Protein AF-A0A2T2RBV3-F1 (afdb_monomer_lite)

Secondary structure (DSSP, 8-state):
--------------------------PPPP-----------------------------------------------------------PPPP-------PPP-GGG-PPP-PPP-------PPPPGGGSTT-SSS-------S----HHHHHHHHHHHS-EEEEEEPTT-SS--EEEEESSGGG-EEEEEEEGGGPPPBTTB-TT-HHHHHHHHHHHHHHTT---S--EEEESSSTTSSEEEEE-----TTSSHHHHHHH-S-HHHHHHHHHHHHHHT-S-B-GGGEEE-TTS-EEE---TT---SS----BSGGGGTT-B--HHHHHHHHHHHHHHHSS-HHHHHHHTTS-HHHHHHHHHHHHHHHT-SBPPPPPTT-----SS--

Radius of gyration: 35.22 Å; chains: 1; bounding box: 94×79×124 Å

pLDDT: mean 70.78, std 29.72, range [26.44, 98.88]

Structure (mmCIF, N/CA/C/O backbone):
data_AF-A0A2T2RBV3-F1
#
_entry.id   AF-A0A2T2RBV3-F1
#
loop_
_atom_site.group_PDB
_atom_site.id
_atom_site.type_symbol
_atom_site.label_atom_id
_atom_site.label_alt_id
_atom_site.label_comp_id
_atom_site.label_asym_id
_atom_site.label_entity_id
_atom_site.label_seq_id
_atom_site.pdbx_PDB_ins_code
_atom_site.Cartn_x
_atom_site.Cartn_y
_atom_site.Cartn_z
_atom_site.occupancy
_atom_site.B_iso_or_equiv
_atom_site.auth_seq_id
_atom_site.auth_comp_id
_atom_site.auth_asym_id
_atom_site.auth_atom_id
_atom_site.pdbx_PDB_model_num
ATOM 1 N N . MET A 1 1 ? 34.199 6.448 74.489 1.00 39.50 1 MET A N 1
ATOM 2 C CA . MET A 1 1 ? 33.015 7.261 74.867 1.00 39.50 1 MET A CA 1
ATOM 3 C C . MET A 1 1 ? 31.835 6.691 74.082 1.00 39.50 1 MET A C 1
ATOM 5 O O . MET A 1 1 ? 31.971 6.600 72.875 1.00 39.50 1 MET A O 1
ATOM 9 N N . ARG A 1 2 ? 30.953 5.895 74.722 1.00 35.69 2 ARG A N 1
ATOM 10 C CA . ARG A 1 2 ? 29.554 6.231 75.134 1.00 35.69 2 ARG A CA 1
ATOM 11 C C . ARG A 1 2 ? 28.727 6.779 73.948 1.00 35.69 2 ARG A C 1
ATOM 13 O O . ARG A 1 2 ? 29.207 7.692 73.305 1.00 35.69 2 ARG A O 1
ATOM 20 N N . SER A 1 3 ? 27.508 6.354 73.601 1.00 34.59 3 SER A N 1
ATOM 21 C CA . SER A 1 3 ? 26.413 5.662 74.310 1.00 34.59 3 SER A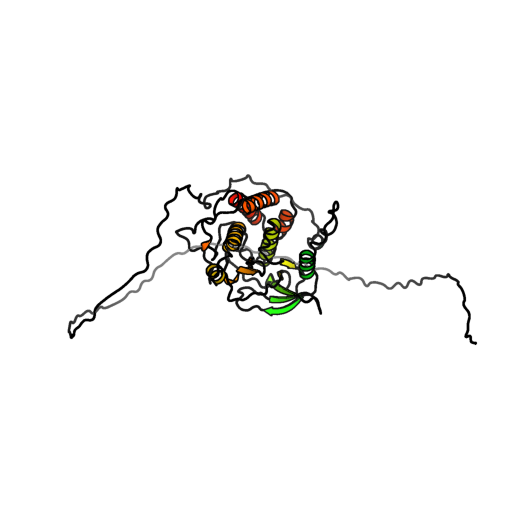 CA 1
ATOM 22 C C . SER A 1 3 ? 25.338 5.295 73.249 1.00 34.59 3 SER A C 1
ATOM 24 O O . SER A 1 3 ? 25.070 6.123 72.392 1.00 34.59 3 SER A O 1
ATOM 26 N N . THR A 1 4 ? 24.890 4.043 73.088 1.00 48.09 4 THR A N 1
ATOM 27 C CA . THR A 1 4 ? 23.652 3.397 73.616 1.00 48.09 4 THR A CA 1
ATOM 28 C C . THR A 1 4 ? 22.276 3.957 73.203 1.00 48.09 4 THR A C 1
ATOM 30 O O . THR A 1 4 ? 21.943 5.086 73.546 1.00 48.09 4 THR A O 1
ATOM 33 N N . GLY A 1 5 ? 21.414 3.062 72.693 1.00 36.00 5 GLY A N 1
ATOM 34 C CA . GLY A 1 5 ? 19.940 3.100 72.788 1.00 36.00 5 GLY A CA 1
ATOM 35 C C . GLY A 1 5 ? 19.299 2.025 71.885 1.00 36.00 5 GLY A C 1
ATOM 36 O O . GLY A 1 5 ? 19.301 2.200 70.680 1.00 36.00 5 GLY A O 1
ATOM 37 N N . SER A 1 6 ? 18.988 0.807 72.374 1.00 37.91 6 SER A N 1
ATOM 38 C CA . SER A 1 6 ? 17.687 0.376 72.964 1.00 37.91 6 SER A CA 1
ATOM 39 C C . SER A 1 6 ? 16.586 0.192 71.890 1.00 37.91 6 SER A C 1
ATOM 41 O O . SER A 1 6 ? 16.332 1.142 71.173 1.00 37.91 6 SER A O 1
ATOM 43 N N . ARG A 1 7 ? 15.831 -0.911 71.707 1.00 38.12 7 ARG A N 1
ATOM 44 C CA . ARG A 1 7 ? 15.501 -2.127 72.488 1.00 38.12 7 ARG A CA 1
ATOM 45 C C . ARG A 1 7 ? 14.712 -3.124 71.587 1.00 38.12 7 ARG A C 1
ATOM 47 O O . ARG A 1 7 ? 13.859 -2.688 70.830 1.00 38.12 7 ARG A O 1
ATOM 54 N N . ARG A 1 8 ? 14.963 -4.432 71.773 1.00 36.97 8 ARG A N 1
ATOM 55 C CA . ARG A 1 8 ? 14.037 -5.601 71.905 1.00 36.97 8 ARG A CA 1
ATOM 56 C C . ARG A 1 8 ? 12.756 -5.741 71.031 1.00 36.97 8 ARG A C 1
ATOM 58 O O . ARG A 1 8 ? 11.722 -5.178 71.359 1.00 36.97 8 ARG A O 1
ATOM 65 N N . GLU A 1 9 ? 12.855 -6.562 69.979 1.00 37.97 9 GLU A N 1
ATOM 66 C CA . GLU A 1 9 ? 12.231 -7.891 69.673 1.00 37.97 9 GLU A CA 1
ATOM 67 C C . GLU A 1 9 ? 11.141 -8.547 70.608 1.00 37.97 9 GLU A C 1
ATOM 69 O O . GLU A 1 9 ? 11.029 -8.133 71.761 1.00 37.97 9 GLU A O 1
ATOM 74 N N . PRO A 1 10 ? 10.457 -9.679 70.243 1.00 55.50 10 PRO A N 1
ATOM 75 C CA . PRO A 1 10 ? 9.308 -9.870 69.321 1.00 55.50 10 PRO A CA 1
ATOM 76 C C . PRO A 1 10 ? 8.147 -10.744 69.923 1.00 55.50 10 PRO A C 1
ATOM 78 O O . PRO A 1 10 ? 8.235 -11.245 71.041 1.00 55.50 10 PRO A O 1
ATOM 81 N N . GLY A 1 11 ? 7.068 -11.026 69.170 1.00 32.75 11 GLY A N 1
ATOM 82 C CA . GLY A 1 11 ? 6.073 -12.078 69.507 1.00 32.75 11 GLY A CA 1
ATOM 83 C C . GLY A 1 11 ? 5.165 -12.421 68.313 1.00 32.75 11 GLY A C 1
ATOM 84 O O . GLY A 1 11 ? 4.467 -11.546 67.821 1.00 32.75 11 GLY A O 1
ATOM 85 N N . ARG A 1 12 ? 5.349 -13.574 67.639 1.00 37.09 12 ARG A N 1
ATOM 86 C CA . ARG A 1 12 ? 4.646 -14.882 67.801 1.00 37.09 12 ARG A CA 1
ATOM 87 C C . ARG A 1 12 ? 3.108 -14.766 67.711 1.00 37.09 12 ARG A C 1
ATOM 89 O O . ARG A 1 12 ? 2.516 -14.116 68.553 1.00 37.09 12 ARG A O 1
ATOM 96 N N . SER A 1 13 ? 2.429 -15.266 66.668 1.00 31.55 13 SER A N 1
ATOM 97 C CA . SER A 1 13 ? 2.203 -16.664 66.207 1.00 31.55 13 SER A CA 1
ATOM 98 C C . SER A 1 13 ? 0.830 -17.207 66.647 1.00 31.55 13 SER A C 1
ATOM 100 O O . SER A 1 13 ? 0.518 -17.164 67.830 1.00 31.55 13 SER A O 1
ATOM 102 N N . GLY A 1 14 ? 0.086 -17.815 65.706 1.00 31.03 14 GLY A N 1
ATOM 103 C CA . GLY A 1 14 ? -1.112 -18.652 65.933 1.00 31.03 14 GLY A CA 1
ATOM 104 C C . GLY A 1 14 ? -2.394 -18.026 65.356 1.00 31.03 14 GLY A C 1
ATOM 105 O O . GLY A 1 14 ? -2.896 -17.075 65.931 1.00 31.03 14 GLY A O 1
ATOM 106 N N . ALA A 1 15 ? -2.888 -18.328 64.150 1.00 33.16 15 ALA A N 1
ATOM 107 C CA . ALA A 1 15 ? -3.338 -19.586 63.536 1.00 33.16 15 ALA A CA 1
ATOM 108 C C . ALA A 1 15 ? -4.797 -19.993 63.872 1.00 33.16 15 ALA A C 1
ATOM 110 O O . ALA A 1 15 ? -5.165 -20.144 65.029 1.00 33.16 15 ALA A O 1
ATOM 111 N N . VAL A 1 16 ? -5.531 -20.298 62.787 1.00 33.56 16 VAL A N 1
ATOM 112 C CA . VAL A 1 16 ? -6.713 -21.180 62.650 1.00 33.56 16 VAL A CA 1
ATOM 113 C C . VAL A 1 16 ? -8.097 -20.636 63.042 1.00 33.56 16 VAL A C 1
ATOM 115 O O . VAL A 1 16 ? -8.339 -20.252 64.177 1.00 33.56 16 VAL A O 1
ATOM 118 N N . GLY A 1 17 ? -9.066 -20.782 62.122 1.00 30.59 17 GLY A N 1
ATOM 119 C CA . GLY A 1 17 ? -10.460 -21.032 62.516 1.00 30.59 17 GLY A CA 1
ATOM 120 C C . GLY A 1 17 ? -11.543 -20.500 61.584 1.00 30.59 17 GLY A C 1
ATOM 121 O O . GLY A 1 17 ? -12.007 -19.383 61.737 1.00 30.59 17 GLY A O 1
ATOM 122 N N . ALA A 1 18 ? -11.989 -21.339 60.653 1.00 33.53 18 ALA A N 1
ATOM 123 C CA . ALA A 1 18 ? -13.093 -21.116 59.724 1.00 33.53 18 ALA A CA 1
ATOM 124 C C . ALA A 1 18 ? -14.440 -20.738 60.381 1.00 33.53 18 ALA A C 1
ATOM 126 O O . ALA A 1 18 ? -14.758 -21.237 61.458 1.00 33.53 18 ALA A O 1
ATOM 127 N N . ARG A 1 19 ? -15.316 -20.045 59.632 1.00 35.38 19 ARG A N 1
ATOM 128 C CA . ARG A 1 19 ? -16.618 -20.595 59.189 1.00 35.38 19 ARG A CA 1
ATOM 129 C C . ARG A 1 19 ? -17.362 -19.656 58.235 1.00 35.38 19 ARG A C 1
ATOM 131 O O . ARG A 1 19 ? -17.436 -18.448 58.409 1.00 35.38 19 ARG A O 1
ATOM 138 N N . ARG A 1 20 ? -17.904 -20.300 57.203 1.00 34.72 20 ARG A N 1
ATOM 139 C CA . ARG A 1 20 ? -18.746 -19.779 56.128 1.00 34.72 20 ARG A CA 1
ATOM 140 C C . ARG A 1 20 ? -20.146 -19.457 56.655 1.00 34.72 20 ARG A C 1
ATOM 142 O O . ARG A 1 20 ? -20.724 -20.288 57.347 1.00 34.72 20 ARG A O 1
ATOM 149 N N . HIS A 1 21 ? -20.738 -18.362 56.186 1.00 37.16 21 HIS A N 1
ATOM 150 C CA . HIS A 1 21 ? -22.192 -18.222 56.116 1.00 37.16 21 HIS A CA 1
ATOM 151 C C . HIS A 1 21 ? -22.616 -17.924 54.677 1.00 37.16 21 HIS A C 1
ATOM 153 O O . HIS A 1 21 ? -22.409 -16.837 54.146 1.00 37.16 21 HIS A O 1
ATOM 159 N N . HIS A 1 22 ? -23.212 -18.940 54.051 1.00 33.59 22 HIS A N 1
ATOM 160 C CA . HIS A 1 22 ? -24.017 -18.819 52.845 1.00 33.59 22 HIS A CA 1
ATOM 161 C C . HIS A 1 22 ? -25.277 -17.998 53.147 1.00 33.59 22 HIS A C 1
ATOM 163 O O . HIS A 1 22 ? -26.031 -18.338 54.058 1.00 33.59 22 HIS A O 1
ATOM 169 N N . ARG A 1 23 ? -25.561 -16.982 52.327 1.00 38.22 23 ARG A N 1
ATOM 170 C CA . ARG A 1 23 ? -26.918 -16.453 52.154 1.00 38.22 23 ARG A CA 1
ATOM 171 C C . ARG A 1 23 ? -27.359 -16.644 50.706 1.00 38.22 23 ARG A C 1
ATOM 173 O O . ARG A 1 23 ? -26.802 -16.063 49.783 1.00 38.22 23 ARG A O 1
ATOM 180 N N . HIS A 1 24 ? -28.369 -17.494 50.552 1.00 34.59 24 HIS A N 1
ATOM 181 C CA . HIS A 1 24 ? -29.204 -17.647 49.369 1.00 34.59 24 HIS A CA 1
ATOM 182 C C . HIS A 1 24 ? -30.200 -16.482 49.257 1.00 34.59 24 HIS A C 1
ATOM 184 O O . HIS A 1 24 ? -30.903 -16.198 50.222 1.00 34.59 24 HIS A O 1
ATOM 190 N N . ALA A 1 25 ? -30.346 -15.904 48.063 1.00 37.97 25 ALA A N 1
ATOM 191 C CA . ALA A 1 25 ? -31.575 -15.253 47.584 1.00 37.97 25 ALA A CA 1
ATOM 192 C C . ALA A 1 25 ? -31.500 -15.175 46.044 1.00 37.97 25 ALA A C 1
ATOM 194 O O . ALA A 1 25 ? -30.670 -14.466 45.493 1.00 37.97 25 ALA A O 1
ATOM 195 N N . ARG A 1 26 ? -32.066 -16.160 45.335 1.00 36.00 26 ARG A N 1
ATOM 196 C CA . ARG A 1 26 ? -33.393 -16.147 44.679 1.00 36.00 26 ARG A CA 1
ATOM 197 C C . ARG A 1 26 ? -33.491 -15.209 43.458 1.00 36.00 26 ARG A C 1
ATOM 199 O O . ARG A 1 26 ? -33.726 -14.017 43.583 1.00 36.00 26 ARG A O 1
ATOM 206 N N . ARG A 1 27 ? -33.388 -15.831 42.273 1.00 39.78 27 ARG A N 1
ATOM 207 C CA . ARG A 1 27 ? -33.849 -15.335 40.961 1.00 39.78 27 ARG A CA 1
ATOM 208 C C . ARG A 1 27 ? -35.380 -15.172 40.938 1.00 39.78 27 ARG A C 1
ATOM 210 O O . ARG A 1 27 ? -36.051 -16.055 41.479 1.00 39.78 27 ARG A O 1
ATOM 217 N N . PRO A 1 28 ? -35.945 -14.197 40.206 1.00 46.88 28 PRO A N 1
ATOM 218 C CA . PRO A 1 28 ? -37.315 -14.275 39.717 1.00 46.88 28 PRO A CA 1
ATOM 219 C C . PRO A 1 28 ? -37.374 -14.871 38.302 1.00 46.88 28 PRO A C 1
ATOM 221 O O . PRO A 1 28 ? -36.483 -14.685 37.475 1.00 46.88 28 PRO A O 1
ATOM 224 N N . ARG A 1 29 ? -38.443 -15.634 38.070 1.00 37.22 29 ARG A N 1
ATOM 225 C CA . ARG A 1 29 ? -38.805 -16.335 36.835 1.00 37.22 29 ARG A CA 1
ATOM 226 C C . ARG A 1 29 ? -39.631 -15.428 35.912 1.00 37.22 29 ARG A C 1
ATOM 228 O O . ARG A 1 29 ? -40.382 -14.585 36.392 1.00 37.22 29 ARG A O 1
ATOM 235 N N . HIS A 1 30 ? -39.532 -15.689 34.610 1.00 38.50 30 HIS A N 1
ATOM 236 C CA . HIS A 1 30 ? -40.480 -15.272 33.572 1.00 38.50 30 HIS A CA 1
ATOM 237 C C . HIS A 1 30 ? -41.922 -15.721 33.866 1.00 38.50 30 HIS A C 1
ATOM 239 O O . HIS A 1 30 ? -42.110 -16.790 34.454 1.00 38.50 30 HIS A O 1
ATOM 245 N N . PRO A 1 31 ? -42.919 -15.023 33.299 1.00 51.09 31 PRO A N 1
ATOM 246 C CA . PRO A 1 31 ? -44.167 -15.642 32.884 1.00 51.09 31 PRO A CA 1
ATOM 247 C C . PRO A 1 31 ? -44.296 -15.725 31.350 1.00 51.09 31 PRO A C 1
ATOM 249 O O . PRO A 1 31 ? -43.957 -14.800 30.616 1.00 51.09 31 PRO A O 1
ATOM 252 N N . HIS A 1 32 ? -44.814 -16.868 30.898 1.00 35.16 32 HIS A N 1
ATOM 253 C CA . HIS A 1 32 ? -45.385 -17.116 29.574 1.00 35.16 32 HIS A CA 1
ATOM 254 C C . HIS A 1 32 ? -46.888 -16.781 29.570 1.00 35.16 32 HIS A C 1
ATOM 256 O O . HIS A 1 32 ? -47.578 -17.113 30.529 1.00 35.16 32 HIS A O 1
ATOM 262 N N . SER A 1 33 ? -47.399 -16.291 28.437 1.00 32.66 33 SER A N 1
ATOM 263 C CA . SER A 1 33 ? -48.719 -16.626 27.858 1.00 32.66 33 SER A CA 1
ATOM 264 C C . SER A 1 33 ? -48.695 -16.171 26.386 1.00 32.66 33 SER A C 1
ATOM 266 O O . SER A 1 33 ? -48.307 -15.038 26.124 1.00 32.66 33 SER A O 1
ATOM 268 N N . ALA A 1 34 ? -48.807 -17.066 25.392 1.00 31.56 34 ALA A N 1
ATOM 269 C CA . ALA A 1 34 ? -50.057 -17.482 24.719 1.00 31.56 34 ALA A CA 1
ATOM 270 C C . ALA A 1 34 ? -50.859 -16.283 24.163 1.00 31.56 34 ALA A C 1
ATOM 272 O O . ALA A 1 34 ? -51.026 -15.303 24.866 1.00 31.56 34 ALA A O 1
ATOM 273 N N . ALA A 1 35 ? -51.478 -16.246 22.987 1.00 31.36 35 ALA A N 1
ATOM 274 C CA . ALA A 1 35 ? -51.678 -17.102 21.819 1.00 31.36 35 ALA A CA 1
ATOM 275 C C . ALA A 1 35 ? -52.730 -16.325 20.993 1.00 31.36 35 ALA A C 1
ATOM 277 O O . ALA A 1 35 ? -53.699 -15.864 21.587 1.00 31.36 35 ALA A O 1
ATOM 278 N N . ALA A 1 36 ? -52.598 -16.191 19.670 1.00 32.19 36 ALA A N 1
ATOM 279 C CA . ALA A 1 36 ? -53.752 -15.933 18.795 1.00 32.19 36 ALA A CA 1
ATOM 280 C C . ALA A 1 36 ? -53.423 -16.262 17.331 1.00 32.19 36 ALA A C 1
ATOM 282 O O . ALA A 1 36 ? -52.653 -15.571 16.668 1.00 32.19 36 ALA A O 1
ATOM 283 N N . ARG A 1 37 ? -54.032 -17.349 16.850 1.00 32.44 37 ARG A N 1
ATOM 284 C CA . ARG A 1 37 ? -54.318 -17.636 15.441 1.00 32.44 37 ARG A CA 1
ATOM 285 C C . ARG A 1 37 ? -55.757 -17.191 15.151 1.00 32.44 37 ARG A C 1
ATOM 287 O O . ARG A 1 37 ? -56.625 -17.482 15.965 1.00 32.44 37 ARG A O 1
ATOM 294 N N . ALA A 1 38 ? -55.991 -16.608 13.979 1.00 34.22 38 ALA A N 1
ATOM 295 C CA . ALA A 1 38 ? -57.219 -16.676 13.166 1.00 34.22 38 ALA A CA 1
ATOM 296 C C . ALA A 1 38 ? -56.830 -16.071 11.793 1.00 34.22 38 ALA A C 1
ATOM 298 O O . ALA A 1 38 ? -56.313 -14.962 11.777 1.00 34.22 38 ALA A O 1
ATOM 299 N N . ASP A 1 39 ? -56.739 -16.755 10.649 1.00 30.94 39 ASP A N 1
ATOM 300 C CA . ASP A 1 39 ? -57.623 -17.672 9.904 1.00 30.94 39 ASP A CA 1
ATOM 301 C C . ASP A 1 39 ? -58.560 -16.933 8.913 1.00 30.94 39 ASP A C 1
ATOM 303 O O . ASP A 1 39 ? -59.429 -16.180 9.337 1.00 30.94 39 ASP A O 1
ATOM 307 N N . ARG A 1 40 ? -58.362 -17.239 7.608 1.00 31.86 40 ARG A N 1
ATOM 308 C CA . ARG A 1 40 ? -59.253 -17.107 6.413 1.00 31.86 40 ARG A CA 1
ATOM 309 C C . ARG A 1 40 ? -59.665 -15.686 5.971 1.00 31.86 40 ARG A C 1
ATOM 311 O O . ARG A 1 40 ? -59.799 -14.797 6.786 1.00 31.86 40 ARG A O 1
ATOM 318 N N . ALA A 1 41 ? -59.883 -15.343 4.696 1.00 32.72 41 ALA A N 1
ATOM 319 C CA . ALA A 1 41 ? -60.212 -16.032 3.436 1.00 32.72 41 ALA A CA 1
ATOM 320 C C . ALA A 1 41 ? -59.568 -15.225 2.264 1.00 32.72 41 ALA A C 1
ATOM 322 O O . ALA A 1 41 ? -59.220 -14.069 2.464 1.00 32.72 41 ALA A O 1
ATOM 323 N N . GLY A 1 42 ? -59.268 -15.721 1.058 1.00 27.52 42 GLY A N 1
ATOM 324 C CA . GLY A 1 42 ? -60.089 -16.501 0.128 1.00 27.52 42 GLY A CA 1
ATOM 325 C C . GLY A 1 42 ? -60.673 -15.578 -0.965 1.00 27.52 42 GLY A C 1
ATOM 326 O O . GLY A 1 42 ? -61.159 -14.508 -0.628 1.00 27.52 42 GLY A O 1
ATOM 327 N N . VAL A 1 43 ? -60.676 -16.049 -2.227 1.00 34.03 43 VAL A N 1
ATOM 328 C CA . VAL A 1 43 ? -61.209 -15.445 -3.487 1.00 34.03 43 VAL A CA 1
ATOM 329 C C . VAL A 1 43 ? -60.139 -14.681 -4.301 1.00 34.03 43 VAL A C 1
ATOM 331 O O . VAL A 1 43 ? -59.685 -13.627 -3.889 1.00 34.03 43 VAL A O 1
ATOM 334 N N . ALA A 1 44 ? -59.519 -15.204 -5.371 1.00 29.78 44 ALA A N 1
ATOM 335 C CA . ALA A 1 44 ? -59.973 -15.864 -6.613 1.00 29.78 44 ALA A CA 1
ATOM 336 C C . ALA A 1 44 ? -60.613 -14.921 -7.655 1.00 29.78 44 ALA A C 1
ATOM 338 O O . ALA A 1 44 ? -61.603 -14.260 -7.379 1.00 29.78 44 ALA A O 1
ATOM 339 N N . GLY A 1 45 ? -60.098 -14.972 -8.891 1.00 28.70 45 GLY A N 1
ATOM 340 C CA . GLY A 1 45 ? -60.741 -14.426 -10.098 1.00 28.70 45 GLY A CA 1
ATOM 341 C C . GLY A 1 45 ? -59.857 -13.411 -10.826 1.00 28.70 45 GLY A C 1
ATOM 342 O O . GLY A 1 45 ? -59.639 -12.336 -10.299 1.00 28.70 45 GLY A O 1
ATOM 343 N N . ARG A 1 46 ? -59.192 -13.780 -11.937 1.00 33.62 46 ARG A N 1
ATOM 344 C CA . ARG A 1 46 ? -59.702 -13.669 -13.333 1.00 33.62 46 ARG A CA 1
ATOM 345 C C . ARG A 1 46 ? -59.782 -12.188 -13.764 1.00 33.62 46 ARG A C 1
ATOM 347 O O . ARG A 1 46 ? -60.313 -11.385 -13.025 1.00 33.62 46 ARG A O 1
ATOM 354 N N . THR A 1 47 ? -59.317 -11.708 -14.914 1.00 31.70 47 THR A N 1
ATOM 355 C CA . THR A 1 47 ? -58.992 -12.270 -16.238 1.00 31.70 47 THR A CA 1
ATOM 356 C C . THR A 1 47 ? -58.460 -11.112 -17.107 1.00 31.70 47 THR A C 1
ATOM 358 O O . THR A 1 47 ? -58.697 -9.964 -16.756 1.00 31.70 47 THR A O 1
ATOM 361 N N . ALA A 1 48 ? -57.776 -11.450 -18.213 1.00 30.84 48 ALA A N 1
ATOM 362 C CA . ALA A 1 48 ? -57.718 -10.798 -19.544 1.00 30.84 48 ALA A CA 1
ATOM 363 C C . ALA A 1 48 ? -58.138 -9.312 -19.678 1.00 30.84 48 ALA A C 1
ATOM 365 O O . ALA A 1 48 ? -59.185 -8.907 -19.201 1.00 30.84 48 ALA A O 1
ATOM 366 N N . GLY A 1 49 ? -57.441 -8.447 -20.411 1.00 28.53 49 GLY A N 1
ATOM 367 C CA . GLY A 1 49 ? -56.949 -8.580 -21.787 1.00 28.53 49 GLY A CA 1
ATOM 368 C C . GLY A 1 49 ? -56.756 -7.152 -22.340 1.00 28.53 49 GLY A C 1
ATOM 369 O O . GLY A 1 49 ? -57.419 -6.231 -21.883 1.00 28.53 49 GLY A O 1
ATOM 370 N N . LEU A 1 50 ? -55.692 -6.909 -23.108 1.00 33.66 50 LEU A N 1
ATOM 371 C CA . LEU A 1 50 ? -55.712 -6.588 -24.550 1.00 33.66 50 LEU A CA 1
ATOM 372 C C . LEU A 1 50 ? -56.362 -5.248 -24.972 1.00 33.66 50 LEU A C 1
ATOM 374 O O . LEU A 1 50 ? -57.513 -4.972 -24.665 1.00 33.66 50 LEU A O 1
ATOM 378 N N . GLY A 1 51 ? -55.626 -4.498 -25.809 1.00 30.25 51 GLY A N 1
ATOM 379 C CA . GLY A 1 51 ? -56.073 -3.320 -26.580 1.00 30.25 51 GLY A CA 1
ATOM 380 C C . GLY A 1 51 ? -55.059 -2.171 -26.465 1.00 30.25 51 GLY A C 1
ATOM 381 O O . GLY A 1 51 ? -55.036 -1.505 -25.444 1.00 30.25 51 GLY A O 1
ATOM 382 N N . HIS A 1 52 ? -54.033 -1.982 -27.305 1.00 33.25 52 HIS A N 1
ATOM 383 C CA . HIS A 1 52 ? -53.948 -1.752 -28.760 1.00 33.25 52 HIS A CA 1
ATOM 384 C C . HIS A 1 52 ? -54.553 -0.422 -29.264 1.00 33.25 52 HIS A C 1
ATOM 386 O O . HIS A 1 52 ? -55.760 -0.233 -29.218 1.00 33.25 52 HIS A O 1
ATOM 392 N N . GLY A 1 53 ? -53.681 0.413 -29.859 1.00 28.84 53 GLY A N 1
ATOM 393 C CA . GLY A 1 53 ? -53.998 1.528 -30.771 1.00 28.84 53 GLY A CA 1
ATOM 394 C C . GLY A 1 53 ? -54.333 2.866 -30.092 1.00 28.84 53 GLY A C 1
ATOM 395 O O . GLY A 1 53 ? -54.907 2.887 -29.021 1.00 28.84 53 GLY A O 1
ATOM 396 N N . ALA A 1 54 ? -54.041 4.047 -30.634 1.00 33.34 54 ALA A N 1
ATOM 397 C CA . ALA A 1 54 ? -53.386 4.430 -31.873 1.00 33.34 54 ALA A CA 1
ATOM 398 C C . ALA A 1 54 ? -53.024 5.934 -31.826 1.00 33.34 54 ALA A C 1
ATOM 400 O O . ALA A 1 54 ? -53.504 6.703 -31.001 1.00 33.34 54 ALA A O 1
ATOM 401 N N . ARG A 1 55 ? -52.157 6.289 -32.772 1.00 37.97 55 ARG A N 1
ATOM 402 C CA . ARG A 1 55 ? -51.671 7.589 -33.264 1.00 37.97 55 ARG A CA 1
ATOM 403 C C . ARG A 1 55 ? -52.606 8.809 -33.136 1.00 37.97 55 ARG A C 1
ATOM 405 O O . ARG A 1 55 ? -53.784 8.728 -33.454 1.00 37.97 55 ARG A O 1
ATOM 412 N N . GLY A 1 56 ? -51.987 9.978 -32.945 1.00 30.72 56 GLY A N 1
ATOM 413 C CA . GLY A 1 56 ? -52.523 11.292 -33.322 1.00 30.72 56 GLY A CA 1
ATOM 414 C C . GLY A 1 56 ? -51.392 12.285 -33.620 1.00 30.72 56 GLY A C 1
ATOM 415 O O . GLY A 1 56 ? -50.563 12.556 -32.760 1.00 30.72 56 GLY A O 1
ATOM 416 N N . ARG A 1 57 ? -51.326 12.767 -34.867 1.00 36.88 57 ARG A N 1
ATOM 417 C CA . ARG A 1 57 ? -50.417 13.804 -35.395 1.00 36.88 57 ARG A CA 1
ATOM 418 C C . ARG A 1 57 ? -51.086 15.186 -35.334 1.00 36.88 57 ARG A C 1
ATOM 420 O O . ARG A 1 57 ? -52.270 15.276 -35.625 1.00 36.88 57 ARG A O 1
ATOM 427 N N . SER A 1 58 ? -50.276 16.236 -35.197 1.00 33.38 58 SER A N 1
ATOM 428 C CA . SER A 1 58 ? -50.454 17.596 -35.764 1.00 33.38 58 SER A CA 1
ATOM 429 C C . SER A 1 58 ? -49.064 18.271 -35.688 1.00 33.38 58 SER A C 1
ATOM 431 O O . SER A 1 58 ? -48.528 18.360 -34.591 1.00 33.38 58 SER A O 1
ATOM 433 N N . VAL A 1 59 ? -48.267 18.516 -36.747 1.00 33.56 59 VAL A N 1
ATOM 434 C CA . VAL A 1 59 ? -48.386 19.470 -37.888 1.00 33.56 59 VAL A CA 1
ATOM 435 C C . VAL A 1 59 ? -48.885 20.844 -37.392 1.00 33.56 59 VAL A C 1
ATOM 437 O O . VAL A 1 59 ? -49.937 20.889 -36.779 1.00 33.56 59 VAL A O 1
ATOM 440 N N . SER A 1 60 ? -48.200 21.987 -37.538 1.00 34.38 60 SER A N 1
ATOM 441 C CA . SER A 1 60 ? -47.602 22.600 -38.738 1.00 34.38 60 SER A CA 1
ATOM 442 C C . SER A 1 60 ? -46.723 23.822 -38.354 1.00 34.38 60 SER A C 1
ATOM 444 O O . SER A 1 60 ? -46.951 24.415 -37.307 1.00 34.38 60 SER A O 1
ATOM 446 N N . ALA A 1 61 ? -45.625 24.072 -39.089 1.00 35.06 61 ALA A N 1
ATOM 447 C CA . ALA A 1 61 ? -45.371 25.251 -39.960 1.00 35.06 61 ALA A CA 1
ATOM 448 C C . ALA A 1 61 ? -44.793 26.495 -39.233 1.00 35.06 61 ALA A C 1
ATOM 450 O O . ALA A 1 61 ? -45.207 26.812 -38.135 1.00 35.06 61 ALA A O 1
ATOM 451 N N . GLY A 1 62 ? -43.836 27.267 -39.761 1.00 29.45 62 GLY A N 1
ATOM 452 C CA . GLY A 1 62 ? -43.149 27.278 -41.055 1.00 29.45 62 GLY A CA 1
ATOM 453 C C . GLY A 1 62 ? -42.417 28.624 -41.270 1.00 29.45 62 GLY A C 1
ATOM 454 O O . GLY A 1 62 ? -42.749 29.607 -40.622 1.00 29.45 62 GLY A O 1
ATOM 455 N N . GLY A 1 63 ? -41.460 28.649 -42.214 1.00 30.00 63 GLY A N 1
ATOM 456 C CA . GLY A 1 63 ? -40.920 29.856 -42.890 1.00 30.00 63 GLY A CA 1
ATOM 457 C C . GLY A 1 63 ? -39.655 30.460 -42.258 1.00 30.00 63 GLY A C 1
ATOM 458 O O . GLY A 1 63 ? -39.736 31.074 -41.209 1.00 30.00 63 GLY A O 1
ATOM 459 N N . ARG A 1 64 ? -38.421 30.212 -42.732 1.00 36.03 64 ARG A N 1
ATOM 460 C CA . ARG A 1 64 ? -37.733 30.615 -43.992 1.00 36.03 64 ARG A CA 1
ATOM 461 C C . ARG A 1 64 ? -37.665 32.129 -44.250 1.00 36.03 64 ARG A C 1
ATOM 463 O O . ARG A 1 64 ? -38.685 32.761 -44.475 1.00 36.03 64 ARG A O 1
ATOM 470 N N . GLY A 1 65 ? -36.439 32.635 -44.407 1.00 29.59 65 GLY A N 1
ATOM 471 C CA . GLY A 1 65 ? -36.126 33.902 -45.075 1.00 29.59 65 GLY A CA 1
ATOM 472 C C . GLY A 1 65 ? -34.613 34.138 -45.144 1.00 29.59 65 GLY A C 1
ATOM 473 O O . GLY A 1 65 ? -33.943 34.111 -44.122 1.00 29.59 65 GLY A O 1
ATOM 474 N N . ALA A 1 66 ? -34.076 34.301 -46.354 1.00 35.44 66 ALA A N 1
ATOM 475 C CA . ALA A 1 66 ? -32.654 34.410 -46.689 1.00 35.44 66 ALA A CA 1
ATOM 476 C C . ALA A 1 66 ? -32.281 35.829 -47.175 1.00 35.44 66 ALA A C 1
ATOM 478 O O . ALA A 1 66 ? -33.148 36.545 -47.663 1.00 35.44 66 ALA A O 1
ATOM 479 N N . GLY A 1 67 ? -30.986 36.183 -47.156 1.00 30.56 67 GLY A N 1
ATOM 480 C CA . GLY A 1 67 ? -30.398 37.335 -47.880 1.00 30.56 67 GLY A CA 1
ATOM 481 C C . GLY A 1 67 ? -29.194 37.937 -47.134 1.00 30.56 67 GLY A C 1
ATOM 482 O O . GLY A 1 67 ? -29.353 38.383 -46.011 1.00 30.56 67 GLY A O 1
ATOM 483 N N . ARG A 1 68 ? -27.937 37.729 -47.566 1.00 33.56 68 ARG A N 1
ATOM 484 C CA . ARG A 1 68 ? -27.116 38.466 -48.570 1.00 33.56 68 ARG A CA 1
ATOM 485 C C . ARG A 1 68 ? -26.664 39.889 -48.161 1.00 33.56 68 ARG A C 1
ATOM 487 O O . ARG A 1 68 ? -27.496 40.759 -47.976 1.00 33.56 68 ARG A O 1
ATOM 494 N N . GLY A 1 69 ? -25.341 40.129 -48.230 1.00 30.38 69 GLY A N 1
ATOM 495 C CA . GLY A 1 69 ? -24.679 41.453 -48.352 1.00 30.38 69 GLY A CA 1
ATOM 496 C C . GLY A 1 69 ? -23.364 41.544 -47.547 1.00 30.38 69 GLY A C 1
ATOM 497 O O . GLY A 1 69 ? -23.420 41.583 -46.332 1.00 30.38 69 GLY A O 1
ATOM 498 N N . ARG A 1 70 ? -22.170 41.260 -48.102 1.00 33.56 70 ARG A N 1
ATOM 499 C CA . ARG A 1 70 ? -21.195 42.111 -48.848 1.00 33.56 70 ARG A CA 1
ATOM 500 C C . ARG A 1 70 ? -20.497 43.252 -48.058 1.00 33.56 70 ARG A C 1
ATOM 502 O O . ARG A 1 70 ? -21.155 44.238 -47.782 1.00 33.56 70 ARG A O 1
ATOM 509 N N . ARG A 1 71 ? -19.145 43.140 -48.003 1.00 34.47 71 ARG A N 1
ATOM 510 C CA . ARG A 1 71 ? -18.053 44.166 -48.130 1.00 34.47 71 ARG A CA 1
ATOM 511 C C . ARG A 1 71 ? -18.000 45.265 -47.043 1.00 34.47 71 ARG A C 1
ATOM 513 O O . ARG A 1 71 ? -19.020 45.578 -46.471 1.00 34.47 71 ARG A O 1
ATOM 520 N N . ASP A 1 72 ? -16.883 45.888 -46.658 1.00 31.97 72 ASP A N 1
ATOM 521 C CA . ASP A 1 72 ? -15.566 46.188 -47.259 1.00 31.97 72 ASP A CA 1
ATOM 522 C C . ASP A 1 72 ? -14.593 46.557 -46.088 1.00 31.97 72 ASP A C 1
ATOM 524 O O . ASP A 1 72 ? -15.049 47.054 -45.066 1.00 31.97 72 ASP A O 1
ATOM 528 N N . ARG A 1 73 ? -13.318 46.128 -46.096 1.00 33.88 73 ARG A N 1
ATOM 529 C CA . ARG A 1 73 ? -12.063 46.897 -46.354 1.00 33.88 73 ARG A CA 1
ATOM 530 C C . ARG A 1 73 ? -11.496 47.833 -45.267 1.00 33.88 73 ARG A C 1
ATOM 532 O O . ARG A 1 73 ? -12.140 48.777 -44.838 1.00 33.88 73 ARG A O 1
ATOM 539 N N . GLY A 1 74 ? -10.175 47.680 -45.084 1.00 28.44 74 GLY A N 1
ATOM 540 C CA . GLY A 1 74 ? -9.192 48.718 -44.714 1.00 28.44 74 GLY A CA 1
ATOM 541 C C . GLY A 1 74 ? -8.360 48.326 -43.484 1.00 28.44 74 GLY A C 1
ATOM 542 O O . GLY A 1 74 ? -8.930 48.180 -42.420 1.00 28.44 74 GLY A O 1
ATOM 543 N N . GLY A 1 75 ? -7.042 48.094 -43.494 1.00 29.09 75 GLY A N 1
ATOM 544 C CA . GLY A 1 75 ? -5.989 48.308 -44.488 1.00 29.09 75 GLY A CA 1
ATOM 545 C C . GLY A 1 75 ? -4.925 49.295 -43.973 1.00 29.09 75 GLY A C 1
ATOM 546 O O . GLY A 1 75 ? -5.287 50.417 -43.640 1.00 29.09 75 GLY A O 1
ATOM 547 N N . LYS A 1 76 ? -3.640 48.891 -44.076 1.00 32.00 76 LYS A N 1
ATOM 548 C CA . LYS A 1 76 ? -2.358 49.634 -43.884 1.00 32.00 76 LYS A CA 1
ATOM 549 C C . LYS A 1 76 ? -1.798 49.620 -42.453 1.00 32.00 76 LYS A C 1
ATOM 551 O O . LYS A 1 76 ? -2.549 49.822 -41.517 1.00 32.00 76 LYS A O 1
ATOM 556 N N . GLY A 1 77 ? -0.506 49.421 -42.187 1.00 27.86 77 GLY A N 1
ATOM 557 C CA . GLY A 1 77 ? 0.741 49.240 -42.960 1.00 27.86 77 GLY A CA 1
ATOM 558 C C . GLY A 1 77 ? 1.878 49.199 -41.904 1.00 27.86 77 GLY A C 1
ATOM 559 O O . GLY A 1 77 ? 1.739 49.856 -40.883 1.00 27.86 77 GLY A O 1
ATOM 560 N N . ALA A 1 78 ? 2.872 48.306 -41.947 1.00 31.69 78 ALA A N 1
ATOM 561 C CA . ALA A 1 78 ? 4.058 48.294 -42.817 1.00 31.69 78 ALA A CA 1
ATOM 562 C C . ALA A 1 78 ? 5.353 48.666 -42.039 1.00 31.69 78 ALA A C 1
ATOM 564 O O . ALA A 1 78 ? 5.448 49.785 -41.554 1.00 31.69 78 ALA A O 1
ATOM 565 N N . LEU A 1 79 ? 6.338 47.739 -42.078 1.00 29.53 79 LEU A N 1
ATOM 566 C CA . LEU A 1 79 ? 7.812 47.943 -42.134 1.00 29.53 79 LEU A CA 1
ATOM 567 C C . LEU A 1 79 ? 8.533 48.402 -40.825 1.00 29.53 79 LEU A C 1
ATOM 569 O O . LEU A 1 79 ? 7.975 49.190 -40.082 1.00 29.53 79 LEU A O 1
ATOM 573 N N . VAL A 1 80 ? 9.767 48.005 -40.444 1.00 31.73 80 VAL A N 1
ATOM 574 C CA . VAL A 1 80 ? 10.874 47.248 -41.079 1.00 31.73 80 VAL A CA 1
ATOM 575 C C . VAL A 1 80 ? 11.986 46.905 -40.048 1.00 31.73 80 VAL A C 1
ATOM 577 O O . VAL A 1 80 ? 12.159 47.637 -39.081 1.00 31.73 80 VAL A O 1
ATOM 580 N N . ASP A 1 81 ? 12.712 45.812 -40.338 1.00 28.62 81 ASP A N 1
ATOM 581 C CA . ASP A 1 81 ? 14.091 45.361 -40.003 1.00 28.62 81 ASP A CA 1
ATOM 582 C C . ASP A 1 81 ? 14.706 45.333 -38.591 1.00 28.62 81 ASP A C 1
ATOM 584 O O . ASP A 1 81 ? 14.650 46.280 -37.816 1.00 28.62 81 ASP A O 1
ATOM 588 N N . GLY A 1 82 ? 15.485 44.257 -38.351 1.00 28.09 82 GLY A N 1
ATOM 589 C CA . GLY A 1 82 ? 16.521 44.240 -37.307 1.00 28.09 82 GLY A CA 1
ATOM 590 C C . GLY A 1 82 ? 17.129 42.889 -36.882 1.00 28.09 82 GLY A C 1
ATOM 591 O O . GLY A 1 82 ? 17.061 42.550 -35.716 1.00 28.09 82 GLY A O 1
ATOM 592 N N . GLN A 1 83 ? 17.708 42.127 -37.817 1.00 30.62 83 GLN A N 1
ATOM 593 C CA . GLN A 1 83 ? 18.879 41.220 -37.691 1.00 30.62 83 GLN A CA 1
ATOM 594 C C . GLN A 1 83 ? 19.253 40.440 -36.384 1.00 30.62 83 GLN A C 1
ATOM 596 O O . GLN A 1 83 ? 19.616 41.013 -35.368 1.00 30.62 83 GLN A O 1
ATOM 601 N N . ARG A 1 84 ? 19.485 39.126 -36.617 1.00 29.53 84 ARG A N 1
ATOM 602 C CA . ARG A 1 84 ? 20.606 38.229 -36.189 1.00 29.53 84 ARG A CA 1
ATOM 603 C C . ARG A 1 84 ? 20.605 37.478 -34.832 1.00 29.53 84 ARG A C 1
ATOM 605 O O . ARG A 1 84 ? 20.765 38.078 -33.785 1.00 29.53 84 ARG A O 1
ATOM 612 N N . ALA A 1 85 ? 20.709 36.140 -34.995 1.00 28.80 85 ALA A N 1
ATOM 613 C CA . ALA A 1 85 ? 21.512 35.128 -34.261 1.00 28.80 85 ALA A CA 1
ATOM 614 C C . ALA A 1 85 ? 21.148 34.860 -32.774 1.00 28.80 85 ALA A C 1
ATOM 616 O O . ALA A 1 85 ? 20.808 35.775 -32.053 1.00 28.80 85 ALA A O 1
ATOM 617 N N . ALA A 1 86 ? 21.187 33.656 -32.191 1.00 29.70 86 ALA A N 1
ATOM 618 C CA . ALA A 1 86 ? 21.809 32.375 -32.514 1.00 29.70 86 ALA A CA 1
ATOM 619 C C . ALA A 1 86 ? 21.142 31.238 -31.686 1.00 29.70 86 ALA A C 1
ATOM 621 O O . ALA A 1 86 ? 20.446 31.508 -30.713 1.00 29.70 86 ALA A O 1
ATOM 622 N N . SER A 1 87 ? 21.470 29.986 -32.034 1.00 31.94 87 SER A N 1
ATOM 623 C CA . SER A 1 87 ? 21.571 28.820 -31.124 1.00 31.94 87 SER A CA 1
ATOM 624 C C . SER A 1 87 ? 20.282 28.180 -30.578 1.00 31.94 87 SER A C 1
ATOM 626 O O . SER A 1 87 ? 19.676 28.652 -29.624 1.00 31.94 87 SER A O 1
ATOM 628 N N . GLY A 1 88 ? 19.909 27.023 -31.141 1.00 33.75 88 GLY A N 1
ATOM 629 C CA . GLY A 1 88 ? 18.875 26.136 -30.588 1.00 33.75 88 GLY A CA 1
ATOM 630 C C . GLY A 1 88 ? 19.417 25.108 -29.581 1.00 33.75 88 GLY A C 1
ATOM 631 O O . GLY A 1 88 ? 20.634 24.952 -29.475 1.00 33.75 88 GLY A O 1
ATOM 632 N N . PRO A 1 89 ? 18.546 24.334 -28.907 1.00 36.16 89 PRO A N 1
ATOM 633 C CA . PRO A 1 89 ? 18.940 23.111 -28.223 1.00 36.16 89 PRO A CA 1
ATOM 634 C C . PRO A 1 89 ? 18.500 21.857 -28.993 1.00 36.16 89 PRO A C 1
ATOM 636 O O . PRO A 1 89 ? 17.415 21.773 -29.573 1.00 36.16 89 PRO A O 1
ATOM 639 N N . GLY A 1 90 ? 19.410 20.884 -29.020 1.00 29.47 90 GLY A N 1
ATOM 640 C CA . GLY A 1 90 ? 19.308 19.631 -29.751 1.00 29.47 90 GLY A CA 1
ATOM 641 C C . GLY A 1 90 ? 18.284 18.647 -29.186 1.00 29.47 90 GLY A C 1
ATOM 642 O O . GLY A 1 90 ? 18.001 18.593 -27.993 1.00 29.47 90 GLY A O 1
ATOM 643 N N . ARG A 1 91 ? 17.762 17.820 -30.092 1.00 35.38 91 ARG A N 1
ATOM 644 C CA . ARG A 1 91 ? 16.958 16.630 -29.797 1.00 35.38 91 ARG A CA 1
ATOM 645 C C . ARG A 1 91 ? 17.849 15.516 -29.231 1.00 35.38 91 ARG A C 1
ATOM 647 O O . ARG A 1 91 ? 18.893 15.252 -29.837 1.00 35.38 91 ARG A O 1
ATOM 654 N N . PRO A 1 92 ? 17.444 14.786 -28.180 1.00 36.72 92 PRO A N 1
ATOM 655 C CA . PRO A 1 92 ? 18.165 13.588 -27.784 1.00 36.72 92 PRO A CA 1
ATOM 656 C C . PRO A 1 92 ? 17.916 12.440 -28.773 1.00 36.72 92 PRO A C 1
ATOM 658 O O . PRO A 1 92 ? 16.830 12.256 -29.330 1.00 36.72 92 PRO A O 1
ATOM 661 N N . ARG A 1 93 ? 19.000 11.704 -29.027 1.00 32.38 93 ARG A N 1
ATOM 662 C CA . ARG A 1 93 ? 19.127 10.616 -29.996 1.00 32.38 93 ARG A CA 1
ATOM 663 C C . ARG A 1 93 ? 18.350 9.374 -29.560 1.00 32.38 93 ARG A C 1
ATOM 665 O O . ARG A 1 93 ? 18.417 8.938 -28.419 1.00 32.38 93 ARG A O 1
ATOM 672 N N . ARG A 1 94 ? 17.686 8.766 -30.541 1.00 31.69 94 ARG A N 1
ATOM 673 C CA . ARG A 1 94 ? 17.009 7.471 -30.472 1.00 31.69 94 ARG A CA 1
ATOM 674 C C . ARG A 1 94 ? 18.061 6.357 -30.422 1.00 31.69 94 ARG A C 1
ATOM 676 O O . ARG A 1 94 ? 18.759 6.144 -31.412 1.00 31.69 94 ARG A O 1
ATOM 683 N N . VAL A 1 95 ? 18.174 5.655 -29.297 1.00 33.31 95 VAL A N 1
ATOM 684 C CA . VAL A 1 95 ? 18.945 4.407 -29.214 1.00 33.31 95 VAL A CA 1
ATOM 685 C C . VAL A 1 95 ? 18.051 3.276 -29.715 1.00 33.31 95 VAL A C 1
ATOM 687 O O . VAL A 1 95 ? 16.994 3.000 -29.156 1.00 33.31 95 VAL A O 1
ATOM 690 N N . VAL A 1 96 ? 18.452 2.667 -30.828 1.00 31.84 96 VAL A N 1
ATOM 691 C CA . VAL A 1 96 ? 17.838 1.460 -31.384 1.00 31.84 96 VAL A CA 1
ATOM 692 C C . VAL A 1 96 ? 18.594 0.268 -30.806 1.00 31.84 96 VAL A C 1
ATOM 694 O O . VAL A 1 96 ? 19.777 0.104 -31.086 1.00 31.84 96 VAL A O 1
ATOM 697 N N . GLY A 1 97 ? 17.914 -0.557 -30.009 1.00 28.67 97 GLY A N 1
ATOM 698 C CA . GLY A 1 97 ? 18.457 -1.793 -29.449 1.00 28.67 97 GLY A CA 1
ATOM 699 C C . GLY A 1 97 ? 17.407 -2.903 -29.417 1.00 28.67 97 GLY A C 1
ATOM 700 O O . GLY A 1 97 ? 16.480 -2.851 -28.623 1.00 28.67 97 GLY A O 1
ATOM 701 N N . GLY A 1 98 ? 17.565 -3.864 -30.334 1.00 27.64 98 GLY A N 1
ATOM 702 C CA . GLY A 1 98 ? 17.088 -5.257 -30.332 1.00 27.64 98 GLY A CA 1
ATOM 703 C C . GLY A 1 98 ? 15.831 -5.635 -29.543 1.00 27.64 98 GLY A C 1
ATOM 704 O O . GLY A 1 98 ? 15.878 -5.858 -28.339 1.00 27.64 98 GLY A O 1
ATOM 705 N N . GLY A 1 99 ? 14.730 -5.856 -30.264 1.00 30.44 99 GLY A N 1
ATOM 706 C CA . GLY A 1 99 ? 13.479 -6.351 -29.704 1.00 30.44 99 GLY A CA 1
ATOM 707 C C . GLY A 1 99 ? 13.530 -7.794 -29.187 1.00 30.44 99 GLY A C 1
ATOM 708 O O . GLY A 1 99 ? 13.981 -8.715 -29.869 1.00 30.44 99 GLY A O 1
ATOM 709 N N . ARG A 1 100 ? 12.910 -8.000 -28.024 1.00 36.53 100 ARG A N 1
ATOM 710 C CA . ARG A 1 100 ? 12.138 -9.206 -27.704 1.00 36.53 100 ARG A CA 1
ATOM 711 C C . ARG A 1 100 ? 10.756 -8.737 -27.254 1.00 36.53 100 ARG A C 1
ATOM 713 O O . ARG A 1 100 ? 10.642 -7.837 -26.434 1.00 36.53 100 ARG A O 1
ATOM 720 N N . ARG A 1 101 ? 9.714 -9.274 -27.891 1.00 34.53 101 ARG A N 1
ATOM 721 C CA . ARG A 1 101 ? 8.320 -8.832 -27.741 1.00 34.53 101 ARG A CA 1
ATOM 722 C C . ARG A 1 101 ? 7.875 -8.948 -26.279 1.00 34.53 101 ARG A C 1
ATOM 724 O O . ARG A 1 101 ? 7.878 -10.053 -25.739 1.00 34.53 101 ARG A O 1
ATOM 731 N N . ALA A 1 102 ? 7.451 -7.831 -25.686 1.00 35.91 102 ALA A N 1
ATOM 732 C CA . ALA A 1 102 ? 6.672 -7.822 -24.456 1.00 35.91 102 ALA A CA 1
ATOM 733 C C . ALA A 1 102 ? 5.404 -8.663 -24.674 1.00 35.91 102 ALA A C 1
ATOM 735 O O . ALA A 1 102 ? 4.686 -8.475 -25.661 1.00 35.91 102 ALA A O 1
ATOM 736 N N . ARG A 1 103 ? 5.170 -9.647 -23.803 1.00 37.41 103 ARG A N 1
ATOM 737 C CA . ARG A 1 103 ? 3.931 -10.424 -23.816 1.00 37.41 103 ARG A CA 1
ATOM 738 C C . ARG A 1 103 ? 2.826 -9.550 -23.238 1.00 37.41 103 ARG A C 1
ATOM 740 O O . ARG A 1 103 ? 2.941 -9.049 -22.126 1.00 37.41 103 ARG A O 1
ATOM 747 N N . ASP A 1 104 ? 1.779 -9.372 -24.026 1.00 36.91 104 ASP A N 1
ATOM 748 C CA . ASP A 1 104 ? 0.538 -8.725 -23.626 1.00 36.91 104 ASP A CA 1
ATOM 749 C C . ASP A 1 104 ? -0.123 -9.542 -22.500 1.00 36.91 104 ASP A C 1
ATOM 751 O O . ASP A 1 104 ? -0.534 -10.685 -22.708 1.00 36.91 104 ASP A O 1
ATOM 755 N N . LEU A 1 105 ? -0.189 -8.977 -21.291 1.00 42.62 105 LEU A N 1
ATOM 756 C CA . LEU A 1 105 ? -0.815 -9.615 -20.127 1.00 42.62 105 LEU A CA 1
ATOM 757 C C . LEU A 1 105 ? -2.354 -9.599 -20.193 1.00 42.62 105 LEU A C 1
ATOM 759 O O . LEU A 1 105 ? -3.005 -10.137 -19.301 1.00 42.62 105 LEU A O 1
ATOM 763 N N . SER A 1 106 ? -2.962 -9.036 -21.244 1.00 38.34 106 SER A N 1
ATOM 764 C CA . SER A 1 106 ? -4.423 -9.025 -21.402 1.00 38.34 106 SER A CA 1
ATOM 765 C C . SER A 1 106 ? -5.033 -10.365 -21.857 1.00 38.34 106 SER A C 1
ATOM 767 O O . SER A 1 106 ? -6.256 -10.475 -21.926 1.00 38.34 106 SER A O 1
ATOM 769 N N . ALA A 1 107 ? -4.223 -11.401 -22.127 1.00 34.53 107 ALA A N 1
ATOM 770 C CA . ALA A 1 107 ? -4.674 -12.631 -22.794 1.00 34.53 107 ALA A CA 1
ATOM 771 C C . ALA A 1 107 ? -4.568 -13.942 -21.980 1.00 34.53 107 ALA A C 1
ATOM 773 O O . ALA A 1 107 ? -4.595 -15.024 -22.568 1.00 34.53 107 ALA A O 1
ATOM 774 N N . VAL A 1 108 ? -4.488 -13.903 -20.646 1.00 37.09 108 VAL A N 1
ATOM 775 C CA . VAL A 1 108 ? -4.597 -15.133 -19.835 1.00 37.09 108 VAL A CA 1
ATOM 776 C C . VAL A 1 108 ? -6.075 -15.426 -19.555 1.00 37.09 108 VAL A C 1
ATOM 778 O O . VAL A 1 108 ? -6.663 -14.903 -18.612 1.00 37.09 108 VAL A O 1
ATOM 781 N N . GLN A 1 109 ? -6.702 -16.250 -20.400 1.00 31.22 109 GLN A N 1
ATOM 782 C CA . GLN A 1 109 ? -8.021 -16.826 -20.106 1.00 31.22 109 GLN A CA 1
ATOM 783 C C . GLN A 1 109 ? -7.878 -18.044 -19.177 1.00 31.22 109 GLN A C 1
ATOM 785 O O . GLN A 1 109 ? -7.043 -18.910 -19.446 1.00 31.22 109 GLN A O 1
ATOM 790 N N . PRO A 1 110 ? -8.698 -18.168 -18.118 1.00 36.06 110 PRO A N 1
ATOM 791 C CA . PRO A 1 110 ? -8.671 -19.340 -17.250 1.00 36.06 110 PRO A CA 1
ATOM 792 C C . PRO A 1 110 ? -9.353 -20.554 -17.914 1.00 36.06 110 PRO A C 1
ATOM 794 O O . PRO A 1 110 ? -10.369 -20.389 -18.601 1.00 36.06 110 PRO A O 1
ATOM 797 N N . PRO A 1 111 ? -8.869 -21.790 -17.687 1.00 32.19 111 PRO A N 1
ATOM 798 C CA . PRO A 1 111 ? -9.607 -22.990 -18.061 1.00 32.19 111 PRO A CA 1
ATOM 799 C C . PRO A 1 111 ? -10.856 -23.156 -17.181 1.00 32.19 111 PRO A C 1
ATOM 801 O O . PRO A 1 111 ? -10.842 -22.902 -15.976 1.00 32.19 111 PRO A O 1
ATOM 804 N N . ARG A 1 112 ? -11.957 -23.610 -17.790 1.00 31.27 112 ARG A N 1
ATOM 805 C CA . ARG A 1 112 ? -13.215 -23.919 -17.094 1.00 31.27 112 ARG A CA 1
ATOM 806 C C . ARG A 1 112 ? -13.061 -25.219 -16.296 1.00 31.27 112 ARG A C 1
ATOM 808 O O . ARG A 1 112 ? -12.965 -26.289 -16.889 1.00 31.27 112 ARG A O 1
ATOM 815 N N . GLY A 1 113 ? -13.041 -25.120 -14.967 1.00 32.53 113 GLY A N 1
ATOM 816 C CA . GLY A 1 113 ? -13.085 -26.268 -14.054 1.00 32.53 113 GLY A CA 1
ATOM 817 C C . GLY A 1 113 ? -14.517 -26.778 -13.810 1.00 32.53 113 GLY A C 1
ATOM 818 O O . GLY A 1 113 ? -15.467 -26.003 -13.946 1.00 32.53 113 GLY A O 1
ATOM 819 N N . PRO A 1 114 ? -14.700 -28.070 -13.469 1.00 31.47 114 PRO A N 1
ATOM 820 C CA . PRO A 1 114 ? -16.016 -28.686 -13.353 1.00 31.47 114 PRO A CA 1
ATOM 821 C C . PRO A 1 114 ? -16.696 -28.323 -12.027 1.00 31.47 114 PRO A C 1
ATOM 823 O O . PRO A 1 114 ? -16.051 -28.183 -10.988 1.00 31.47 114 PRO A O 1
ATOM 826 N N . GLY A 1 115 ? -18.022 -28.189 -12.079 1.00 35.69 115 GLY A N 1
ATOM 827 C CA . GLY A 1 115 ? -18.856 -27.812 -10.943 1.00 35.69 115 GLY A CA 1
ATOM 828 C C . GLY A 1 115 ? -18.820 -28.818 -9.792 1.00 35.69 115 GLY A C 1
ATOM 829 O O . GLY A 1 115 ? -18.710 -30.028 -9.999 1.00 35.69 115 GLY A O 1
ATOM 830 N N . ARG A 1 116 ? -18.967 -28.306 -8.566 1.00 32.31 116 ARG A N 1
ATOM 831 C CA . ARG A 1 116 ? -19.267 -29.111 -7.379 1.00 32.31 116 ARG A CA 1
ATOM 832 C C . ARG A 1 116 ? -20.353 -28.457 -6.529 1.00 32.31 116 ARG A C 1
ATOM 834 O O . ARG A 1 116 ? -20.345 -27.253 -6.292 1.00 32.31 116 ARG A O 1
ATOM 841 N N . SER A 1 117 ? -21.291 -29.307 -6.127 1.00 29.27 117 SER A N 1
ATOM 842 C CA . SER A 1 117 ? -22.461 -29.067 -5.278 1.00 29.27 117 SER A CA 1
ATOM 843 C C . SER A 1 117 ? -22.081 -28.892 -3.791 1.00 29.27 117 SER A C 1
ATOM 845 O O . SER A 1 117 ? -20.938 -29.169 -3.422 1.00 29.27 117 SER A O 1
ATOM 847 N N . PRO A 1 118 ? -23.006 -28.422 -2.926 1.00 29.78 118 PRO A N 1
ATOM 848 C CA . PRO A 1 118 ? -22.663 -27.811 -1.646 1.00 29.78 118 PRO A CA 1
ATOM 849 C C . PRO A 1 118 ? -22.513 -28.840 -0.520 1.00 29.78 118 PRO A C 1
ATOM 851 O O . PRO A 1 118 ? -23.252 -29.822 -0.459 1.00 29.78 118 PRO A O 1
ATOM 854 N N . VAL A 1 119 ? -21.605 -28.565 0.419 1.00 31.39 119 VAL A N 1
ATOM 855 C CA . VAL A 1 119 ? -21.529 -29.260 1.711 1.00 31.39 119 VAL A CA 1
ATOM 856 C C . VAL A 1 119 ? -21.910 -28.280 2.817 1.00 31.39 119 VAL A C 1
ATOM 858 O O . VAL A 1 119 ? -21.412 -27.158 2.883 1.00 31.39 119 VAL A O 1
ATOM 861 N N . SER A 1 120 ? -22.845 -28.723 3.653 1.00 29.05 120 SER A N 1
ATOM 862 C CA . SER A 1 120 ? -23.440 -27.998 4.770 1.00 29.05 120 SER A CA 1
ATOM 863 C C . SER A 1 120 ? -22.624 -28.159 6.058 1.00 29.05 120 SER A C 1
ATOM 865 O O . SER A 1 120 ? -22.179 -29.258 6.372 1.00 29.05 120 SER A O 1
ATOM 867 N N . GLY A 1 121 ? -22.522 -27.063 6.816 1.00 32.06 121 GLY A N 1
ATOM 868 C CA . GLY A 1 121 ? -22.649 -27.036 8.276 1.00 32.06 121 GLY A CA 1
ATOM 869 C C . GLY A 1 121 ? -21.551 -27.666 9.138 1.00 32.06 121 GLY A C 1
ATOM 870 O O . GLY A 1 121 ? -21.661 -28.819 9.538 1.00 32.06 121 GLY A O 1
ATOM 871 N N . SER A 1 122 ? -20.617 -26.843 9.623 1.00 30.98 122 SER A N 1
ATOM 872 C CA . SER A 1 122 ? -20.122 -26.958 11.002 1.00 30.98 122 SER A CA 1
ATOM 873 C C . SER A 1 122 ? -19.625 -25.600 11.513 1.00 30.98 122 SER A C 1
ATOM 875 O O . SER A 1 122 ? -19.000 -24.821 10.795 1.00 30.98 122 SER A O 1
ATOM 877 N N . GLN A 1 123 ? -20.007 -25.271 12.747 1.00 35.94 123 GLN A N 1
ATOM 878 C CA . GLN A 1 123 ? -19.736 -23.990 13.399 1.00 35.94 123 GLN A CA 1
ATOM 879 C C . GLN A 1 123 ? -18.228 -23.823 13.637 1.00 35.94 123 GLN A C 1
ATOM 881 O O . GLN A 1 123 ? -17.615 -24.633 14.329 1.00 35.94 123 GLN A O 1
ATOM 886 N N . ARG A 1 124 ? -17.636 -22.766 13.066 1.00 32.53 124 ARG A N 1
ATOM 887 C CA . ARG A 1 124 ? -16.243 -22.357 13.306 1.00 32.53 124 ARG A CA 1
ATOM 888 C C . ARG A 1 124 ? -16.174 -21.323 14.444 1.00 32.53 124 ARG A C 1
ATOM 890 O O . ARG A 1 124 ? -17.056 -20.466 14.521 1.00 32.53 124 ARG A O 1
ATOM 897 N N . PRO A 1 125 ? -15.149 -21.368 15.313 1.00 27.53 125 PRO A N 1
ATOM 898 C CA . PRO A 1 125 ? -14.945 -20.362 16.356 1.00 27.53 125 PRO A CA 1
ATOM 899 C C . PRO A 1 125 ? -14.511 -19.003 15.767 1.00 27.53 125 PRO A C 1
ATOM 901 O O . PRO A 1 125 ? -14.051 -18.928 14.628 1.00 27.53 125 PRO A O 1
ATOM 904 N N . ARG A 1 126 ? -14.716 -17.923 16.537 1.00 29.64 126 ARG A N 1
ATOM 905 C CA . ARG A 1 126 ? -14.598 -16.515 16.109 1.00 29.64 126 ARG A CA 1
ATOM 906 C C . ARG A 1 126 ? -13.140 -16.078 15.879 1.00 29.64 126 ARG A C 1
ATOM 908 O O . ARG A 1 126 ? -12.245 -16.483 16.607 1.00 29.64 126 ARG A O 1
ATOM 915 N N . ALA A 1 127 ? -12.938 -15.207 14.887 1.00 32.16 127 ALA A N 1
ATOM 916 C CA . ALA A 1 127 ? -11.635 -14.725 14.408 1.00 32.16 127 ALA A CA 1
ATOM 917 C C . ALA A 1 127 ? -10.855 -13.821 15.392 1.00 32.16 127 ALA A C 1
ATOM 919 O O . ALA A 1 127 ? -9.645 -13.677 15.250 1.00 32.16 127 ALA A O 1
ATOM 920 N N . ALA A 1 128 ? -11.519 -13.253 16.403 1.00 32.31 128 ALA A N 1
ATOM 921 C CA . ALA A 1 128 ? -10.918 -12.301 17.342 1.00 32.31 128 ALA A CA 1
ATOM 922 C C . ALA A 1 128 ? -9.876 -12.917 18.301 1.00 32.31 128 ALA A C 1
ATOM 924 O O . ALA A 1 128 ? -9.043 -12.195 18.835 1.00 32.31 128 ALA A O 1
ATOM 925 N N . ASP A 1 129 ? -9.869 -14.242 18.477 1.00 31.11 129 ASP A N 1
ATOM 926 C CA . ASP A 1 129 ? -9.005 -14.909 19.464 1.00 31.11 129 ASP A CA 1
ATOM 927 C C . ASP A 1 129 ? -7.680 -15.448 18.879 1.00 31.11 129 ASP A C 1
ATOM 929 O O . ASP A 1 129 ? -6.922 -16.108 19.586 1.00 31.11 129 ASP A O 1
ATOM 933 N N . ARG A 1 130 ? -7.379 -15.218 17.587 1.00 40.06 130 ARG A N 1
ATOM 934 C CA . ARG A 1 130 ? -6.243 -15.879 16.898 1.00 40.06 130 ARG A CA 1
ATOM 935 C C . ARG A 1 130 ? -5.060 -14.986 16.530 1.00 40.06 130 ARG A C 1
ATOM 937 O O . ARG A 1 130 ? -3.976 -15.506 16.303 1.00 40.06 130 ARG A O 1
ATOM 944 N N . VAL A 1 131 ? -5.217 -13.665 16.549 1.00 34.66 131 VAL A N 1
ATOM 945 C CA . VAL A 1 131 ? -4.146 -12.734 16.132 1.00 34.66 131 VAL A CA 1
ATOM 946 C C . VAL A 1 131 ? -3.138 -12.445 17.265 1.00 34.66 131 VAL A C 1
ATOM 948 O O . VAL A 1 131 ? -2.099 -11.844 17.035 1.00 34.66 131 VAL A O 1
ATOM 951 N N . ALA A 1 132 ? -3.384 -12.939 18.485 1.00 33.59 132 ALA A N 1
ATOM 952 C CA . ALA A 1 132 ? -2.483 -12.795 19.637 1.00 33.59 132 ALA A CA 1
ATOM 953 C C . ALA A 1 132 ? -1.567 -14.016 19.896 1.00 33.59 132 ALA A C 1
ATOM 955 O O . ALA A 1 132 ? -0.777 -13.997 20.834 1.00 33.59 132 ALA A O 1
ATOM 956 N N . ALA A 1 133 ? -1.657 -15.088 19.097 1.00 30.81 133 ALA A N 1
ATOM 957 C CA . ALA A 1 133 ? -0.957 -16.355 19.362 1.00 30.81 133 ALA A CA 1
ATOM 958 C C . ALA A 1 133 ? 0.385 -16.533 18.615 1.00 30.81 133 ALA A C 1
ATOM 960 O O . ALA A 1 133 ? 0.987 -17.600 18.694 1.00 30.81 133 ALA A O 1
ATOM 961 N N . VAL A 1 134 ? 0.874 -15.505 17.916 1.00 34.16 134 VAL A N 1
ATOM 962 C CA . VAL A 1 134 ? 2.134 -15.566 17.143 1.00 34.16 134 VAL A CA 1
ATOM 963 C C . VAL A 1 134 ? 3.379 -15.256 18.001 1.00 34.16 134 VAL A C 1
ATOM 965 O O . VAL A 1 134 ? 4.500 -15.517 17.578 1.00 34.16 134 VAL A O 1
ATOM 968 N N . SER A 1 135 ? 3.226 -14.781 19.242 1.00 37.81 135 SER A N 1
ATOM 969 C CA . SER A 1 135 ? 4.368 -14.330 20.061 1.00 37.81 135 SER A CA 1
ATOM 970 C C . SER A 1 135 ? 5.159 -15.415 20.803 1.00 37.81 135 SER A C 1
ATOM 972 O O . SER A 1 135 ? 6.187 -15.096 21.389 1.00 37.81 135 SER A O 1
ATOM 974 N N . GLU A 1 136 ? 4.770 -16.692 20.783 1.00 38.66 136 GLU A N 1
ATOM 975 C CA . GLU A 1 136 ? 5.535 -17.735 21.483 1.00 38.66 136 GLU A CA 1
ATOM 976 C C . GLU A 1 136 ? 5.567 -19.048 20.699 1.00 38.66 136 GLU A C 1
ATOM 978 O O . GLU A 1 136 ? 4.696 -19.900 20.879 1.00 38.66 136 GLU A O 1
ATOM 983 N N . ARG A 1 137 ? 6.594 -19.216 19.8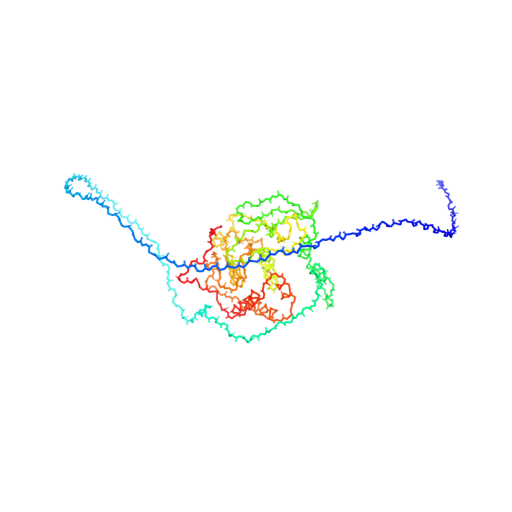48 1.00 38.91 137 ARG A N 1
ATOM 984 C CA . ARG A 1 137 ? 7.377 -20.459 19.630 1.00 38.91 137 ARG A CA 1
ATOM 985 C C . ARG A 1 137 ? 8.151 -20.411 18.310 1.00 38.91 137 ARG A C 1
ATOM 987 O O . ARG A 1 137 ? 7.822 -21.102 17.355 1.00 38.91 137 ARG A O 1
ATOM 994 N N . VAL A 1 138 ? 9.266 -19.688 18.315 1.00 31.16 138 VAL A N 1
ATOM 995 C CA . VAL A 1 138 ? 10.446 -20.067 17.528 1.00 31.16 138 VAL A CA 1
ATOM 996 C C . VAL A 1 138 ? 11.656 -19.856 18.428 1.00 31.16 138 VAL A C 1
ATOM 998 O O . VAL A 1 138 ? 12.095 -18.737 18.664 1.00 31.16 138 VAL A O 1
ATOM 1001 N N . GLY A 1 139 ? 12.160 -20.949 18.986 1.00 27.06 139 GLY A N 1
ATOM 1002 C CA . GLY A 1 139 ? 13.456 -20.995 19.642 1.00 27.06 139 GLY A CA 1
ATOM 1003 C C . GLY A 1 139 ? 14.251 -22.128 19.018 1.00 27.06 139 GLY A C 1
ATOM 1004 O O . GLY A 1 139 ? 13.798 -23.264 19.085 1.00 27.06 139 GLY A O 1
ATOM 1005 N N . THR A 1 140 ? 15.367 -21.794 18.367 1.00 29.53 140 THR A N 1
ATOM 1006 C CA . THR A 1 140 ? 16.736 -22.095 18.832 1.00 29.53 140 THR A CA 1
ATOM 1007 C C . THR A 1 140 ? 17.743 -21.610 17.782 1.00 29.53 140 THR A C 1
ATOM 1009 O O . THR A 1 140 ? 17.893 -22.245 16.746 1.00 29.53 140 THR A O 1
ATOM 1012 N N . GLU A 1 141 ? 18.378 -20.459 18.036 1.00 28.62 141 GLU A N 1
ATOM 1013 C CA . GLU A 1 141 ? 19.836 -20.256 18.216 1.00 28.62 141 GLU A CA 1
ATOM 1014 C C . GLU A 1 141 ? 20.217 -18.761 18.037 1.00 28.62 141 GLU A C 1
ATOM 1016 O O . GLU A 1 141 ? 19.695 -18.054 17.181 1.00 28.62 141 GLU A O 1
ATOM 1021 N N . SER A 1 142 ? 21.080 -18.260 18.928 1.00 26.44 142 SER A N 1
ATOM 1022 C CA . SER A 1 142 ? 21.533 -16.860 19.124 1.00 26.44 142 SER A CA 1
ATOM 1023 C C . SER A 1 142 ? 23.079 -16.855 19.234 1.00 26.44 142 SER A C 1
ATOM 1025 O O . SER A 1 142 ? 23.604 -17.940 19.490 1.00 26.44 142 SER A O 1
ATOM 1027 N N . PRO A 1 143 ? 23.841 -15.728 19.130 1.00 45.22 143 PRO A N 1
ATOM 1028 C CA . PRO A 1 143 ? 23.447 -14.376 19.553 1.00 45.22 143 PRO A CA 1
ATOM 1029 C C . PRO A 1 143 ? 23.882 -13.195 18.647 1.00 45.22 143 PRO A C 1
ATOM 1031 O O . PRO A 1 143 ? 25.052 -13.022 18.313 1.00 45.22 143 PRO A O 1
ATOM 1034 N N . SER A 1 144 ? 22.949 -12.275 18.383 1.00 31.22 144 SER A N 1
ATOM 1035 C CA . SER A 1 144 ? 23.180 -10.812 18.398 1.00 31.22 144 SER A CA 1
ATOM 1036 C C . SER A 1 144 ? 21.819 -10.107 18.537 1.00 31.22 144 SER A C 1
ATOM 1038 O O . SER A 1 144 ? 21.000 -10.145 17.625 1.00 31.22 144 SER A O 1
ATOM 1040 N N . GLN A 1 145 ? 21.532 -9.524 19.702 1.00 35.03 145 GLN A N 1
ATOM 1041 C CA . GLN A 1 145 ? 20.312 -8.739 19.981 1.00 35.03 145 GLN A CA 1
ATOM 1042 C C . GLN A 1 145 ? 20.382 -7.319 19.363 1.00 35.03 145 GLN A C 1
ATOM 1044 O O . GLN A 1 145 ? 21.500 -6.854 19.134 1.00 35.03 145 GLN A O 1
ATOM 1049 N N . PRO A 1 146 ? 19.272 -6.545 19.247 1.00 39.06 146 PRO A N 1
ATOM 1050 C CA . PRO A 1 146 ? 17.854 -6.915 19.113 1.00 39.06 146 PRO A CA 1
ATOM 1051 C C . PRO A 1 146 ? 17.170 -6.252 17.881 1.00 39.06 146 PRO A C 1
ATOM 1053 O O . PRO A 1 146 ? 17.288 -5.049 17.659 1.00 39.06 146 PRO A O 1
ATOM 1056 N N . ARG A 1 147 ? 16.348 -6.993 17.119 1.00 36.62 147 ARG A N 1
ATOM 1057 C CA . ARG A 1 147 ? 15.372 -6.424 16.153 1.00 36.62 147 ARG A CA 1
ATOM 1058 C C . ARG A 1 147 ? 14.054 -6.038 16.856 1.00 36.62 147 ARG A C 1
ATOM 1060 O O . ARG A 1 147 ? 13.006 -6.553 16.504 1.00 36.62 147 ARG A O 1
ATOM 1067 N N . GLN A 1 148 ? 14.095 -5.181 17.878 1.00 42.50 148 GLN A N 1
ATOM 1068 C CA . GLN A 1 148 ? 12.915 -4.864 18.711 1.00 42.50 148 GLN A CA 1
ATOM 1069 C C . GLN A 1 148 ? 12.052 -3.612 18.381 1.00 42.50 148 GLN A C 1
ATOM 1071 O O . GLN A 1 148 ? 11.019 -3.472 19.021 1.00 42.50 148 GLN A O 1
ATOM 1076 N N . PRO A 1 149 ? 12.331 -2.717 17.409 1.00 52.59 149 PRO A N 1
ATOM 1077 C CA . PRO A 1 149 ? 11.492 -1.517 17.243 1.00 52.59 149 PRO A CA 1
ATOM 1078 C C . PRO A 1 149 ? 10.187 -1.721 16.442 1.00 52.59 149 PRO A C 1
ATOM 1080 O O . PRO A 1 149 ? 9.224 -0.993 16.670 1.00 52.59 149 PRO A O 1
ATOM 1083 N N . ALA A 1 150 ? 10.127 -2.685 15.513 1.00 59.22 150 ALA A N 1
ATOM 1084 C CA . ALA A 1 150 ? 8.949 -2.894 14.656 1.00 59.22 150 ALA A CA 1
ATOM 1085 C C . ALA A 1 150 ? 7.803 -3.631 15.380 1.00 59.22 150 ALA A C 1
ATOM 1087 O O . ALA A 1 150 ? 6.636 -3.255 15.248 1.00 59.22 150 ALA A O 1
ATOM 1088 N N . ASP A 1 151 ? 8.141 -4.623 16.209 1.00 65.50 151 ASP A N 1
ATOM 1089 C CA . ASP A 1 151 ? 7.164 -5.401 16.983 1.00 65.50 151 ASP A CA 1
ATOM 1090 C C . ASP A 1 151 ? 6.472 -4.536 18.051 1.00 65.50 151 ASP A C 1
ATOM 1092 O O . ASP A 1 151 ? 5.254 -4.617 18.237 1.00 65.50 151 ASP A O 1
ATOM 1096 N N . ASP A 1 152 ? 7.221 -3.631 18.689 1.00 85.06 152 ASP A N 1
ATOM 1097 C CA . ASP A 1 152 ? 6.696 -2.656 19.652 1.00 85.06 152 ASP A CA 1
ATOM 1098 C C . ASP A 1 152 ? 5.757 -1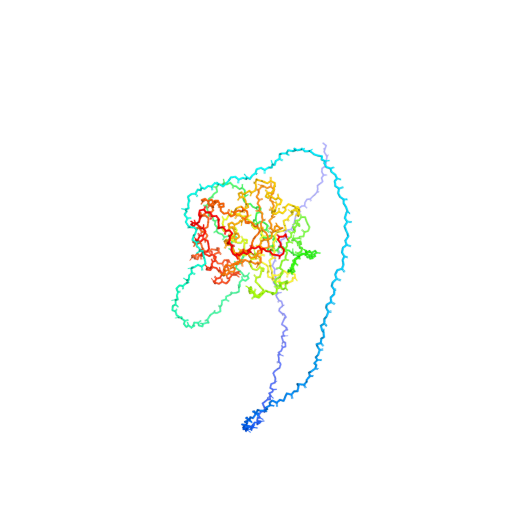.631 18.995 1.00 85.06 152 ASP A C 1
ATOM 1100 O O . ASP A 1 152 ? 4.854 -1.080 19.637 1.00 85.06 152 ASP A O 1
ATOM 1104 N N . GLU A 1 153 ? 5.959 -1.334 17.712 1.00 90.44 153 GLU A N 1
ATOM 1105 C CA . GLU A 1 153 ? 5.109 -0.420 16.959 1.00 90.44 153 GLU A CA 1
ATOM 1106 C C . GLU A 1 153 ? 3.779 -1.059 16.580 1.00 90.44 153 GLU A C 1
ATOM 1108 O O . GLU A 1 153 ? 2.727 -0.514 16.921 1.00 90.44 153 GLU A O 1
ATOM 1113 N N . LEU A 1 154 ? 3.809 -2.229 15.939 1.00 93.56 154 LEU A N 1
ATOM 1114 C CA . LEU A 1 154 ? 2.597 -2.961 15.569 1.00 93.56 154 LEU A CA 1
ATOM 1115 C C . LEU A 1 154 ? 1.744 -3.290 16.792 1.00 93.56 154 LEU A C 1
ATOM 1117 O O . LEU A 1 154 ? 0.528 -3.091 16.766 1.00 93.56 154 LEU A O 1
ATOM 1121 N N . THR A 1 155 ? 2.385 -3.730 17.878 1.00 93.81 155 THR A N 1
ATOM 1122 C CA . THR A 1 155 ? 1.705 -4.020 19.144 1.00 93.81 155 THR A CA 1
ATOM 1123 C C . THR A 1 155 ? 1.020 -2.772 19.690 1.00 93.81 155 THR A C 1
ATOM 1125 O O . THR A 1 155 ? -0.150 -2.830 20.072 1.00 93.81 155 THR A O 1
ATOM 1128 N N . ALA A 1 156 ? 1.694 -1.617 19.664 1.00 93.62 156 ALA A N 1
ATOM 1129 C CA . ALA A 1 156 ? 1.084 -0.367 20.098 1.00 93.62 156 ALA A CA 1
ATOM 1130 C C . ALA A 1 156 ? -0.115 0.026 19.225 1.00 93.62 156 ALA A C 1
ATOM 1132 O O . ALA A 1 156 ? -1.187 0.291 19.767 1.00 93.62 156 ALA A O 1
ATOM 1133 N N . LEU A 1 157 ? 0.031 0.012 17.892 1.00 95.88 157 LEU A N 1
ATOM 1134 C CA . LEU A 1 157 ? -1.064 0.333 16.969 1.00 95.88 157 LEU A CA 1
ATOM 1135 C C . LEU A 1 157 ? -2.281 -0.575 17.204 1.00 95.88 157 LEU A C 1
ATOM 1137 O O . LEU A 1 157 ? -3.420 -0.103 17.171 1.00 95.88 157 LEU A O 1
ATOM 1141 N N . ALA A 1 158 ? -2.043 -1.863 17.461 1.00 95.69 158 ALA A N 1
ATOM 1142 C CA . ALA A 1 158 ? -3.089 -2.860 17.643 1.00 95.69 158 ALA A CA 1
ATOM 1143 C C . ALA A 1 158 ? -3.794 -2.765 19.005 1.00 95.69 158 ALA A C 1
ATOM 1145 O O . ALA A 1 158 ? -5.001 -2.987 19.068 1.00 95.69 158 ALA A O 1
ATOM 1146 N N . GLN A 1 159 ? -3.068 -2.451 20.083 1.00 93.62 159 GLN A N 1
ATOM 1147 C CA . GLN A 1 159 ? -3.560 -2.672 21.450 1.00 93.62 159 GLN A CA 1
ATOM 1148 C C . GLN A 1 159 ? -3.764 -1.397 22.268 1.00 93.62 159 GLN A C 1
ATOM 1150 O O . GLN A 1 159 ? -4.607 -1.379 23.165 1.00 93.62 159 GLN A O 1
ATOM 1155 N N . GLN A 1 160 ? -3.011 -0.329 22.003 1.00 94.50 160 GLN A N 1
ATOM 1156 C CA . GLN A 1 160 ? -3.098 0.872 22.831 1.00 94.50 160 GLN A CA 1
ATOM 1157 C C . GLN A 1 160 ? -4.366 1.689 22.528 1.00 94.50 160 GLN A C 1
ATOM 1159 O O . GLN A 1 160 ? -4.929 1.574 21.437 1.00 94.50 160 GLN A O 1
ATOM 1164 N N . PRO A 1 161 ? -4.845 2.520 23.470 1.00 93.69 161 PRO A N 1
ATOM 1165 C CA . PRO A 1 161 ? -5.996 3.390 23.242 1.00 93.69 161 PRO A CA 1
ATOM 1166 C C . PRO A 1 161 ? -5.811 4.309 22.028 1.00 93.69 161 PRO A C 1
ATOM 1168 O O . PRO A 1 161 ? -4.695 4.747 21.742 1.00 93.69 161 PRO A O 1
ATOM 1171 N N . LEU A 1 162 ? -6.914 4.604 21.331 1.00 95.31 162 LEU A N 1
ATOM 1172 C CA . LEU A 1 162 ? -6.948 5.546 20.211 1.00 95.31 162 LEU A CA 1
ATOM 1173 C C . LEU A 1 162 ? -7.748 6.790 20.578 1.00 95.31 162 LEU A C 1
ATOM 1175 O O . LEU A 1 162 ? -8.948 6.699 20.842 1.00 95.31 162 LEU A O 1
ATOM 1179 N N . THR A 1 163 ? -7.109 7.949 20.474 1.00 95.00 163 THR A N 1
ATOM 1180 C CA . THR A 1 163 ? -7.759 9.252 20.637 1.00 95.00 163 THR A CA 1
ATOM 1181 C C . THR A 1 163 ? -7.823 9.955 19.288 1.00 95.00 163 THR A C 1
ATOM 1183 O O . THR A 1 163 ? -6.803 10.153 18.631 1.00 95.00 163 THR A O 1
ATOM 1186 N N . VAL A 1 164 ? -9.028 10.314 18.843 1.00 96.00 164 VAL A N 1
ATOM 1187 C CA . VAL A 1 164 ? -9.235 10.995 17.556 1.00 96.00 164 VAL A CA 1
ATOM 1188 C C . VAL A 1 164 ? -8.930 12.482 17.705 1.00 96.00 164 VAL A C 1
ATOM 1190 O O . VAL A 1 164 ? -9.590 13.167 18.481 1.00 96.00 164 VAL A O 1
ATOM 1193 N N . HIS A 1 165 ? -7.976 12.984 16.919 1.00 93.44 165 HIS A N 1
ATOM 1194 C CA . HIS A 1 165 ? -7.633 14.411 16.872 1.00 93.44 165 HIS A CA 1
ATOM 1195 C C . HIS A 1 165 ? -8.483 15.173 15.860 1.00 93.44 165 HIS A C 1
ATOM 1197 O O . HIS A 1 165 ? -8.901 16.302 16.102 1.00 93.44 165 HIS A O 1
ATOM 1203 N N . GLY A 1 166 ? -8.768 14.555 14.716 1.00 92.81 166 GLY A N 1
ATOM 1204 C CA . GLY A 1 166 ? -9.578 15.183 13.682 1.00 92.81 166 GLY A CA 1
ATOM 1205 C C . GLY A 1 166 ? -9.522 14.445 12.356 1.00 92.81 166 GLY A C 1
ATOM 1206 O O . GLY A 1 166 ? -8.945 13.364 12.240 1.00 92.81 166 GLY A O 1
ATOM 1207 N N . ARG A 1 167 ? -10.137 15.040 11.335 1.00 92.88 167 ARG A N 1
ATOM 1208 C CA . ARG A 1 167 ? -10.131 14.513 9.969 1.00 92.88 167 ARG A CA 1
ATOM 1209 C C . ARG A 1 167 ? -8.999 15.143 9.163 1.00 92.88 167 ARG A C 1
ATOM 1211 O O . ARG A 1 167 ? -8.865 16.363 9.155 1.00 92.88 167 ARG A O 1
ATOM 1218 N N . LEU A 1 168 ? -8.253 14.323 8.427 1.00 88.12 168 LEU A N 1
ATOM 1219 C CA . LEU A 1 168 ? -7.302 14.811 7.431 1.00 88.12 168 LEU A CA 1
ATOM 1220 C C . LEU A 1 168 ? -8.066 15.371 6.221 1.00 88.12 168 LEU A C 1
ATOM 1222 O O . LEU A 1 168 ? -8.949 14.714 5.657 1.00 88.12 168 LEU A O 1
ATOM 1226 N N . ALA A 1 169 ? -7.755 16.613 5.850 1.00 80.12 169 ALA A N 1
ATOM 1227 C CA . ALA A 1 169 ? -8.358 17.282 4.702 1.00 80.12 169 ALA A CA 1
ATOM 1228 C C . ALA A 1 169 ? -7.947 16.605 3.379 1.00 80.12 169 ALA A C 1
ATOM 1230 O O . ALA A 1 169 ? -6.959 15.882 3.317 1.00 80.12 169 ALA A O 1
ATOM 1231 N N . GLY A 1 170 ? -8.731 16.804 2.315 1.00 72.94 170 GLY A N 1
ATOM 1232 C CA . GLY A 1 170 ? -8.423 16.277 0.974 1.00 72.94 170 GLY A CA 1
ATOM 1233 C C . GLY A 1 170 ? -8.694 14.779 0.767 1.00 72.94 170 GLY A C 1
ATOM 1234 O O . GLY A 1 170 ? -8.829 14.338 -0.373 1.00 72.94 170 GLY A O 1
ATOM 1235 N N . ALA A 1 171 ? -8.876 13.996 1.834 1.00 77.75 171 ALA A N 1
ATOM 1236 C CA . ALA A 1 171 ? -9.226 12.584 1.723 1.00 77.75 171 ALA A CA 1
ATOM 1237 C C . ALA A 1 171 ? -10.676 12.379 1.244 1.00 77.75 171 ALA A C 1
ATOM 1239 O O . ALA A 1 171 ? -11.639 12.875 1.843 1.00 77.75 171 ALA A O 1
ATOM 1240 N N . SER A 1 172 ? -10.841 11.584 0.180 1.00 74.25 172 SER A N 1
ATOM 1241 C CA . SER A 1 172 ? -12.166 11.215 -0.340 1.00 74.25 172 SER A CA 1
ATOM 1242 C C . SER A 1 172 ? -12.951 10.351 0.650 1.00 74.25 172 SER A C 1
ATOM 1244 O O . SER A 1 172 ? -14.156 10.537 0.801 1.00 74.25 172 SER A O 1
ATOM 1246 N N . ASN A 1 173 ? -12.276 9.453 1.364 1.00 82.00 173 ASN A N 1
ATOM 1247 C CA . ASN A 1 173 ? -12.854 8.687 2.468 1.00 82.00 173 ASN A CA 1
ATOM 1248 C C . ASN A 1 173 ? -12.706 9.445 3.797 1.00 82.00 173 ASN A C 1
ATOM 1250 O O . ASN A 1 173 ? -12.007 10.460 3.878 1.00 82.00 173 ASN A O 1
ATOM 1254 N N . HIS A 1 174 ? -13.381 8.983 4.851 1.00 85.12 174 HIS A N 1
ATOM 1255 C CA . HIS A 1 174 ? -13.075 9.485 6.190 1.00 85.12 174 HIS A CA 1
ATOM 1256 C C . HIS A 1 174 ? -11.727 8.927 6.630 1.00 85.12 174 HIS A C 1
ATOM 1258 O O . HIS A 1 174 ? -11.608 7.753 6.966 1.00 85.12 174 HIS A O 1
ATOM 1264 N N . THR A 1 175 ? -10.729 9.799 6.619 1.00 91.50 175 THR A N 1
ATOM 1265 C CA . THR A 1 175 ? -9.381 9.523 7.096 1.00 91.50 175 THR A CA 1
ATOM 1266 C C . THR A 1 175 ? -9.144 10.393 8.320 1.00 91.50 175 THR A C 1
ATOM 1268 O O . THR A 1 175 ? -9.257 11.619 8.243 1.00 91.50 175 THR A O 1
ATOM 1271 N N . LEU A 1 176 ? -8.874 9.765 9.459 1.00 95.75 176 LEU A N 1
ATOM 1272 C CA . LEU A 1 176 ? -8.756 10.427 10.751 1.00 95.75 176 LEU A CA 1
ATOM 1273 C C . LEU A 1 176 ? -7.302 10.417 11.211 1.00 95.75 176 LEU A C 1
ATOM 1275 O O . LEU A 1 176 ? -6.645 9.379 11.151 1.00 95.75 176 LEU A O 1
ATOM 1279 N N . LEU A 1 177 ? -6.818 11.558 11.692 1.00 96.12 177 LEU A N 1
ATOM 12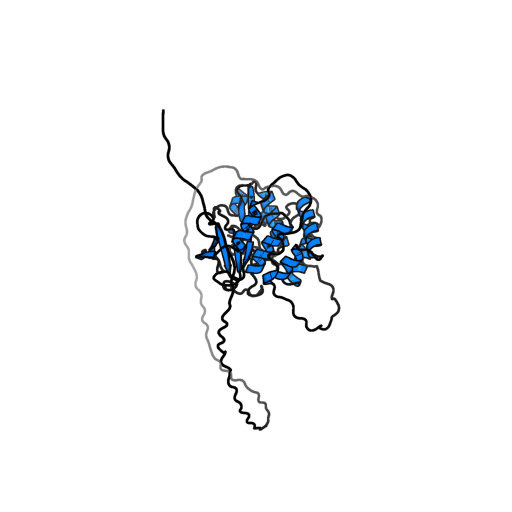80 C CA . LEU A 1 177 ? -5.592 11.610 12.473 1.00 96.12 177 LEU A CA 1
ATOM 1281 C C . LEU A 1 177 ? -5.936 11.178 13.896 1.00 96.12 177 LEU A C 1
ATOM 1283 O O . LEU A 1 177 ? -6.835 11.744 14.528 1.00 96.12 177 LEU A O 1
ATOM 1287 N N . VAL A 1 178 ? -5.230 10.169 14.387 1.00 96.12 178 VAL A N 1
ATOM 1288 C CA . VAL A 1 178 ? -5.402 9.643 15.737 1.00 96.12 178 VAL A CA 1
ATOM 1289 C C . VAL A 1 178 ? -4.067 9.606 16.453 1.00 96.12 178 VAL A C 1
ATOM 1291 O O . VAL A 1 178 ? -3.005 9.504 15.839 1.00 96.12 178 VAL A O 1
ATOM 1294 N N . GLN A 1 179 ? -4.137 9.670 17.768 1.00 95.31 179 GLN A N 1
ATOM 1295 C CA . GLN A 1 179 ? -3.033 9.357 18.649 1.00 95.31 179 GLN A CA 1
ATOM 1296 C C . GLN A 1 179 ? -3.230 7.959 19.214 1.00 95.31 179 GLN A C 1
ATOM 1298 O O . GLN A 1 179 ? -4.332 7.595 19.624 1.00 95.31 179 GLN A O 1
ATOM 1303 N N . VAL A 1 180 ? -2.142 7.203 19.226 1.00 94.75 180 VAL A N 1
ATOM 1304 C CA . VAL A 1 180 ? -2.029 5.875 19.811 1.00 94.75 180 VAL A CA 1
ATOM 1305 C C . VAL A 1 180 ? -1.274 6.006 21.126 1.00 94.75 180 VAL A C 1
ATOM 1307 O O . VAL A 1 180 ? -0.180 6.576 21.150 1.00 94.75 180 VAL A O 1
ATOM 1310 N N . GLY A 1 181 ? -1.865 5.487 22.199 1.00 90.19 181 GLY A N 1
ATOM 1311 C CA . GLY A 1 181 ? -1.275 5.530 23.533 1.00 90.19 181 GLY A CA 1
ATOM 1312 C C . GLY A 1 181 ? -1.538 6.817 24.311 1.00 90.19 181 GLY A C 1
ATOM 1313 O O . GLY A 1 181 ? -2.114 7.793 23.821 1.00 90.19 181 GLY A O 1
ATOM 1314 N N . GLU A 1 182 ? -1.086 6.793 25.562 1.00 79.62 182 GLU A N 1
ATOM 1315 C CA . GLU A 1 182 ? -1.227 7.868 26.543 1.00 79.62 182 GLU A CA 1
ATOM 1316 C C . GLU A 1 182 ? 0.159 8.417 26.937 1.00 79.62 182 GLU A C 1
ATOM 1318 O O . GLU A 1 182 ? 1.160 7.703 26.882 1.00 79.62 182 GLU A O 1
ATOM 1323 N N . ALA A 1 183 ? 0.212 9.677 27.377 1.00 70.94 183 ALA A N 1
ATOM 1324 C CA . ALA A 1 183 ? 1.405 10.325 27.947 1.00 70.94 183 ALA A CA 1
ATOM 1325 C C . ALA A 1 183 ? 2.688 10.279 27.071 1.00 70.94 183 ALA A C 1
ATOM 1327 O O . ALA A 1 183 ? 2.668 10.701 25.922 1.00 70.94 183 ALA A O 1
ATOM 1328 N N . GLU A 1 184 ? 3.837 9.859 27.610 1.00 62.06 184 GLU A N 1
ATOM 1329 C CA . GLU A 1 184 ? 5.162 10.021 26.977 1.00 62.06 184 GLU A CA 1
ATOM 1330 C C . GLU A 1 184 ? 5.439 9.057 25.802 1.00 62.06 184 GLU A C 1
ATOM 1332 O O . GLU A 1 184 ? 6.453 9.200 25.124 1.00 62.06 184 GLU A O 1
ATOM 1337 N N . GLN A 1 185 ? 4.551 8.092 25.521 1.00 66.50 185 GLN A N 1
ATOM 1338 C CA . GLN A 1 185 ? 4.686 7.141 24.398 1.00 66.50 185 GLN A CA 1
ATOM 1339 C C . GLN A 1 185 ? 3.708 7.414 23.244 1.00 66.50 185 GLN A C 1
ATOM 1341 O O . GLN A 1 185 ? 3.386 6.512 22.469 1.00 66.50 185 GLN A O 1
ATOM 1346 N N . GLN A 1 186 ? 3.228 8.653 23.122 1.00 80.56 186 GLN A N 1
ATOM 1347 C CA . GLN A 1 186 ? 2.286 9.051 22.080 1.00 80.56 186 GLN A CA 1
ATOM 1348 C C . GLN A 1 186 ? 2.869 8.879 20.678 1.00 80.56 186 GLN A C 1
ATOM 1350 O O . GLN A 1 186 ? 3.936 9.399 20.350 1.00 80.56 186 GLN A O 1
ATOM 1355 N N . ARG A 1 187 ? 2.119 8.182 19.825 1.00 91.31 187 ARG A N 1
ATOM 1356 C CA . ARG A 1 187 ? 2.431 8.028 18.401 1.00 91.31 187 ARG A CA 1
ATOM 1357 C C . ARG A 1 187 ? 1.255 8.506 17.571 1.00 91.31 187 ARG A C 1
ATOM 1359 O O . ARG A 1 187 ? 0.104 8.240 17.913 1.00 91.31 187 ARG A O 1
ATOM 1366 N N . LEU A 1 188 ? 1.533 9.193 16.470 1.00 95.19 188 LEU A N 1
ATOM 1367 C CA . LEU A 1 188 ? 0.497 9.548 15.508 1.00 95.19 188 LEU A CA 1
ATOM 1368 C C . LEU A 1 188 ? 0.229 8.375 14.564 1.00 95.19 188 LEU A C 1
ATOM 1370 O O . LEU A 1 188 ? 1.142 7.676 14.116 1.00 95.19 188 LEU A O 1
ATOM 1374 N N . ALA A 1 189 ? -1.042 8.185 14.238 1.00 97.06 189 ALA A N 1
ATOM 1375 C CA . ALA A 1 189 ? -1.497 7.218 13.259 1.00 97.06 189 ALA A CA 1
ATOM 1376 C C . ALA A 1 189 ? -2.632 7.793 12.408 1.00 97.06 189 ALA A C 1
ATOM 1378 O O . ALA A 1 189 ? -3.334 8.734 12.783 1.00 97.06 189 ALA A O 1
ATOM 1379 N N . VAL A 1 190 ? -2.813 7.195 11.241 1.00 97.25 190 VAL A N 1
ATOM 1380 C CA . VAL A 1 190 ? -3.934 7.416 10.342 1.00 97.25 190 VAL A CA 1
ATOM 1381 C C . VAL A 1 190 ? -4.923 6.275 10.530 1.00 97.25 190 VAL A C 1
ATOM 1383 O O . VAL A 1 190 ? -4.604 5.115 10.281 1.00 97.25 190 VAL A O 1
ATOM 1386 N N . TYR A 1 191 ? -6.141 6.607 10.941 1.00 97.88 191 TYR A N 1
ATOM 1387 C CA . TYR A 1 191 ? -7.238 5.659 11.082 1.00 97.88 191 TYR A CA 1
ATOM 1388 C C . TYR A 1 191 ? -8.248 5.834 9.944 1.00 97.88 191 TYR A C 1
ATOM 1390 O O . TYR A 1 191 ? -8.809 6.914 9.740 1.00 97.88 191 TYR A O 1
ATOM 1398 N N . LYS A 1 192 ? -8.487 4.750 9.204 1.00 97.12 192 LYS A N 1
ATOM 1399 C CA . LYS A 1 192 ? -9.456 4.661 8.105 1.00 97.12 192 LYS A CA 1
ATOM 1400 C C . LYS A 1 192 ? -10.593 3.711 8.516 1.00 97.12 192 LYS A C 1
ATOM 1402 O O . LYS A 1 192 ? -10.479 2.501 8.293 1.00 97.12 192 LYS A O 1
ATOM 1407 N N . PRO A 1 193 ? -11.665 4.214 9.161 1.00 97.25 193 PRO A N 1
ATOM 1408 C CA . PRO A 1 193 ? -12.822 3.398 9.521 1.00 97.25 193 PRO A CA 1
ATOM 1409 C C . PRO A 1 193 ? -13.525 2.837 8.285 1.00 97.25 193 PRO A C 1
ATOM 1411 O O . PRO A 1 193 ? -13.775 3.563 7.322 1.00 97.25 193 PRO A O 1
ATOM 1414 N N . ARG A 1 194 ? -13.974 1.582 8.367 1.00 96.88 194 ARG A N 1
ATOM 1415 C CA . ARG A 1 194 ? -14.825 0.934 7.357 1.00 96.88 194 ARG A CA 1
ATOM 1416 C C . ARG A 1 194 ? -16.119 1.712 7.112 1.00 96.88 194 ARG A C 1
ATOM 1418 O O . ARG A 1 194 ? -16.565 1.852 5.980 1.00 96.88 194 ARG A O 1
ATOM 1425 N N . SER A 1 195 ? -16.719 2.243 8.178 1.00 94.81 195 SER A N 1
ATOM 1426 C CA . SER A 1 195 ? -17.922 3.091 8.117 1.00 94.81 195 SER A CA 1
ATOM 1427 C C . SER A 1 195 ? -17.684 4.416 7.379 1.00 94.81 195 SER A C 1
ATOM 1429 O O . SER A 1 195 ? -18.629 5.067 6.940 1.00 94.81 195 SER A O 1
ATOM 1431 N N . GLY A 1 196 ? -16.417 4.807 7.236 1.00 92.56 196 GLY A N 1
ATOM 1432 C CA . GLY A 1 196 ? -15.969 6.013 6.567 1.00 92.56 196 GLY A CA 1
ATOM 1433 C C . GLY A 1 196 ? -15.754 5.879 5.063 1.00 92.56 196 GLY A C 1
ATOM 1434 O O . GLY A 1 196 ? -15.492 6.896 4.410 1.00 92.56 196 GLY A O 1
ATOM 1435 N N . GLU A 1 197 ? -15.839 4.660 4.531 1.00 93.44 197 GLU A N 1
ATOM 1436 C CA . GLU A 1 197 ? -15.621 4.359 3.121 1.00 93.44 197 GLU A CA 1
ATOM 1437 C C . GLU A 1 197 ? -16.753 4.910 2.254 1.00 93.44 197 GLU A C 1
ATOM 1439 O O . GLU A 1 197 ? -17.941 4.719 2.525 1.00 93.44 197 GLU A O 1
ATOM 1444 N N . ARG A 1 198 ? -16.381 5.570 1.161 1.00 90.31 198 ARG A N 1
ATOM 1445 C CA . ARG A 1 198 ? -17.296 5.906 0.083 1.00 90.31 198 ARG A CA 1
ATOM 1446 C C . ARG A 1 198 ? -17.445 4.690 -0.832 1.00 90.31 198 ARG A C 1
ATOM 1448 O O . ARG A 1 198 ? -16.443 4.204 -1.355 1.00 90.31 198 ARG A O 1
ATOM 1455 N N . PRO A 1 199 ? -18.680 4.217 -1.060 1.00 89.50 199 PRO A N 1
ATOM 1456 C CA . PRO A 1 199 ? -18.977 3.192 -2.049 1.00 89.50 199 PRO A CA 1
ATOM 1457 C C . PRO A 1 199 ? -18.365 3.495 -3.420 1.00 89.50 199 PRO A C 1
ATOM 1459 O O . PRO A 1 199 ? -18.542 4.590 -3.955 1.00 89.50 199 PRO A O 1
ATOM 1462 N N . LEU A 1 200 ? -17.706 2.502 -4.012 1.00 90.94 200 LEU A N 1
ATOM 1463 C CA . LEU A 1 200 ? -17.270 2.515 -5.405 1.00 90.94 200 LEU A CA 1
ATOM 1464 C C . LEU A 1 200 ? -18.033 1.440 -6.172 1.00 90.94 200 LEU A C 1
ATOM 1466 O O . LEU A 1 200 ? -18.410 0.416 -5.610 1.00 90.94 200 LEU A O 1
ATOM 1470 N N . TRP A 1 201 ? -18.288 1.685 -7.454 1.00 90.69 201 TRP A N 1
ATOM 1471 C CA . TRP A 1 201 ? -19.051 0.756 -8.290 1.00 90.69 201 TRP A CA 1
ATOM 1472 C C . TRP A 1 201 ? -18.252 -0.507 -8.644 1.00 90.69 201 TRP A C 1
ATOM 1474 O O . TRP A 1 201 ? -18.841 -1.543 -8.937 1.00 90.69 201 TRP A O 1
ATOM 1484 N N . ASP A 1 202 ? -16.920 -0.417 -8.630 1.00 92.12 202 ASP A N 1
ATOM 1485 C CA . ASP A 1 202 ? -15.983 -1.454 -9.059 1.00 92.12 202 ASP A CA 1
ATOM 1486 C C . ASP A 1 202 ? -15.145 -2.055 -7.925 1.00 92.12 202 ASP A C 1
ATOM 1488 O O . ASP A 1 202 ? -14.231 -2.833 -8.192 1.00 92.12 202 ASP A O 1
ATOM 1492 N N . PHE A 1 203 ? -15.467 -1.738 -6.669 1.00 94.44 203 PHE A N 1
ATOM 1493 C CA . PHE A 1 203 ? -14.878 -2.374 -5.494 1.00 94.44 203 PHE A CA 1
ATOM 1494 C C . PHE A 1 203 ? -15.975 -2.796 -4.504 1.00 94.44 203 PHE A C 1
ATOM 1496 O O . PHE A 1 203 ? -16.904 -2.024 -4.263 1.00 94.44 203 PHE A O 1
ATOM 1503 N N . PRO A 1 204 ? -15.868 -3.991 -3.890 1.00 93.56 204 PRO A N 1
ATOM 1504 C CA . PRO A 1 204 ? -16.728 -4.395 -2.783 1.00 93.56 204 PRO A CA 1
ATOM 1505 C C . PRO A 1 204 ? -16.810 -3.333 -1.677 1.00 93.56 204 PRO A C 1
ATOM 1507 O O . PRO A 1 204 ? -15.804 -2.729 -1.303 1.00 93.56 204 PRO A O 1
ATOM 1510 N N . HIS A 1 205 ? -18.016 -3.108 -1.155 1.00 93.81 205 HIS A N 1
ATOM 1511 C CA . HIS A 1 205 ? -18.252 -2.148 -0.076 1.00 93.81 205 HIS A CA 1
ATOM 1512 C C . HIS A 1 205 ? -17.657 -2.627 1.250 1.00 93.81 205 HIS A C 1
ATOM 1514 O O . HIS A 1 205 ? -17.831 -3.787 1.622 1.00 93.81 205 HIS A O 1
ATOM 1520 N N . GLY A 1 206 ? -17.046 -1.713 2.008 1.00 94.06 206 GLY A N 1
ATOM 1521 C CA . GLY A 1 206 ? -16.570 -1.994 3.361 1.00 94.06 206 GLY A CA 1
ATOM 1522 C C . GLY A 1 206 ? -15.275 -2.806 3.409 1.00 94.06 206 GLY A C 1
ATOM 1523 O O . GLY A 1 206 ? -15.036 -3.487 4.404 1.00 94.06 206 GLY A O 1
ATOM 1524 N N . THR A 1 207 ? -14.477 -2.802 2.342 1.00 96.38 207 THR A N 1
ATOM 1525 C CA . THR A 1 207 ? -13.241 -3.595 2.250 1.00 96.38 207 THR A CA 1
ATOM 1526 C C . THR A 1 207 ? -12.007 -2.746 1.945 1.00 96.38 207 THR A C 1
ATOM 1528 O O . THR A 1 207 ? -10.925 -3.304 1.786 1.00 96.38 207 THR A O 1
ATOM 1531 N N . LEU A 1 208 ? -12.121 -1.417 1.819 1.00 97.25 208 LEU A N 1
ATOM 1532 C CA . LEU A 1 208 ? -10.954 -0.574 1.519 1.00 97.25 208 LEU A CA 1
ATOM 1533 C C . LEU A 1 208 ? -9.958 -0.597 2.682 1.00 97.25 208 LEU A C 1
ATOM 1535 O O . LEU A 1 208 ? -8.759 -0.706 2.448 1.00 97.25 208 LEU A O 1
ATOM 1539 N N . CYS A 1 209 ? -10.437 -0.577 3.928 1.00 97.00 209 CYS A N 1
ATOM 1540 C CA . CYS A 1 209 ? -9.568 -0.707 5.097 1.00 97.00 209 CYS A CA 1
ATOM 1541 C C . CYS A 1 209 ? -8.822 -2.053 5.139 1.00 97.00 209 CYS A C 1
ATOM 1543 O O . CYS A 1 209 ? -7.667 -2.100 5.544 1.00 97.00 209 CYS A O 1
ATOM 1545 N N . ASP A 1 210 ? -9.443 -3.146 4.687 1.00 98.06 210 ASP A N 1
ATOM 1546 C CA . ASP A 1 210 ? -8.785 -4.459 4.630 1.00 98.06 210 ASP A CA 1
ATOM 1547 C C . ASP A 1 210 ? -7.642 -4.481 3.616 1.00 98.06 210 ASP A C 1
ATOM 1549 O O . ASP A 1 210 ? -6.591 -5.066 3.869 1.00 98.06 210 ASP A O 1
ATOM 1553 N N . ARG A 1 211 ? -7.808 -3.767 2.500 1.00 98.56 211 ARG A N 1
ATOM 1554 C CA . ARG A 1 211 ? -6.781 -3.639 1.460 1.00 98.56 211 ARG A CA 1
ATOM 1555 C C . ARG A 1 211 ? -5.568 -2.830 1.912 1.00 98.56 211 ARG A C 1
ATOM 1557 O O . ARG A 1 211 ? -4.456 -3.153 1.512 1.00 98.56 211 ARG A O 1
ATOM 1564 N N . GLU A 1 212 ? -5.755 -1.838 2.781 1.00 98.50 212 GLU A N 1
ATOM 1565 C CA . GLU A 1 212 ? -4.632 -1.121 3.408 1.00 98.50 212 GLU A CA 1
ATOM 1566 C C . GLU A 1 212 ? -3.749 -2.073 4.222 1.00 98.50 212 GLU A C 1
ATOM 1568 O O . GLU A 1 212 ? -2.527 -2.075 4.081 1.00 98.50 212 GLU A O 1
ATOM 1573 N N . VAL A 1 213 ? -4.378 -2.929 5.031 1.00 98.69 213 VAL A N 1
ATOM 1574 C CA . VAL A 1 213 ? -3.679 -3.926 5.852 1.00 98.69 213 VAL A CA 1
ATOM 1575 C C . VAL A 1 213 ? -3.052 -5.002 4.964 1.00 98.69 213 VAL A C 1
ATOM 1577 O O . VAL A 1 213 ? -1.902 -5.376 5.170 1.00 98.69 213 VAL A O 1
ATOM 1580 N N . ALA A 1 214 ? -3.761 -5.462 3.930 1.00 98.75 214 ALA A N 1
ATOM 1581 C CA . ALA A 1 214 ? -3.240 -6.452 2.992 1.00 98.75 214 ALA A CA 1
ATOM 1582 C C . ALA A 1 214 ? -1.992 -5.946 2.251 1.00 98.75 214 ALA A C 1
ATOM 1584 O O . ALA A 1 214 ? -1.048 -6.708 2.060 1.00 98.75 214 ALA A O 1
ATOM 1585 N N . ALA A 1 215 ? -1.944 -4.664 1.876 1.00 98.88 215 ALA A N 1
ATOM 1586 C CA . ALA A 1 215 ? -0.759 -4.068 1.262 1.00 98.88 215 ALA A CA 1
ATOM 1587 C C . ALA A 1 215 ? 0.446 -4.076 2.211 1.00 98.88 215 ALA A C 1
ATOM 1589 O O . ALA A 1 215 ? 1.546 -4.430 1.788 1.00 98.88 215 ALA A O 1
ATOM 1590 N N . TYR A 1 216 ? 0.236 -3.771 3.495 1.00 98.75 216 TYR A N 1
ATOM 1591 C CA . TYR A 1 216 ? 1.281 -3.907 4.508 1.00 98.75 216 TYR A CA 1
ATOM 1592 C C . TYR A 1 216 ? 1.775 -5.355 4.632 1.00 98.75 216 TYR A C 1
ATOM 1594 O O . TYR A 1 216 ? 2.970 -5.602 4.499 1.00 98.75 216 TYR A O 1
ATOM 1602 N N . VAL A 1 217 ? 0.866 -6.328 4.757 1.00 98.62 217 VAL A N 1
ATOM 1603 C CA . VAL A 1 217 ? 1.228 -7.755 4.850 1.00 98.62 217 VAL A CA 1
ATOM 1604 C C . VAL A 1 217 ? 2.032 -8.223 3.630 1.00 98.62 217 VAL A C 1
ATOM 1606 O O . VAL A 1 217 ? 3.027 -8.924 3.789 1.00 98.62 217 VAL A O 1
ATOM 1609 N N . VAL A 1 218 ? 1.651 -7.819 2.412 1.00 98.81 218 VAL A N 1
ATOM 1610 C CA . VAL A 1 218 ? 2.405 -8.165 1.191 1.00 98.81 218 VAL A CA 1
ATOM 1611 C C . VAL A 1 218 ? 3.791 -7.517 1.185 1.00 98.81 218 VAL A C 1
ATOM 1613 O O . VAL A 1 218 ? 4.762 -8.172 0.814 1.00 98.81 218 VAL A O 1
ATOM 1616 N N . SER A 1 219 ? 3.900 -6.254 1.603 1.00 98.62 219 SER A N 1
ATOM 1617 C CA . SER A 1 219 ? 5.184 -5.552 1.720 1.00 98.62 219 SER A CA 1
ATOM 1618 C C . SER A 1 219 ? 6.140 -6.261 2.685 1.00 98.62 219 SER A C 1
ATOM 1620 O O . SER A 1 219 ? 7.316 -6.436 2.360 1.00 98.62 219 SER A O 1
ATOM 1622 N N . GLU A 1 220 ? 5.638 -6.712 3.835 1.00 97.62 220 GLU A N 1
ATOM 1623 C CA . GLU A 1 220 ? 6.438 -7.428 4.835 1.00 97.62 220 GLU A CA 1
ATOM 1624 C C . GLU A 1 220 ? 6.790 -8.850 4.397 1.00 97.62 220 GLU A C 1
ATOM 1626 O O . GLU A 1 220 ? 7.922 -9.285 4.590 1.00 97.62 220 GLU A O 1
ATOM 1631 N N . ALA A 1 221 ? 5.872 -9.559 3.733 1.00 97.81 221 ALA A N 1
ATOM 1632 C CA . ALA A 1 221 ? 6.143 -10.891 3.186 1.00 97.81 221 ALA A CA 1
ATOM 1633 C C . ALA A 1 221 ? 7.246 -10.877 2.110 1.00 97.81 221 ALA A C 1
ATOM 1635 O O . ALA A 1 221 ? 7.967 -11.861 1.943 1.00 97.81 221 ALA A O 1
ATOM 1636 N N . LEU A 1 222 ? 7.394 -9.757 1.394 1.00 98.31 222 LEU A N 1
ATOM 1637 C CA . LEU A 1 222 ? 8.504 -9.509 0.471 1.00 98.31 222 LEU A CA 1
ATOM 1638 C C . LEU A 1 222 ? 9.780 -9.030 1.183 1.00 98.31 222 LEU A C 1
ATOM 1640 O O . LEU A 1 222 ? 10.853 -9.045 0.586 1.00 98.31 222 LEU A O 1
ATOM 1644 N N . GLY A 1 223 ? 9.675 -8.568 2.432 1.00 97.19 223 GLY A N 1
ATOM 1645 C CA . GLY A 1 223 ? 10.760 -7.917 3.164 1.00 97.19 223 GLY A CA 1
ATOM 1646 C C . GLY A 1 223 ? 11.149 -6.553 2.590 1.00 97.19 223 GLY A C 1
ATOM 1647 O O . GLY A 1 223 ? 12.297 -6.136 2.732 1.00 97.19 223 GLY A O 1
ATOM 1648 N N . TRP A 1 224 ? 10.235 -5.876 1.885 1.00 97.31 224 TRP A N 1
ATOM 1649 C CA . TRP A 1 224 ? 10.546 -4.632 1.171 1.00 97.31 224 TRP A CA 1
ATOM 1650 C C . TRP A 1 224 ? 10.286 -3.368 1.992 1.00 97.31 224 TRP A C 1
ATOM 1652 O O . TRP A 1 224 ? 10.852 -2.330 1.661 1.00 97.31 224 TRP A O 1
ATOM 1662 N N . GLY A 1 225 ? 9.450 -3.433 3.036 1.00 96.19 225 GLY A N 1
ATOM 1663 C CA . GLY A 1 225 ? 9.192 -2.296 3.928 1.00 96.19 225 GLY A CA 1
ATOM 1664 C C . GLY A 1 225 ? 8.657 -1.043 3.219 1.00 96.19 225 GLY A C 1
ATOM 1665 O O . GLY A 1 225 ? 8.971 0.071 3.623 1.00 96.19 225 GLY A O 1
ATOM 1666 N N . LEU A 1 226 ? 7.883 -1.209 2.140 1.00 98.00 226 LEU A N 1
ATOM 1667 C CA . LEU A 1 226 ? 7.355 -0.113 1.316 1.00 98.00 226 LEU A CA 1
ATOM 1668 C C . LEU A 1 226 ? 6.076 0.509 1.870 1.00 98.00 226 LEU A C 1
ATOM 1670 O O . LEU A 1 226 ? 5.692 1.594 1.443 1.00 98.00 226 LEU A O 1
ATOM 1674 N N . VAL A 1 227 ? 5.380 -0.177 2.771 1.00 98.38 227 VAL A N 1
ATOM 1675 C CA . VAL A 1 227 ? 4.115 0.288 3.347 1.00 98.38 227 VAL A CA 1
ATOM 1676 C C . VAL A 1 227 ? 4.330 0.515 4.841 1.00 98.38 227 VAL A C 1
ATOM 1678 O O . VAL A 1 227 ? 4.853 -0.380 5.503 1.00 98.38 227 VAL A O 1
ATOM 1681 N N . PRO A 1 228 ? 3.939 1.673 5.405 1.00 97.44 228 PRO A N 1
ATOM 1682 C CA . PRO A 1 228 ? 4.051 1.899 6.841 1.00 97.44 228 PRO A CA 1
ATOM 1683 C C . PRO A 1 228 ? 3.275 0.844 7.635 1.00 97.44 228 PRO A C 1
ATOM 1685 O O . PRO A 1 228 ? 2.239 0.358 7.174 1.00 97.44 228 PRO A O 1
ATOM 1688 N N . SER A 1 229 ? 3.737 0.546 8.850 1.00 97.75 229 SER A N 1
ATOM 1689 C CA . SER A 1 229 ? 3.091 -0.374 9.789 1.00 97.75 229 SER A CA 1
ATOM 1690 C C . SER A 1 229 ? 1.587 -0.138 9.847 1.00 97.75 229 SER A C 1
ATOM 1692 O O . SER A 1 229 ? 1.140 0.960 10.187 1.00 97.75 229 SER A O 1
ATOM 1694 N N . THR A 1 230 ? 0.806 -1.147 9.459 1.00 98.38 230 THR A N 1
ATOM 1695 C CA . THR A 1 230 ? -0.649 -1.032 9.325 1.00 98.38 230 THR A CA 1
ATOM 1696 C C . THR A 1 230 ? -1.334 -2.245 9.928 1.00 98.38 230 THR A C 1
ATOM 1698 O O . THR A 1 230 ? -1.084 -3.375 9.521 1.00 98.38 230 THR A O 1
ATOM 1701 N N . VAL A 1 231 ? -2.247 -2.009 10.867 1.00 98.00 231 VAL A N 1
ATOM 1702 C CA . VAL A 1 231 ? -3.001 -3.063 11.550 1.00 98.00 231 VAL A CA 1
ATOM 1703 C C . VAL A 1 231 ? -4.496 -2.897 11.332 1.00 98.00 231 VAL A C 1
ATOM 1705 O O . VAL A 1 231 ? -5.014 -1.786 11.184 1.00 98.00 231 VAL A O 1
ATOM 1708 N N . ARG A 1 232 ? -5.212 -4.020 11.342 1.00 97.44 232 ARG A N 1
ATOM 1709 C CA . ARG A 1 232 ? -6.668 -4.024 11.422 1.00 97.44 232 ARG A CA 1
ATOM 1710 C C . ARG A 1 232 ? -7.083 -3.906 12.885 1.00 97.44 232 ARG A C 1
ATOM 1712 O O . ARG A 1 232 ? -6.614 -4.679 13.714 1.00 97.44 232 ARG A O 1
ATOM 1719 N N . ARG A 1 233 ? -8.006 -2.996 13.191 1.00 96.94 233 ARG A N 1
ATOM 1720 C CA . ARG A 1 233 ? -8.683 -2.946 14.491 1.00 96.94 233 ARG A CA 1
ATOM 1721 C C . ARG A 1 233 ? -10.174 -3.090 14.321 1.00 96.94 233 ARG A C 1
ATOM 1723 O O . ARG A 1 233 ? -10.748 -2.446 13.449 1.00 96.94 233 ARG A O 1
ATOM 1730 N N . ASP A 1 234 ? -10.791 -3.891 15.177 1.00 95.81 234 ASP A N 1
ATOM 1731 C CA . ASP A 1 234 ? -12.246 -4.049 15.225 1.00 95.81 234 ASP A CA 1
ATOM 1732 C C . ASP A 1 234 ? -12.895 -3.194 16.330 1.00 95.81 234 ASP A C 1
ATOM 1734 O O . ASP A 1 234 ? -14.096 -2.934 16.282 1.00 95.81 234 ASP A O 1
ATOM 1738 N N . ASP A 1 235 ? -12.096 -2.713 17.285 1.00 94.62 235 ASP A N 1
ATOM 1739 C CA . ASP A 1 235 ? -12.487 -1.997 18.506 1.00 94.62 235 ASP A CA 1
ATOM 1740 C C . ASP A 1 235 ? -12.185 -0.483 18.469 1.00 94.62 235 ASP A C 1
ATOM 1742 O O . ASP A 1 235 ? -12.175 0.181 19.504 1.00 94.62 235 ASP A O 1
ATOM 1746 N N . ALA A 1 236 ? -11.925 0.085 17.288 1.00 94.44 236 ALA A N 1
ATOM 1747 C CA . ALA A 1 236 ? -11.583 1.500 17.147 1.00 94.44 236 ALA A CA 1
ATOM 1748 C C . ALA A 1 236 ? -12.816 2.435 17.291 1.00 94.44 236 ALA A C 1
ATOM 1750 O O . ALA A 1 236 ? -13.949 2.001 17.057 1.00 94.44 236 ALA A O 1
ATOM 1751 N N . PRO A 1 237 ? -12.635 3.736 17.623 1.00 92.06 237 PRO A N 1
ATOM 1752 C CA . PRO A 1 237 ? -13.728 4.651 17.999 1.00 92.06 237 PRO A CA 1
ATOM 1753 C C . PRO A 1 237 ? -14.889 4.803 16.999 1.00 92.06 237 PRO A C 1
ATOM 1755 O O . PRO A 1 237 ? -15.997 5.154 17.398 1.00 92.06 237 PRO A O 1
ATOM 1758 N N . HIS A 1 238 ? -14.667 4.530 15.708 1.00 94.06 238 HIS A N 1
ATOM 1759 C CA . HIS A 1 238 ? -15.697 4.587 14.659 1.00 94.06 238 HIS A CA 1
ATOM 1760 C C . HIS A 1 238 ? -15.978 3.215 14.017 1.00 94.06 238 HIS A C 1
ATOM 1762 O O . HIS A 1 238 ? -16.459 3.127 12.879 1.00 94.06 238 HIS A O 1
ATOM 1768 N N . GLY A 1 239 ? -15.714 2.145 14.771 1.00 95.94 239 GLY A N 1
ATOM 1769 C CA . GLY A 1 239 ? -15.883 0.753 14.370 1.00 95.94 239 GLY A CA 1
ATOM 1770 C C . GLY A 1 239 ? -14.638 0.164 13.703 1.00 95.94 239 GLY A C 1
ATOM 1771 O O . GLY A 1 239 ? -13.552 0.743 13.768 1.00 95.94 239 GLY A O 1
ATOM 1772 N N . PRO A 1 240 ? -14.771 -0.990 13.033 1.00 97.19 240 PRO A N 1
ATOM 1773 C CA . PRO A 1 240 ? -13.626 -1.639 12.424 1.00 97.19 240 PRO A CA 1
ATOM 1774 C C . PRO A 1 240 ? -12.944 -0.779 11.356 1.00 97.19 240 PRO A C 1
ATOM 1776 O O . PRO A 1 240 ? -13.621 -0.072 10.607 1.00 97.19 240 PRO A O 1
ATOM 1779 N N . GLY A 1 241 ? -11.620 -0.844 11.252 1.00 97.75 241 GLY A N 1
ATOM 1780 C CA . GLY A 1 241 ? -10.862 -0.105 10.244 1.00 97.75 241 GLY A CA 1
ATOM 1781 C C . GLY A 1 241 ? -9.356 -0.330 10.318 1.00 97.75 241 GLY A C 1
ATOM 1782 O O . GLY A 1 241 ? -8.857 -1.044 11.187 1.00 97.75 241 GLY A O 1
ATOM 1783 N N . ALA A 1 242 ? -8.637 0.286 9.385 1.00 98.31 242 ALA A N 1
ATOM 1784 C CA . ALA A 1 242 ? -7.181 0.214 9.323 1.00 98.31 242 ALA A CA 1
ATOM 1785 C C . ALA A 1 242 ? -6.563 1.334 10.156 1.00 98.31 242 ALA A C 1
ATOM 1787 O O . ALA A 1 242 ? -6.991 2.484 10.044 1.00 98.31 242 ALA A O 1
ATOM 1788 N N . VAL A 1 243 ? -5.552 1.006 10.954 1.00 98.31 243 VAL A N 1
ATOM 1789 C CA . VAL A 1 243 ? -4.723 1.962 11.691 1.00 98.31 243 VAL A CA 1
ATOM 1790 C C . VAL A 1 243 ? -3.304 1.833 11.168 1.00 98.31 243 VAL A C 1
ATOM 1792 O O . VAL A 1 243 ? -2.661 0.802 11.348 1.00 98.31 243 VAL A O 1
ATOM 1795 N N . GLN A 1 244 ? -2.841 2.869 10.484 1.00 98.31 244 GLN A N 1
ATOM 1796 C CA . GLN A 1 244 ? -1.531 2.938 9.852 1.00 98.31 244 GLN A CA 1
ATOM 1797 C C . GLN A 1 244 ? -0.675 3.961 10.584 1.00 98.31 244 GLN A C 1
ATOM 1799 O O . GLN A 1 244 ? -1.163 5.044 10.899 1.00 98.31 244 GLN A O 1
ATOM 1804 N N . ARG A 1 245 ? 0.599 3.663 10.838 1.00 96.81 245 ARG A N 1
ATOM 1805 C CA . ARG A 1 245 ? 1.540 4.651 11.372 1.00 96.81 245 ARG A CA 1
ATOM 1806 C C . ARG A 1 245 ? 1.508 5.932 10.536 1.00 96.81 245 ARG A C 1
ATOM 1808 O O . ARG A 1 245 ? 1.585 5.879 9.310 1.00 96.81 245 ARG A O 1
ATOM 1815 N N . PHE A 1 246 ? 1.445 7.082 11.203 1.00 95.25 246 PHE A N 1
ATOM 1816 C CA . PHE A 1 246 ? 1.584 8.365 10.528 1.00 95.25 246 PHE A CA 1
ATOM 1817 C C . PHE A 1 246 ? 3.034 8.550 10.072 1.00 95.25 246 PHE A C 1
ATOM 1819 O O . PHE A 1 246 ? 3.973 8.364 10.849 1.00 95.25 246 PHE A O 1
ATOM 1826 N N . VAL A 1 247 ? 3.213 8.902 8.803 1.00 92.00 247 VAL A N 1
ATOM 1827 C CA . VAL A 1 247 ? 4.522 9.221 8.236 1.00 92.00 247 VAL A CA 1
ATOM 1828 C C . VAL A 1 247 ? 4.634 10.734 8.180 1.00 92.00 247 VAL A C 1
ATOM 1830 O O . VAL A 1 247 ? 3.936 11.377 7.393 1.00 92.00 247 VAL A O 1
ATOM 1833 N N . ASP A 1 248 ? 5.493 11.286 9.032 1.00 88.38 248 ASP A N 1
ATOM 1834 C CA . ASP A 1 248 ? 5.869 12.689 8.927 1.00 88.38 248 ASP A CA 1
ATOM 1835 C C . ASP A 1 248 ? 6.665 12.889 7.634 1.00 88.38 248 ASP A C 1
ATOM 1837 O O . ASP A 1 248 ? 7.617 12.152 7.361 1.00 88.38 248 ASP A O 1
ATOM 1841 N N . HIS A 1 249 ? 6.212 13.817 6.801 1.00 87.19 249 HIS A N 1
ATOM 1842 C CA . HIS A 1 249 ? 6.790 14.079 5.492 1.00 87.19 249 HIS A CA 1
ATOM 1843 C C . HIS A 1 249 ? 6.532 15.523 5.080 1.00 87.19 249 HIS A C 1
ATOM 1845 O O . HIS A 1 249 ? 5.538 16.133 5.473 1.00 87.19 249 HIS A O 1
ATOM 1851 N N . ASP A 1 250 ? 7.421 16.036 4.238 1.00 89.06 250 ASP A N 1
ATOM 1852 C CA . ASP A 1 250 ? 7.213 17.293 3.533 1.00 89.06 250 ASP A CA 1
ATOM 1853 C C . ASP A 1 250 ? 6.265 17.053 2.339 1.00 89.06 250 ASP A C 1
ATOM 1855 O O . ASP A 1 250 ? 6.632 16.292 1.435 1.00 89.06 250 ASP A O 1
ATOM 1859 N N . PRO A 1 251 ? 5.062 17.661 2.303 1.00 87.38 251 PRO A N 1
ATOM 1860 C CA . PRO A 1 251 ? 4.114 17.496 1.198 1.00 87.38 251 PRO A CA 1
ATOM 1861 C C . PRO A 1 251 ? 4.658 17.951 -0.163 1.00 87.38 251 PRO A C 1
ATOM 1863 O O . PRO A 1 251 ? 4.202 17.454 -1.194 1.00 87.38 251 PRO A O 1
ATOM 1866 N N . GLU A 1 252 ? 5.640 18.858 -0.178 1.00 90.06 252 GLU A N 1
ATOM 1867 C CA . GLU A 1 252 ? 6.280 19.329 -1.411 1.00 90.06 252 GLU A CA 1
ATOM 1868 C C . GLU A 1 252 ? 7.281 18.300 -1.965 1.00 90.06 252 GLU A C 1
ATOM 1870 O O . GLU A 1 252 ? 7.611 18.319 -3.150 1.00 90.06 252 GLU A O 1
ATOM 1875 N N . ARG A 1 253 ? 7.713 17.332 -1.144 1.00 92.38 253 ARG A N 1
ATOM 1876 C CA . ARG A 1 253 ? 8.600 16.225 -1.540 1.00 92.38 253 ARG A CA 1
ATOM 1877 C C . ARG A 1 253 ? 7.822 14.978 -1.966 1.00 92.38 253 ARG A C 1
ATOM 1879 O O . ARG A 1 253 ? 8.106 13.856 -1.544 1.00 92.38 253 ARG A O 1
ATOM 1886 N N . HIS A 1 254 ? 6.826 15.186 -2.821 1.00 92.81 254 HIS A N 1
ATOM 1887 C CA . HIS A 1 254 ? 6.042 14.131 -3.464 1.00 92.81 254 HIS A CA 1
ATOM 1888 C C . HIS A 1 254 ? 6.799 13.480 -4.638 1.00 92.81 254 HIS A C 1
ATOM 1890 O O . HIS A 1 254 ? 7.816 13.997 -5.096 1.00 92.81 254 HIS A O 1
ATOM 1896 N N . TYR A 1 255 ? 6.252 12.409 -5.228 1.00 95.75 255 TYR A N 1
ATOM 1897 C CA . TYR A 1 255 ? 6.878 11.645 -6.326 1.00 95.75 255 TYR A CA 1
ATOM 1898 C C . TYR A 1 255 ? 7.600 12.480 -7.405 1.00 95.75 255 TYR A C 1
ATOM 1900 O O . TYR A 1 255 ? 8.761 12.207 -7.693 1.00 95.75 255 TYR A O 1
ATOM 1908 N N . PHE A 1 256 ? 6.945 13.491 -7.996 1.00 95.06 256 PHE A N 1
ATOM 1909 C CA . PHE A 1 256 ? 7.574 14.283 -9.066 1.00 95.06 256 PHE A CA 1
ATOM 1910 C C . PHE A 1 256 ? 8.822 15.045 -8.591 1.00 95.06 256 PHE A C 1
ATOM 1912 O O . PHE A 1 256 ? 9.815 15.068 -9.307 1.00 95.06 256 PHE A O 1
ATOM 1919 N N . ALA A 1 257 ? 8.809 15.583 -7.367 1.00 94.88 257 ALA A N 1
ATOM 1920 C CA . ALA A 1 257 ? 9.977 16.233 -6.784 1.00 94.88 257 ALA A CA 1
ATOM 1921 C C . ALA A 1 257 ? 11.116 15.227 -6.563 1.00 94.88 257 ALA A C 1
ATOM 1923 O O . ALA A 1 257 ? 12.260 15.529 -6.871 1.00 94.88 257 ALA A O 1
ATOM 1924 N N . LEU A 1 258 ? 10.810 14.000 -6.122 1.00 95.06 258 LEU A N 1
ATOM 1925 C CA . LEU A 1 258 ? 11.823 12.950 -5.937 1.00 95.06 258 LEU A CA 1
ATOM 1926 C C . LEU A 1 258 ? 12.481 12.511 -7.254 1.00 95.06 258 LEU A C 1
ATOM 1928 O O . LEU A 1 258 ? 13.660 12.163 -7.265 1.00 95.06 258 LEU A O 1
ATOM 1932 N N . ILE A 1 259 ? 11.731 12.518 -8.360 1.00 94.44 259 ILE A N 1
ATOM 1933 C CA . ILE A 1 259 ? 12.285 12.278 -9.700 1.00 94.44 259 ILE A CA 1
ATOM 1934 C C . ILE A 1 259 ? 13.249 13.403 -10.092 1.00 94.44 259 ILE A C 1
ATOM 1936 O O . ILE A 1 259 ? 14.342 13.112 -10.574 1.00 94.44 259 ILE A O 1
ATOM 1940 N N . ASP A 1 260 ? 12.868 14.661 -9.861 1.00 94.25 260 ASP A N 1
ATOM 1941 C CA . ASP A 1 260 ? 13.697 15.826 -10.190 1.00 94.25 260 ASP A CA 1
ATOM 1942 C C . ASP A 1 260 ? 14.950 15.929 -9.299 1.00 94.25 260 ASP A C 1
ATOM 1944 O O . ASP A 1 260 ? 16.022 16.300 -9.779 1.00 94.25 260 ASP A O 1
ATOM 1948 N N . GLU A 1 261 ? 14.835 15.575 -8.013 1.00 94.06 261 GLU A N 1
ATOM 1949 C CA . GLU A 1 261 ? 15.950 15.486 -7.059 1.00 94.06 261 GLU A CA 1
ATOM 1950 C C . GLU A 1 261 ? 16.976 14.414 -7.476 1.00 94.06 261 GLU A C 1
ATOM 1952 O O . GLU A 1 261 ? 18.184 14.614 -7.317 1.00 94.06 261 GLU A O 1
ATOM 1957 N N . GLY A 1 262 ? 16.503 13.291 -8.030 1.00 93.19 262 GLY A N 1
ATOM 1958 C CA . GLY A 1 262 ? 17.321 12.136 -8.399 1.00 93.19 262 GLY A CA 1
ATOM 1959 C C . GLY A 1 262 ? 17.800 11.305 -7.200 1.00 93.19 262 GLY A C 1
ATOM 1960 O O . GLY A 1 262 ? 17.620 11.662 -6.036 1.00 93.19 262 GLY A O 1
ATOM 1961 N N . GLY A 1 263 ? 18.398 10.142 -7.476 1.00 93.38 263 GLY A N 1
ATOM 1962 C CA . GLY A 1 263 ? 18.940 9.237 -6.449 1.00 93.38 263 GLY A CA 1
ATOM 1963 C C . GLY A 1 263 ? 17.920 8.283 -5.814 1.00 93.38 263 GLY A C 1
ATOM 1964 O O . GLY A 1 263 ? 18.303 7.404 -5.040 1.00 93.38 263 GLY A O 1
ATOM 1965 N N . TYR A 1 264 ? 16.637 8.403 -6.172 1.00 95.50 264 TYR A N 1
ATOM 1966 C CA . TYR A 1 264 ? 15.552 7.523 -5.721 1.00 95.50 264 TYR A CA 1
ATOM 1967 C C . TYR A 1 264 ? 15.115 6.500 -6.780 1.00 95.50 264 TYR A C 1
ATOM 1969 O O . TYR A 1 264 ? 14.172 5.746 -6.547 1.00 95.50 264 TYR A O 1
ATOM 1977 N N . GLU A 1 265 ? 15.774 6.419 -7.939 1.00 94.19 265 GLU A N 1
ATOM 1978 C CA . GLU A 1 265 ? 15.318 5.639 -9.101 1.00 94.19 265 GLU A CA 1
ATOM 1979 C C . GLU A 1 265 ? 15.117 4.162 -8.750 1.00 94.19 265 GLU A C 1
ATOM 1981 O O . GLU A 1 265 ? 14.128 3.542 -9.135 1.00 94.19 265 GLU A O 1
ATOM 1986 N N . ARG A 1 266 ? 16.026 3.592 -7.949 1.00 94.44 266 ARG A N 1
ATOM 1987 C CA . ARG A 1 266 ? 15.903 2.206 -7.482 1.00 94.44 266 ARG A CA 1
ATOM 1988 C C . ARG A 1 266 ? 14.695 2.013 -6.561 1.00 94.44 266 ARG A C 1
ATOM 1990 O O . ARG A 1 266 ? 13.987 1.020 -6.711 1.00 94.44 266 ARG A O 1
ATOM 1997 N N . ALA A 1 267 ? 14.476 2.928 -5.619 1.00 96.19 267 ALA A N 1
ATOM 1998 C CA . ALA A 1 267 ? 13.377 2.851 -4.658 1.00 96.19 267 ALA A CA 1
ATOM 1999 C C . ALA A 1 267 ? 12.018 3.056 -5.353 1.00 96.19 267 ALA A C 1
ATOM 2001 O O . ALA A 1 267 ? 11.068 2.311 -5.118 1.00 96.19 267 ALA A O 1
ATOM 2002 N N . LEU A 1 268 ? 11.953 4.000 -6.295 1.00 97.19 268 LEU A N 1
ATOM 2003 C CA . LEU A 1 268 ? 10.777 4.264 -7.123 1.00 97.19 268 LEU A CA 1
ATOM 2004 C C . LEU A 1 268 ? 10.476 3.106 -8.080 1.00 97.19 268 LEU A C 1
ATOM 2006 O O . LEU A 1 268 ? 9.314 2.735 -8.231 1.00 97.19 268 LEU A O 1
ATOM 2010 N N . ALA A 1 269 ? 11.494 2.470 -8.666 1.00 96.75 269 ALA A N 1
ATOM 2011 C CA . ALA A 1 269 ? 11.306 1.256 -9.457 1.00 96.75 269 ALA A CA 1
ATOM 2012 C C . ALA A 1 269 ? 10.774 0.095 -8.600 1.00 96.75 269 ALA A C 1
ATOM 2014 O O . ALA A 1 269 ? 9.881 -0.626 -9.041 1.00 96.75 269 ALA A O 1
ATOM 2015 N N . GLN A 1 270 ? 11.257 -0.064 -7.362 1.00 97.69 270 GLN A N 1
ATOM 2016 C CA . GLN A 1 270 ? 10.731 -1.072 -6.436 1.00 97.69 270 GLN A CA 1
ATOM 2017 C C . GLN A 1 270 ? 9.260 -0.799 -6.077 1.00 97.69 270 GLN A C 1
ATOM 2019 O O . GLN A 1 270 ? 8.440 -1.717 -6.113 1.00 97.69 270 GLN A O 1
ATOM 2024 N N . MET A 1 271 ? 8.901 0.465 -5.820 1.00 98.31 271 MET A N 1
ATOM 2025 C CA . MET A 1 271 ? 7.510 0.887 -5.617 1.00 98.31 271 MET A CA 1
ATOM 2026 C C . MET A 1 271 ? 6.642 0.625 -6.857 1.00 98.31 271 MET A C 1
ATOM 2028 O O . MET A 1 271 ? 5.519 0.146 -6.729 1.00 98.31 271 MET A O 1
ATOM 2032 N N . ALA A 1 272 ? 7.157 0.863 -8.065 1.00 97.94 272 ALA A N 1
ATOM 2033 C CA . ALA A 1 272 ? 6.439 0.558 -9.302 1.00 97.94 272 ALA A CA 1
ATOM 2034 C C . ALA A 1 272 ? 6.184 -0.951 -9.463 1.00 97.94 272 ALA A C 1
ATOM 2036 O O . ALA A 1 272 ? 5.079 -1.350 -9.832 1.00 97.94 272 ALA A O 1
ATOM 2037 N N . VAL A 1 273 ? 7.163 -1.808 -9.140 1.00 98.31 273 VAL A N 1
ATOM 2038 C CA . VAL A 1 273 ? 6.960 -3.271 -9.116 1.00 98.31 273 VAL A CA 1
ATOM 2039 C C . VAL A 1 273 ? 5.867 -3.638 -8.112 1.00 98.31 273 VAL A C 1
ATOM 2041 O O . VAL A 1 273 ? 4.990 -4.445 -8.428 1.00 98.31 273 VAL A O 1
ATOM 2044 N N . PHE A 1 274 ? 5.885 -3.021 -6.930 1.00 98.69 274 PHE A N 1
ATOM 2045 C CA . PHE A 1 274 ? 4.868 -3.233 -5.907 1.00 98.69 274 PHE A CA 1
ATOM 2046 C C . PHE A 1 274 ? 3.471 -2.806 -6.382 1.00 98.69 274 PHE A C 1
ATOM 2048 O O . PHE A 1 274 ? 2.529 -3.585 -6.258 1.00 98.69 274 PHE A O 1
ATOM 2055 N N . ASP A 1 275 ? 3.330 -1.640 -7.016 1.00 98.31 275 ASP A N 1
ATOM 2056 C CA . ASP A 1 275 ? 2.061 -1.170 -7.584 1.00 98.31 275 ASP A CA 1
ATOM 2057 C C . ASP A 1 275 ? 1.507 -2.125 -8.651 1.00 98.31 275 ASP A C 1
ATOM 2059 O O . ASP A 1 275 ? 0.299 -2.379 -8.678 1.00 98.31 275 ASP A O 1
ATOM 2063 N N . VAL A 1 276 ? 2.365 -2.693 -9.510 1.00 97.75 276 VAL A N 1
ATOM 2064 C CA . VAL A 1 276 ? 1.955 -3.709 -10.496 1.00 97.75 276 VAL A CA 1
ATOM 2065 C C . VAL A 1 276 ? 1.495 -4.987 -9.788 1.00 97.75 276 VAL A C 1
ATOM 2067 O O . VAL A 1 276 ? 0.456 -5.547 -10.148 1.00 97.75 276 VAL A O 1
ATOM 2070 N N . LEU A 1 277 ? 2.226 -5.433 -8.761 1.00 98.56 277 LEU A N 1
ATOM 2071 C CA . LEU A 1 277 ? 1.908 -6.629 -7.977 1.00 98.56 277 LEU A CA 1
ATOM 2072 C C . LEU A 1 277 ? 0.540 -6.513 -7.295 1.00 98.56 277 LEU A C 1
ATOM 2074 O O . LEU A 1 277 ? -0.319 -7.390 -7.451 1.00 98.56 277 LEU A O 1
ATOM 2078 N N . VAL A 1 278 ? 0.325 -5.421 -6.559 1.00 98.62 278 VAL A N 1
ATOM 2079 C CA . VAL A 1 278 ? -0.929 -5.173 -5.839 1.00 98.62 278 VAL A CA 1
ATOM 2080 C C . VAL A 1 278 ? -2.013 -4.604 -6.749 1.00 98.62 278 VAL A C 1
ATOM 2082 O O . VAL A 1 278 ? -3.147 -4.466 -6.310 1.00 98.62 278 VAL A O 1
ATOM 2085 N N . ASN A 1 279 ? -1.713 -4.315 -8.020 1.00 98.19 279 ASN A N 1
ATOM 2086 C CA . ASN A 1 279 ? -2.636 -3.722 -8.990 1.00 98.19 279 ASN A CA 1
ATOM 2087 C C . ASN A 1 279 ? -3.267 -2.423 -8.458 1.00 98.19 279 ASN A C 1
ATOM 2089 O O . ASN A 1 279 ? -4.492 -2.300 -8.386 1.00 98.19 279 ASN A O 1
ATOM 2093 N N . ASN A 1 280 ? -2.418 -1.480 -8.039 1.00 98.12 280 ASN A N 1
ATOM 2094 C CA . ASN A 1 280 ? -2.865 -0.220 -7.455 1.00 98.12 280 ASN A CA 1
ATOM 2095 C C . ASN A 1 280 ? -3.609 0.636 -8.481 1.00 98.12 280 ASN A C 1
ATOM 2097 O O . ASN A 1 280 ? -3.045 1.065 -9.485 1.00 98.12 280 ASN A O 1
ATOM 2101 N N . ALA A 1 281 ? -4.881 0.898 -8.217 1.00 96.62 281 ALA A N 1
ATOM 2102 C CA . ALA A 1 281 ? -5.754 1.647 -9.094 1.00 96.62 281 ALA A CA 1
ATOM 2103 C C . ALA A 1 281 ? -5.808 3.146 -8.780 1.00 96.62 281 ALA A C 1
ATOM 2105 O O . ALA A 1 281 ? -6.655 3.811 -9.370 1.00 96.62 281 ALA A O 1
ATOM 2106 N N . ASP A 1 282 ? -4.997 3.692 -7.871 1.00 96.25 282 ASP A N 1
ATOM 2107 C CA . ASP A 1 282 ? -5.022 5.125 -7.543 1.00 96.25 282 ASP A CA 1
ATOM 2108 C C . ASP A 1 282 ? -3.712 5.663 -6.927 1.00 96.25 282 ASP A C 1
ATOM 2110 O O . ASP A 1 282 ? -3.733 6.465 -5.993 1.00 96.25 282 ASP A O 1
ATOM 2114 N N . ARG A 1 283 ? -2.542 5.242 -7.429 1.00 97.31 283 ARG A N 1
ATOM 2115 C CA . ARG A 1 283 ? -1.253 5.777 -6.952 1.00 97.31 283 ARG A CA 1
ATOM 2116 C C . ARG A 1 283 ? -1.033 7.202 -7.454 1.00 97.31 283 ARG A C 1
ATOM 2118 O O . ARG A 1 283 ? -0.572 7.380 -8.583 1.00 97.31 283 ARG A O 1
ATOM 2125 N N . LYS A 1 284 ? -1.299 8.193 -6.601 1.00 96.69 284 LYS A N 1
ATOM 2126 C CA . LYS A 1 284 ? -0.976 9.612 -6.826 1.00 96.69 284 LYS A CA 1
ATOM 2127 C C . LYS A 1 284 ? 0.445 9.960 -6.389 1.00 96.69 284 LYS A C 1
ATOM 2129 O O . LYS A 1 284 ? 1.077 9.199 -5.656 1.00 96.69 284 LYS A O 1
ATOM 2134 N N . ALA A 1 285 ? 0.932 11.124 -6.811 1.00 96.25 285 ALA A N 1
ATOM 2135 C CA . ALA A 1 285 ? 2.271 11.590 -6.473 1.00 96.25 285 ALA A CA 1
ATOM 2136 C C . ALA A 1 285 ? 2.445 11.838 -4.970 1.00 96.25 285 ALA A C 1
ATOM 2138 O O . ALA A 1 285 ? 3.471 11.440 -4.420 1.00 96.25 285 ALA A O 1
ATOM 2139 N N . SER A 1 286 ? 1.439 12.411 -4.298 1.00 94.25 286 SER A N 1
ATOM 2140 C CA . SER A 1 286 ? 1.456 12.623 -2.839 1.00 94.25 286 SER A CA 1
ATOM 2141 C C . SER A 1 286 ? 1.393 11.328 -2.023 1.00 94.25 286 SER A C 1
ATOM 2143 O O . SER A 1 286 ? 1.589 11.345 -0.813 1.00 94.25 286 SER A O 1
ATOM 2145 N N . HIS A 1 287 ? 1.136 10.180 -2.660 1.00 96.12 287 HIS A N 1
ATOM 2146 C CA . HIS A 1 287 ? 1.093 8.891 -1.974 1.00 96.12 287 HIS A CA 1
ATOM 2147 C C . HIS A 1 287 ? 2.477 8.236 -1.845 1.00 96.12 287 HIS A C 1
ATOM 2149 O O . HIS A 1 287 ? 2.556 7.125 -1.319 1.00 96.12 287 HIS A O 1
ATOM 2155 N N . VAL A 1 288 ? 3.536 8.866 -2.363 1.00 96.94 288 VAL A N 1
ATOM 2156 C CA . VAL A 1 288 ? 4.923 8.391 -2.279 1.00 96.94 288 VAL A CA 1
ATOM 2157 C C . VAL A 1 288 ? 5.738 9.417 -1.511 1.00 96.94 288 VAL A C 1
ATOM 2159 O O . VAL A 1 288 ? 5.786 10.580 -1.901 1.00 96.94 288 VAL A O 1
ATOM 2162 N N . MET A 1 289 ? 6.386 8.977 -0.438 1.00 94.94 289 MET A N 1
ATOM 2163 C CA . MET A 1 289 ? 7.149 9.836 0.466 1.00 94.94 289 MET A CA 1
ATOM 2164 C C . MET A 1 289 ? 8.565 9.292 0.609 1.00 94.94 289 MET A C 1
ATOM 2166 O O . MET A 1 289 ? 8.742 8.084 0.768 1.00 94.94 289 MET A O 1
ATOM 2170 N N . ALA A 1 290 ? 9.569 10.163 0.580 1.00 93.75 290 ALA A N 1
ATOM 2171 C CA . ALA A 1 290 ? 10.942 9.766 0.871 1.00 93.75 290 ALA A CA 1
ATOM 2172 C C . ALA A 1 290 ? 11.121 9.426 2.357 1.00 93.75 290 ALA A C 1
ATOM 2174 O O . ALA A 1 290 ? 10.526 10.064 3.226 1.00 93.75 290 ALA A O 1
ATOM 2175 N N . THR A 1 291 ? 11.974 8.447 2.649 1.00 90.25 291 THR A N 1
ATOM 2176 C CA . THR A 1 291 ? 12.423 8.159 4.018 1.00 90.25 291 THR A CA 1
ATOM 2177 C C . THR A 1 291 ? 13.755 8.846 4.304 1.00 90.25 291 THR A C 1
ATOM 2179 O O . THR A 1 291 ? 14.479 9.235 3.383 1.00 90.25 291 THR A O 1
ATOM 2182 N N . ALA A 1 292 ? 14.106 8.986 5.584 1.00 84.94 292 ALA A N 1
ATOM 2183 C CA . ALA A 1 292 ? 15.385 9.573 5.989 1.00 84.94 292 ALA A CA 1
ATOM 2184 C C . ALA A 1 292 ? 16.592 8.736 5.516 1.00 84.94 292 ALA A C 1
ATOM 2186 O O . ALA A 1 292 ? 17.685 9.261 5.323 1.00 84.94 292 ALA A O 1
ATOM 2187 N N . GLU A 1 293 ? 16.385 7.441 5.283 1.00 84.12 293 GLU A N 1
ATOM 2188 C CA . GLU A 1 293 ? 17.390 6.467 4.854 1.00 84.12 293 GLU A CA 1
ATOM 2189 C C . GLU A 1 293 ? 17.557 6.402 3.323 1.00 84.12 293 GLU A C 1
ATOM 2191 O O . GLU A 1 293 ? 18.245 5.516 2.817 1.00 84.12 293 GLU A O 1
ATOM 2196 N N . GLY A 1 294 ? 16.923 7.310 2.571 1.00 83.75 294 GLY A N 1
ATOM 2197 C CA . GLY A 1 294 ? 16.987 7.337 1.104 1.00 83.75 294 GLY A CA 1
ATOM 2198 C C . GLY A 1 294 ? 16.084 6.307 0.412 1.00 83.75 294 GLY A C 1
ATOM 2199 O O . GLY A 1 294 ? 16.261 6.025 -0.773 1.00 83.75 294 GLY A O 1
ATOM 2200 N N . GLY A 1 295 ? 15.126 5.727 1.140 1.00 91.81 295 GLY A N 1
ATOM 2201 C CA . GLY A 1 295 ? 14.071 4.878 0.591 1.00 91.81 295 GLY A CA 1
ATOM 2202 C C . GLY A 1 295 ? 12.811 5.668 0.241 1.00 91.81 295 GLY A C 1
ATOM 2203 O O . GLY A 1 295 ? 12.773 6.896 0.333 1.00 91.81 295 GLY A O 1
ATOM 2204 N N . VAL A 1 296 ? 11.750 4.945 -0.126 1.00 96.69 296 VAL A N 1
ATOM 2205 C CA . VAL A 1 296 ? 10.406 5.517 -0.272 1.00 96.69 296 VAL A CA 1
ATOM 2206 C C . VAL A 1 296 ? 9.369 4.655 0.436 1.00 96.69 296 VAL A C 1
ATOM 2208 O O . VAL A 1 296 ? 9.481 3.431 0.468 1.00 96.69 296 VAL A O 1
ATOM 2211 N N . LEU A 1 297 ? 8.333 5.304 0.958 1.00 97.62 297 LEU A N 1
ATOM 2212 C CA . LEU A 1 297 ? 7.123 4.677 1.475 1.00 97.62 297 LEU A CA 1
ATOM 2213 C C . LEU A 1 297 ? 5.936 5.037 0.588 1.00 97.62 297 LEU A C 1
ATOM 2215 O O . LEU A 1 297 ? 5.840 6.147 0.067 1.00 97.62 297 LEU A O 1
ATOM 2219 N N . GLY A 1 298 ? 5.020 4.088 0.447 1.00 97.38 298 GLY A N 1
ATOM 2220 C CA . GLY A 1 298 ? 3.742 4.233 -0.227 1.00 97.38 298 GLY A CA 1
ATOM 2221 C C . GLY A 1 298 ? 2.608 4.233 0.790 1.00 97.38 298 GLY A C 1
ATOM 2222 O O . GLY A 1 298 ? 2.602 3.434 1.725 1.00 97.38 298 GLY A O 1
ATOM 2223 N N . ILE A 1 299 ? 1.615 5.092 0.593 1.00 96.81 299 ILE A N 1
ATOM 2224 C CA . ILE A 1 299 ? 0.369 5.106 1.377 1.00 96.81 299 ILE A CA 1
ATOM 2225 C C . ILE A 1 299 ? -0.854 4.991 0.467 1.00 96.81 299 ILE A C 1
ATOM 2227 O O . ILE A 1 299 ? -0.734 5.004 -0.753 1.00 96.81 299 ILE A O 1
ATOM 2231 N N . ASP A 1 300 ? -2.037 4.875 1.065 1.00 95.88 300 ASP A N 1
ATOM 2232 C CA . ASP A 1 300 ? -3.326 4.849 0.359 1.00 95.88 300 ASP A CA 1
ATOM 2233 C C . ASP A 1 300 ? -3.461 3.686 -0.640 1.00 95.88 300 ASP A C 1
ATOM 2235 O O . ASP A 1 300 ? -3.510 3.844 -1.860 1.00 95.88 300 ASP A O 1
ATOM 2239 N N . HIS A 1 301 ? -3.519 2.478 -0.083 1.00 98.00 301 HIS A N 1
ATOM 2240 C CA . HIS A 1 301 ? -3.674 1.219 -0.806 1.00 98.00 301 HIS A CA 1
ATOM 2241 C C . HIS A 1 301 ? -5.113 0.697 -0.809 1.00 98.00 301 HIS A C 1
ATOM 2243 O O . HIS A 1 301 ? -5.352 -0.434 -1.227 1.00 98.00 301 HIS A O 1
ATOM 2249 N N . GLY A 1 302 ? -6.102 1.490 -0.389 1.00 96.75 302 GLY A N 1
ATOM 2250 C CA . GLY A 1 302 ? -7.505 1.068 -0.382 1.00 96.75 302 GLY A CA 1
ATOM 2251 C C . GLY A 1 302 ? -8.024 0.593 -1.749 1.00 96.75 302 GLY A C 1
ATOM 2252 O O . GLY A 1 302 ? -8.922 -0.243 -1.803 1.00 96.75 302 GLY A O 1
ATOM 2253 N N . LEU A 1 303 ? -7.439 1.064 -2.857 1.00 97.38 303 LEU A N 1
ATOM 2254 C CA . LEU A 1 303 ? -7.820 0.712 -4.233 1.00 97.38 303 LEU A CA 1
ATOM 2255 C C . LEU A 1 303 ? -6.835 -0.265 -4.888 1.00 97.38 303 LEU A C 1
ATOM 2257 O O . LEU A 1 303 ? -6.340 -0.031 -5.987 1.00 97.38 303 LEU A O 1
ATOM 2261 N N . THR A 1 304 ? -6.558 -1.374 -4.209 1.00 98.44 304 THR A N 1
ATOM 2262 C CA . THR A 1 304 ? -5.635 -2.433 -4.653 1.00 98.44 304 THR A CA 1
ATOM 2263 C C . THR A 1 304 ? -6.324 -3.804 -4.723 1.00 98.44 304 THR A C 1
ATOM 2265 O O . THR A 1 30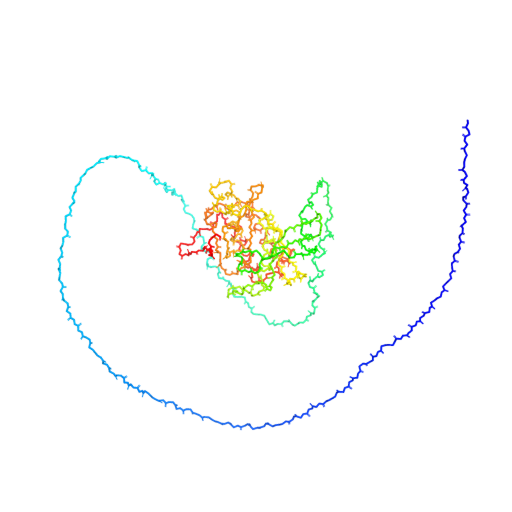4 ? -7.511 -3.956 -4.436 1.00 98.44 304 THR A O 1
ATOM 2268 N N . PHE A 1 305 ? -5.582 -4.816 -5.163 1.00 98.62 305 PHE A N 1
ATOM 2269 C CA . PHE A 1 305 ? -5.921 -6.240 -5.229 1.00 98.62 305 PHE A CA 1
ATOM 2270 C C . PHE A 1 305 ? -7.065 -6.641 -6.155 1.00 98.62 305 PHE A C 1
ATOM 2272 O O . PHE A 1 305 ? -7.343 -7.833 -6.279 1.00 98.62 305 PHE A O 1
ATOM 2279 N N . HIS A 1 306 ? -7.650 -5.697 -6.897 1.00 98.25 306 HIS A N 1
ATOM 2280 C CA . HIS A 1 306 ? -8.702 -6.008 -7.859 1.00 98.25 306 HIS A CA 1
ATOM 2281 C C . HIS A 1 306 ? -8.257 -7.143 -8.813 1.00 98.25 306 HIS A C 1
ATOM 2283 O O . HIS A 1 306 ? -7.114 -7.123 -9.293 1.00 98.25 306 HIS A O 1
ATOM 2289 N N . PRO A 1 307 ? -9.112 -8.146 -9.102 1.00 97.56 307 PRO A N 1
ATOM 2290 C CA . PRO A 1 307 ? -8.705 -9.314 -9.885 1.00 97.56 307 PRO A CA 1
ATOM 2291 C C . PRO A 1 307 ? -8.493 -8.980 -11.366 1.00 97.56 307 PRO A C 1
ATOM 2293 O O . PRO A 1 307 ? -7.621 -9.549 -12.014 1.00 97.56 307 PRO A O 1
ATOM 2296 N N . GLN A 1 308 ? -9.256 -8.026 -11.905 1.00 96.00 308 GLN A N 1
ATOM 2297 C CA . GLN A 1 308 ? -9.024 -7.494 -13.253 1.00 96.00 308 GLN A CA 1
ATOM 2298 C C . GLN A 1 308 ? -7.936 -6.410 -13.239 1.00 96.00 308 GLN A C 1
ATOM 2300 O O . GLN A 1 308 ? -7.861 -5.671 -12.252 1.00 96.00 308 GLN A O 1
ATOM 2305 N N . PRO A 1 309 ? -7.172 -6.239 -14.334 1.00 93.50 309 PRO A N 1
ATOM 2306 C CA . PRO A 1 309 ? -6.189 -5.165 -14.463 1.00 93.50 309 PRO A CA 1
ATOM 2307 C C . PRO A 1 309 ? -6.839 -3.789 -14.268 1.00 93.50 309 PRO A C 1
ATOM 2309 O O . PRO A 1 309 ? -7.738 -3.408 -15.018 1.00 93.50 309 PRO A O 1
ATOM 2312 N N . LYS A 1 310 ? -6.401 -3.060 -13.238 1.00 94.50 310 LYS A N 1
ATOM 2313 C CA . LYS A 1 310 ? -6.895 -1.723 -12.874 1.00 94.50 310 LYS A CA 1
ATOM 2314 C C . LYS A 1 310 ? -5.775 -0.736 -12.538 1.00 94.50 310 LYS A C 1
ATOM 2316 O O . LYS A 1 310 ? -6.085 0.375 -12.121 1.00 94.50 310 LYS A O 1
ATOM 2321 N N . LEU A 1 311 ? -4.515 -1.125 -12.743 1.00 95.56 311 LEU A N 1
ATOM 2322 C CA . LEU A 1 311 ? -3.338 -0.308 -12.469 1.00 95.56 311 LEU A CA 1
ATOM 2323 C C . LEU A 1 311 ? -3.514 1.118 -13.007 1.00 95.56 311 LEU A C 1
ATOM 2325 O O . LEU A 1 311 ? -3.667 1.324 -14.214 1.00 95.56 311 LEU A O 1
ATOM 2329 N N . ARG A 1 312 ? -3.487 2.092 -12.098 1.00 95.94 312 ARG A N 1
ATOM 2330 C CA . ARG A 1 312 ? -3.406 3.521 -12.391 1.00 95.94 312 ARG A CA 1
ATOM 2331 C C . ARG A 1 312 ? -2.402 4.135 -11.431 1.00 95.94 312 ARG A C 1
ATOM 2333 O O . ARG A 1 312 ? -2.631 4.169 -10.225 1.00 95.94 312 ARG A O 1
ATOM 2340 N N . THR A 1 313 ? -1.294 4.605 -11.981 1.00 95.50 313 THR A N 1
ATOM 2341 C CA . THR A 1 313 ? -0.164 5.123 -11.210 1.00 95.50 313 THR A CA 1
ATOM 2342 C C . THR A 1 313 ? 0.450 6.324 -11.907 1.00 95.50 313 THR A C 1
ATOM 2344 O O . THR A 1 313 ? 0.291 6.486 -13.115 1.00 95.50 313 THR A O 1
ATOM 2347 N N . VAL A 1 314 ? 1.106 7.202 -11.156 1.00 95.19 314 VAL A N 1
ATOM 2348 C CA . VAL A 1 314 ? 1.960 8.255 -11.725 1.00 95.19 314 VAL A CA 1
ATOM 2349 C C . VAL A 1 314 ? 3.386 7.778 -11.987 1.00 95.19 314 VAL A C 1
ATOM 2351 O O . VAL A 1 314 ? 4.100 8.446 -12.720 1.00 95.19 314 VAL A O 1
ATOM 2354 N N . ILE A 1 315 ? 3.785 6.610 -11.468 1.00 93.88 315 ILE A N 1
ATOM 2355 C CA . ILE A 1 315 ? 5.172 6.106 -11.483 1.00 93.88 315 ILE A CA 1
ATOM 2356 C C . ILE A 1 315 ? 5.549 5.485 -12.849 1.00 93.88 315 ILE A C 1
ATOM 2358 O O . ILE A 1 315 ? 6.268 4.493 -12.951 1.00 93.88 315 ILE A O 1
ATOM 2362 N N . TRP A 1 316 ? 5.031 6.042 -13.945 1.00 93.31 316 TRP A N 1
ATOM 2363 C CA . TRP A 1 316 ? 5.275 5.525 -15.294 1.00 93.31 316 TRP A CA 1
ATOM 2364 C C . TRP A 1 316 ? 6.659 5.879 -15.841 1.00 93.31 316 TRP A C 1
ATOM 2366 O O . TRP A 1 316 ? 7.095 5.224 -16.783 1.00 93.31 316 TRP A O 1
ATOM 2376 N N . ASP A 1 317 ? 7.392 6.818 -15.237 1.00 92.50 317 ASP A N 1
ATOM 2377 C CA . ASP A 1 317 ? 8.797 7.081 -15.585 1.00 92.50 317 ASP A CA 1
ATOM 2378 C C . ASP A 1 317 ? 9.696 5.862 -15.322 1.00 92.50 317 ASP A C 1
ATOM 2380 O O . ASP A 1 317 ? 10.761 5.720 -15.922 1.00 92.50 317 ASP A O 1
ATOM 2384 N N . MET A 1 318 ? 9.240 4.932 -14.473 1.00 94.94 318 MET A N 1
ATOM 2385 C CA . MET A 1 318 ? 9.919 3.661 -14.215 1.00 94.94 318 MET A CA 1
ATOM 2386 C C . MET A 1 318 ? 9.585 2.573 -15.252 1.00 94.94 318 MET A C 1
ATOM 2388 O O . MET A 1 318 ? 10.127 1.470 -15.180 1.00 94.94 318 MET A O 1
ATOM 2392 N N . ALA A 1 319 ? 8.723 2.841 -16.238 1.00 93.50 319 ALA A N 1
ATOM 2393 C CA . ALA A 1 319 ? 8.443 1.900 -17.323 1.00 93.50 319 ALA A CA 1
ATOM 2394 C C . ALA A 1 319 ? 9.741 1.441 -18.012 1.00 93.50 319 ALA A C 1
ATOM 2396 O O . ALA A 1 319 ? 10.678 2.220 -18.203 1.00 93.50 319 ALA A O 1
ATOM 2397 N N . GLY A 1 320 ? 9.828 0.149 -18.332 1.00 93.62 320 GLY A N 1
ATOM 2398 C CA . GLY A 1 320 ? 11.017 -0.445 -18.940 1.00 93.62 320 GLY A CA 1
ATOM 2399 C C . GLY A 1 320 ? 12.247 -0.550 -18.026 1.00 93.62 320 GLY A C 1
ATOM 2400 O O . GLY A 1 320 ? 13.235 -1.161 -18.441 1.00 93.62 320 GLY A O 1
ATOM 2401 N N . HIS A 1 321 ? 12.219 -0.027 -16.791 1.00 94.81 321 HIS A N 1
ATOM 2402 C CA . HIS A 1 321 ? 13.319 -0.228 -15.844 1.00 94.81 321 HIS A CA 1
ATOM 2403 C C . HIS A 1 321 ? 13.480 -1.710 -15.514 1.00 94.81 321 HIS A C 1
ATOM 2405 O O . HIS A 1 321 ? 12.503 -2.453 -15.402 1.00 94.81 321 HIS A O 1
ATOM 2411 N N . ALA A 1 322 ? 14.730 -2.138 -15.343 1.00 94.81 322 ALA A N 1
ATOM 2412 C CA . ALA A 1 322 ? 15.044 -3.519 -15.023 1.00 94.81 322 ALA A CA 1
ATOM 2413 C C . ALA A 1 322 ? 14.444 -3.920 -13.667 1.00 94.81 322 ALA A C 1
ATOM 2415 O O . ALA A 1 322 ? 14.631 -3.234 -12.661 1.00 94.81 322 ALA A O 1
ATOM 2416 N N . VAL A 1 323 ? 13.777 -5.073 -13.630 1.00 95.88 323 VAL A N 1
ATOM 2417 C CA . VAL A 1 323 ? 13.356 -5.692 -12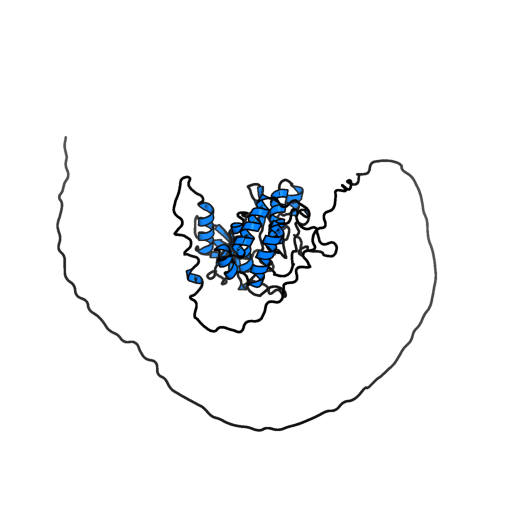.371 1.00 95.88 323 VAL A CA 1
ATOM 2418 C C . VAL A 1 323 ? 14.561 -6.444 -11.822 1.00 95.88 323 VAL A C 1
ATOM 2420 O O . VAL A 1 323 ? 15.058 -7.383 -12.448 1.00 95.88 323 VAL A O 1
ATOM 2423 N N . ALA A 1 324 ? 15.072 -6.003 -10.673 1.00 96.25 324 ALA A N 1
ATOM 2424 C CA . ALA A 1 324 ? 16.268 -6.589 -10.084 1.00 96.25 324 ALA A CA 1
ATOM 2425 C C . ALA A 1 324 ? 16.067 -8.080 -9.763 1.00 96.25 324 ALA A C 1
ATOM 2427 O O . ALA A 1 324 ? 15.017 -8.482 -9.269 1.00 96.25 324 ALA A O 1
ATOM 2428 N N . GLU A 1 325 ? 17.111 -8.890 -9.955 1.00 97.44 325 GLU A N 1
ATOM 2429 C CA . GLU A 1 325 ? 17.072 -10.334 -9.674 1.00 97.44 325 GLU A CA 1
ATOM 2430 C C . GLU A 1 325 ? 16.668 -10.656 -8.230 1.00 97.44 325 GLU A C 1
ATOM 2432 O O . GLU A 1 325 ? 15.976 -11.637 -7.981 1.00 97.44 325 GLU A O 1
ATOM 2437 N N . ALA A 1 326 ? 17.068 -9.820 -7.267 1.00 97.94 326 ALA A N 1
ATOM 2438 C CA . ALA A 1 326 ? 16.626 -9.958 -5.882 1.00 97.94 326 ALA A CA 1
ATOM 2439 C C . ALA A 1 326 ? 15.096 -9.857 -5.764 1.00 97.94 326 ALA A C 1
ATOM 2441 O O . ALA A 1 326 ? 14.475 -10.782 -5.257 1.00 97.94 326 ALA A O 1
ATOM 2442 N N . TRP A 1 327 ? 14.489 -8.820 -6.350 1.00 98.25 327 TRP A N 1
ATOM 2443 C CA . TRP A 1 327 ? 13.038 -8.627 -6.321 1.00 98.25 327 TRP A CA 1
ATOM 2444 C C . TRP A 1 327 ? 12.289 -9.772 -6.999 1.00 98.25 327 TRP A C 1
ATOM 2446 O O . TRP A 1 327 ? 11.238 -10.185 -6.525 1.00 98.25 327 TRP A O 1
ATOM 2456 N N . ARG A 1 328 ? 12.838 -10.325 -8.087 1.00 98.56 328 ARG A N 1
ATOM 2457 C CA . ARG A 1 328 ? 12.256 -11.493 -8.767 1.00 98.56 328 ARG A CA 1
ATOM 2458 C C . ARG A 1 328 ? 12.236 -12.733 -7.883 1.00 98.56 328 ARG A C 1
ATOM 2460 O O . ARG A 1 328 ? 11.226 -13.429 -7.847 1.00 98.56 328 ARG A O 1
ATOM 2467 N N . ARG A 1 329 ? 13.318 -12.987 -7.139 1.00 98.50 329 ARG A N 1
ATOM 2468 C CA . ARG A 1 329 ? 13.374 -14.081 -6.158 1.00 98.50 329 ARG A CA 1
ATOM 2469 C C . ARG A 1 329 ? 12.372 -13.873 -5.024 1.00 98.50 329 ARG A C 1
ATOM 2471 O O . ARG A 1 329 ? 11.683 -14.824 -4.663 1.00 98.50 329 ARG A O 1
ATOM 2478 N N . ASP A 1 330 ? 12.235 -12.646 -4.526 1.00 98.69 330 ASP A N 1
ATOM 2479 C CA . ASP A 1 330 ? 11.253 -12.313 -3.485 1.00 98.69 330 ASP A CA 1
ATOM 2480 C C . ASP A 1 330 ? 9.815 -12.531 -3.991 1.00 98.69 330 ASP A C 1
ATOM 2482 O O . ASP A 1 330 ? 9.002 -13.164 -3.320 1.00 98.69 330 ASP A O 1
ATOM 2486 N N . LEU A 1 331 ? 9.513 -12.094 -5.219 1.00 98.69 331 LEU A N 1
ATOM 2487 C CA . LEU A 1 331 ? 8.220 -12.304 -5.882 1.00 98.69 331 LEU A CA 1
ATOM 2488 C C . LEU A 1 331 ? 7.915 -13.787 -6.122 1.00 98.69 331 LEU A C 1
ATOM 2490 O O . LEU A 1 331 ? 6.775 -14.214 -5.937 1.00 98.69 331 LEU A O 1
ATOM 2494 N N . HIS A 1 332 ? 8.919 -14.577 -6.510 1.00 98.38 332 HIS A N 1
ATOM 2495 C CA . HIS A 1 332 ? 8.784 -16.025 -6.650 1.00 98.38 332 HIS A CA 1
ATOM 2496 C C . HIS A 1 332 ? 8.451 -16.677 -5.301 1.00 98.38 332 HIS A C 1
ATOM 2498 O O . HIS A 1 332 ? 7.489 -17.437 -5.209 1.00 98.38 332 HIS A O 1
ATOM 2504 N N . SER A 1 333 ? 9.186 -16.317 -4.242 1.00 98.25 333 SER A N 1
ATOM 2505 C CA . SER A 1 333 ? 8.922 -16.778 -2.873 1.00 98.25 333 SER A CA 1
ATOM 2506 C C . SER A 1 333 ? 7.510 -16.410 -2.410 1.00 98.25 333 SER A C 1
ATOM 2508 O O . SER A 1 333 ? 6.784 -17.266 -1.907 1.00 98.25 333 SER A O 1
ATOM 2510 N N . LEU A 1 334 ? 7.069 -15.169 -2.645 1.00 98.50 334 LEU A N 1
ATOM 2511 C CA . LEU A 1 334 ? 5.704 -14.743 -2.335 1.00 98.50 334 LEU A CA 1
ATOM 2512 C C . LEU A 1 334 ? 4.669 -15.578 -3.102 1.00 98.50 334 LEU A C 1
ATOM 2514 O O . LEU A 1 334 ? 3.693 -16.034 -2.512 1.00 98.50 334 LEU A O 1
ATOM 2518 N N . ALA A 1 335 ? 4.868 -15.812 -4.403 1.00 98.25 335 ALA A N 1
ATOM 2519 C CA . ALA A 1 335 ? 3.956 -16.629 -5.202 1.00 98.25 335 ALA A CA 1
ATOM 2520 C C . ALA A 1 335 ? 3.826 -18.057 -4.645 1.00 98.25 335 ALA A C 1
ATOM 2522 O O . ALA A 1 335 ? 2.718 -18.592 -4.566 1.00 98.25 335 ALA A O 1
ATOM 2523 N N . GLU A 1 336 ? 4.937 -18.655 -4.209 1.00 97.44 336 GLU A N 1
ATOM 2524 C CA . GLU A 1 336 ? 4.942 -19.964 -3.559 1.00 97.44 336 GLU A CA 1
ATOM 2525 C C . GLU A 1 336 ? 4.222 -19.960 -2.204 1.00 97.44 336 GLU A C 1
ATOM 2527 O O . GLU A 1 336 ? 3.415 -20.855 -1.939 1.00 97.44 336 GLU A O 1
ATOM 2532 N N . GLN A 1 337 ? 4.475 -18.953 -1.363 1.00 96.69 337 GLN A N 1
ATOM 2533 C CA . GLN A 1 337 ? 3.795 -18.782 -0.076 1.00 96.69 337 GLN A CA 1
ATOM 2534 C C . GLN A 1 337 ? 2.284 -18.643 -0.268 1.00 96.69 337 GLN A C 1
ATOM 2536 O O . GLN A 1 337 ? 1.513 -19.261 0.458 1.00 96.69 337 GLN A O 1
ATOM 2541 N N . LEU A 1 338 ? 1.846 -17.889 -1.276 1.00 96.69 338 LEU A N 1
ATOM 2542 C CA . LEU A 1 338 ? 0.430 -17.720 -1.588 1.00 96.69 338 LEU A CA 1
ATOM 2543 C C . LEU A 1 338 ? -0.205 -18.984 -2.178 1.00 96.69 338 LEU A C 1
ATOM 2545 O O . LEU A 1 338 ? -1.420 -19.137 -2.081 1.00 96.69 338 LEU A O 1
ATOM 2549 N N . ALA A 1 339 ? 0.568 -19.882 -2.793 1.00 92.12 339 ALA A N 1
ATOM 2550 C CA . ALA A 1 339 ? 0.068 -21.135 -3.362 1.00 92.12 339 ALA A CA 1
ATOM 2551 C C . ALA A 1 339 ? -0.051 -22.276 -2.334 1.00 92.12 339 ALA A C 1
ATOM 2553 O O . ALA A 1 339 ? -0.806 -23.222 -2.564 1.00 92.12 339 ALA A O 1
ATOM 2554 N N . ARG A 1 340 ? 0.687 -22.200 -1.222 1.00 92.12 340 ARG A N 1
ATOM 2555 C CA . ARG A 1 340 ? 0.723 -23.204 -0.146 1.00 92.12 340 ARG A CA 1
ATOM 2556 C C . ARG A 1 340 ? 0.052 -22.662 1.117 1.00 92.12 340 ARG A C 1
ATOM 2558 O O . ARG A 1 340 ? -0.142 -21.459 1.245 1.00 92.12 340 ARG A O 1
ATOM 2565 N N . ASP A 1 341 ? -0.284 -23.534 2.060 1.00 88.88 341 ASP A N 1
ATOM 2566 C CA . ASP A 1 341 ? -0.720 -23.085 3.385 1.00 88.88 341 ASP A CA 1
ATOM 2567 C C . ASP A 1 341 ? 0.480 -22.450 4.107 1.00 88.88 341 ASP A C 1
ATOM 2569 O O . ASP A 1 341 ? 1.450 -23.128 4.444 1.00 88.88 341 ASP A O 1
ATOM 2573 N N . SER A 1 342 ? 0.439 -21.128 4.257 1.00 94.19 342 SER A N 1
ATOM 2574 C CA . SER A 1 342 ? 1.472 -20.298 4.879 1.00 94.19 342 SER A CA 1
ATOM 2575 C C . SER A 1 342 ? 0.821 -19.196 5.710 1.00 94.19 342 SER A C 1
ATOM 2577 O O . SER A 1 342 ? -0.327 -18.824 5.447 1.00 94.19 342 SER A O 1
ATOM 2579 N N . ASP A 1 343 ? 1.567 -18.623 6.653 1.00 93.12 343 ASP A N 1
ATOM 2580 C CA . ASP A 1 343 ? 1.079 -17.530 7.503 1.00 93.12 343 ASP A CA 1
ATOM 2581 C C . ASP A 1 343 ? 0.629 -16.321 6.666 1.00 93.12 343 ASP A C 1
ATOM 2583 O O . ASP A 1 343 ? -0.437 -15.751 6.900 1.00 93.12 343 ASP A O 1
ATOM 2587 N N . ALA A 1 344 ? 1.387 -15.971 5.619 1.00 92.69 344 ALA A N 1
ATOM 2588 C CA . ALA A 1 344 ? 1.027 -14.892 4.702 1.00 92.69 344 ALA A CA 1
ATOM 2589 C C . ALA A 1 344 ? -0.304 -15.172 3.981 1.00 92.69 344 ALA A C 1
ATOM 2591 O O . ALA A 1 344 ? -1.154 -14.284 3.874 1.00 92.69 344 ALA A O 1
ATOM 2592 N N . ARG A 1 345 ? -0.518 -16.412 3.513 1.00 96.50 345 ARG A N 1
ATOM 2593 C CA . ARG A 1 345 ? -1.781 -16.822 2.881 1.00 96.50 345 ARG A CA 1
ATOM 2594 C C . ARG A 1 345 ? -2.940 -16.779 3.875 1.00 96.50 345 ARG A C 1
ATOM 2596 O O . ARG A 1 345 ? -4.010 -16.293 3.512 1.00 96.50 345 ARG A O 1
ATOM 2603 N N . GLU A 1 346 ? -2.743 -17.265 5.100 1.00 96.69 346 GLU A N 1
ATOM 2604 C CA . GLU A 1 346 ? -3.771 -17.251 6.146 1.00 96.69 346 GLU A CA 1
ATOM 2605 C C . GLU A 1 346 ? -4.199 -15.815 6.469 1.00 96.69 346 GLU A C 1
ATOM 2607 O O . GLU A 1 346 ? -5.388 -15.500 6.372 1.00 96.69 346 GLU A O 1
ATOM 2612 N N . LEU A 1 347 ? -3.242 -14.923 6.744 1.00 96.12 347 LEU A N 1
ATOM 2613 C CA . LEU A 1 347 ? -3.512 -13.511 7.025 1.00 96.12 347 LEU A CA 1
ATOM 2614 C C . LEU A 1 347 ? -4.258 -12.833 5.870 1.00 96.12 347 LEU A C 1
ATOM 2616 O O . LEU A 1 347 ? -5.294 -12.201 6.083 1.00 96.12 347 LEU A O 1
ATOM 2620 N N . LEU A 1 348 ? -3.778 -12.999 4.634 1.00 98.25 348 LEU A N 1
ATOM 2621 C CA . LEU A 1 348 ? -4.395 -12.377 3.462 1.00 98.25 348 LEU A CA 1
ATOM 2622 C C . LEU A 1 348 ? -5.781 -12.950 3.145 1.00 98.25 348 LEU A C 1
ATOM 2624 O O . LEU A 1 348 ? -6.635 -12.205 2.673 1.00 98.25 348 LEU A O 1
ATOM 2628 N N . SER A 1 349 ? -6.048 -14.224 3.447 1.00 97.50 349 SER A N 1
ATOM 2629 C CA . SER A 1 349 ? -7.382 -14.825 3.272 1.00 97.50 349 SER A CA 1
ATOM 2630 C C . SER A 1 349 ? -8.449 -14.225 4.199 1.00 97.50 349 SER A C 1
ATOM 2632 O O . SER A 1 349 ? -9.640 -14.291 3.901 1.00 97.50 349 SER A O 1
ATOM 2634 N N . GLY A 1 350 ? -8.033 -13.606 5.311 1.00 96.56 350 GLY A N 1
ATOM 2635 C CA . GLY A 1 350 ? -8.917 -12.840 6.190 1.00 96.56 350 GLY A CA 1
ATOM 2636 C C . GLY A 1 350 ? -9.222 -11.423 5.693 1.00 96.56 350 GLY A C 1
ATOM 2637 O O . GLY A 1 350 ? -10.153 -10.796 6.197 1.00 96.56 350 GLY A O 1
ATOM 2638 N N . LEU A 1 351 ? -8.455 -10.920 4.719 1.00 97.81 351 LEU A N 1
ATOM 2639 C CA . LEU A 1 351 ? -8.500 -9.533 4.239 1.00 97.81 351 LEU A CA 1
ATOM 2640 C C . LEU A 1 351 ? -9.001 -9.418 2.792 1.00 97.81 351 LEU A C 1
ATOM 2642 O O . LEU A 1 351 ? -9.622 -8.420 2.427 1.00 97.81 351 LEU A O 1
ATOM 2646 N N . LEU A 1 352 ? -8.727 -10.428 1.967 1.00 98.25 352 LEU A N 1
ATOM 2647 C CA . LEU A 1 352 ? -9.015 -10.463 0.535 1.00 98.25 352 LEU A CA 1
ATOM 2648 C C . LEU A 1 352 ? -9.914 -11.652 0.193 1.00 98.25 352 LEU A C 1
ATOM 2650 O O . LEU A 1 352 ? -9.838 -12.712 0.812 1.00 98.25 352 LEU A O 1
ATOM 2654 N N . ALA A 1 353 ? -10.736 -11.505 -0.845 1.00 97.75 353 ALA A N 1
ATOM 2655 C CA . ALA A 1 353 ? -11.499 -12.622 -1.387 1.00 97.75 353 ALA A CA 1
ATOM 2656 C C . ALA A 1 353 ? -10.580 -13.645 -2.082 1.00 97.75 353 ALA A C 1
ATOM 2658 O O . ALA A 1 353 ? -9.557 -13.282 -2.664 1.00 97.75 353 ALA A O 1
ATOM 2659 N N . ASP A 1 354 ? -10.998 -14.914 -2.142 1.00 97.06 354 ASP A N 1
ATOM 2660 C CA . ASP A 1 354 ? -10.223 -15.993 -2.783 1.00 97.06 354 ASP A CA 1
ATOM 2661 C C . ASP A 1 354 ? -9.793 -15.663 -4.223 1.00 97.06 354 ASP A C 1
ATOM 2663 O O . ASP A 1 354 ? -8.688 -15.996 -4.652 1.00 97.06 354 ASP A O 1
ATOM 2667 N N . VAL A 1 355 ? -10.658 -14.973 -4.976 1.00 97.44 355 VAL A N 1
ATOM 2668 C CA . VAL A 1 355 ? -10.366 -14.545 -6.352 1.00 97.44 355 VAL A CA 1
ATOM 2669 C C . VAL A 1 355 ? -9.311 -13.434 -6.414 1.00 97.44 355 VAL A C 1
ATOM 2671 O O . VAL A 1 355 ? -8.492 -13.423 -7.331 1.00 97.44 355 VAL A O 1
ATOM 2674 N N . GLU A 1 356 ? -9.301 -12.517 -5.443 1.00 98.19 356 GLU A N 1
ATOM 2675 C CA . GLU A 1 356 ? -8.292 -11.455 -5.323 1.00 98.19 356 GLU A CA 1
ATOM 2676 C C . GLU A 1 356 ? -6.938 -12.065 -4.933 1.00 98.19 356 GLU A C 1
ATOM 2678 O O . GLU A 1 356 ? -5.914 -11.732 -5.531 1.00 98.19 356 GLU A O 1
ATOM 2683 N N . LEU A 1 357 ? -6.943 -13.029 -4.005 1.00 97.88 357 LEU A N 1
ATOM 2684 C CA . LEU A 1 357 ? -5.751 -13.754 -3.567 1.00 97.88 357 LEU A CA 1
ATOM 2685 C C . LEU A 1 357 ? -5.139 -14.596 -4.696 1.00 97.88 357 LEU A C 1
ATOM 2687 O O . LEU A 1 357 ? -3.928 -14.565 -4.916 1.00 97.88 357 LEU A O 1
ATOM 2691 N N . ALA A 1 358 ? -5.972 -15.305 -5.462 1.00 97.56 358 ALA A N 1
ATOM 2692 C CA . ALA A 1 358 ? -5.524 -16.052 -6.634 1.00 97.56 358 ALA A CA 1
ATOM 2693 C C . ALA A 1 358 ? -4.921 -15.127 -7.705 1.00 97.56 358 ALA A C 1
ATOM 2695 O O . ALA A 1 358 ? -3.881 -15.450 -8.280 1.00 97.56 358 ALA A O 1
ATOM 2696 N N . ALA A 1 359 ? -5.533 -13.963 -7.950 1.00 98.31 359 ALA A N 1
ATOM 2697 C CA . ALA A 1 359 ? -5.001 -12.972 -8.883 1.00 98.31 359 ALA A CA 1
ATOM 2698 C C . ALA A 1 359 ? -3.666 -12.377 -8.401 1.00 98.31 359 ALA A C 1
ATOM 2700 O O . ALA A 1 359 ? -2.759 -12.189 -9.210 1.00 98.31 359 ALA A O 1
ATOM 2701 N N . LEU A 1 360 ? -3.514 -12.119 -7.097 1.00 98.62 360 LEU A N 1
ATOM 2702 C CA . LEU A 1 360 ? -2.250 -11.678 -6.503 1.00 98.62 360 LEU A CA 1
ATOM 2703 C C . LEU A 1 360 ? -1.140 -12.719 -6.707 1.00 98.62 360 LEU A C 1
ATOM 2705 O O . LEU A 1 360 ? -0.066 -12.362 -7.186 1.00 98.62 360 LEU A O 1
ATOM 2709 N N . ALA A 1 361 ? -1.407 -13.996 -6.421 1.00 98.19 361 ALA A N 1
ATOM 2710 C CA . ALA A 1 361 ? -0.438 -15.077 -6.616 1.00 98.19 361 ALA A CA 1
ATOM 2711 C C . ALA A 1 361 ? -0.006 -15.208 -8.088 1.00 98.19 361 ALA A C 1
ATOM 2713 O O . ALA A 1 361 ? 1.180 -15.344 -8.387 1.00 98.19 361 ALA A O 1
ATOM 2714 N N . GLN A 1 362 ? -0.957 -15.099 -9.021 1.00 98.00 362 GLN A N 1
ATOM 2715 C CA . GLN A 1 362 ? -0.669 -15.108 -10.458 1.00 98.00 362 GLN A CA 1
ATOM 2716 C C . GLN A 1 362 ? 0.178 -13.905 -10.887 1.00 98.00 362 GLN A C 1
ATOM 2718 O O . GLN A 1 362 ? 1.119 -14.072 -11.663 1.00 98.00 362 GLN A O 1
ATOM 2723 N N . ARG A 1 363 ? -0.120 -12.701 -10.377 1.00 98.19 363 ARG A N 1
ATOM 2724 C CA . ARG A 1 363 ? 0.686 -11.499 -10.646 1.00 98.19 363 ARG A CA 1
ATOM 2725 C C . ARG A 1 363 ? 2.099 -11.628 -10.084 1.00 98.19 363 ARG A C 1
ATOM 2727 O O . ARG A 1 363 ? 3.038 -11.292 -10.798 1.00 98.19 363 ARG A O 1
ATOM 2734 N N . ALA A 1 364 ? 2.257 -12.149 -8.867 1.00 98.44 364 ALA A N 1
ATOM 2735 C CA . ALA A 1 364 ? 3.564 -12.402 -8.262 1.00 98.44 364 ALA A CA 1
ATOM 2736 C C . ALA A 1 364 ? 4.403 -13.359 -9.123 1.00 98.44 364 ALA A C 1
ATOM 2738 O O . ALA A 1 364 ? 5.525 -13.023 -9.497 1.00 98.44 364 ALA A O 1
ATOM 2739 N N . ALA A 1 365 ? 3.824 -14.495 -9.532 1.00 98.19 365 ALA A N 1
ATOM 2740 C CA . ALA A 1 365 ? 4.491 -15.463 -10.402 1.00 98.19 365 ALA A CA 1
ATOM 2741 C C . ALA A 1 365 ? 4.860 -14.866 -11.771 1.00 98.19 365 ALA A C 1
ATOM 2743 O O . ALA A 1 365 ? 5.954 -15.099 -12.274 1.00 98.19 365 ALA A O 1
ATOM 2744 N N . ALA A 1 366 ? 3.975 -14.066 -12.373 1.00 96.81 366 ALA A N 1
ATOM 2745 C CA . ALA A 1 366 ? 4.256 -13.414 -13.649 1.00 96.81 366 ALA A CA 1
ATOM 2746 C C . ALA A 1 366 ? 5.373 -12.362 -13.531 1.00 96.81 366 ALA A C 1
ATOM 2748 O O . ALA A 1 366 ? 6.254 -12.315 -14.386 1.00 96.81 366 ALA A O 1
ATOM 2749 N N . LEU A 1 367 ? 5.356 -11.536 -12.479 1.00 96.56 367 LEU A N 1
ATOM 2750 C CA . LEU A 1 367 ? 6.376 -10.511 -12.237 1.00 96.56 367 LEU A CA 1
ATOM 2751 C C . LEU A 1 367 ? 7.748 -11.112 -11.921 1.00 96.56 367 LEU A C 1
ATOM 2753 O O . LEU A 1 367 ? 8.753 -10.531 -12.321 1.00 96.56 367 LEU A O 1
ATOM 2757 N N . ALA A 1 368 ? 7.799 -12.278 -11.270 1.00 97.88 368 ALA A N 1
ATOM 2758 C CA . ALA A 1 368 ? 9.047 -12.997 -11.018 1.00 97.88 368 ALA A CA 1
ATOM 2759 C C . ALA A 1 368 ? 9.796 -13.368 -12.315 1.00 97.88 368 ALA A C 1
ATOM 2761 O O . ALA A 1 368 ? 11.021 -13.423 -12.325 1.00 97.88 368 ALA A O 1
ATOM 2762 N N . GLU A 1 369 ? 9.079 -13.546 -13.427 1.00 97.50 369 GLU A N 1
ATOM 2763 C CA . GLU A 1 369 ? 9.661 -13.874 -14.737 1.00 97.50 369 GLU A CA 1
ATOM 2764 C C . GLU A 1 369 ? 9.977 -12.633 -15.595 1.00 97.50 369 GLU A C 1
ATOM 2766 O O . GLU A 1 369 ? 10.635 -12.731 -16.637 1.00 97.50 369 GLU A O 1
ATOM 2771 N N . LEU A 1 370 ? 9.511 -11.443 -15.200 1.00 93.25 370 LEU A N 1
ATOM 2772 C CA . LEU A 1 370 ? 9.723 -10.216 -15.965 1.00 93.25 370 LEU A CA 1
ATOM 2773 C C . LEU A 1 370 ? 11.113 -9.638 -15.700 1.00 93.25 370 LEU A C 1
ATOM 2775 O O . LEU A 1 370 ? 11.509 -9.403 -14.568 1.00 93.25 370 LEU A O 1
ATOM 2779 N N . THR A 1 371 ? 11.866 -9.355 -16.763 1.00 94.44 371 THR A N 1
ATOM 2780 C CA . THR A 1 371 ? 13.185 -8.702 -16.665 1.00 94.44 371 THR A CA 1
ATOM 2781 C C . THR A 1 371 ? 13.101 -7.184 -16.566 1.00 94.44 371 THR A C 1
ATOM 2783 O O . THR A 1 371 ? 14.083 -6.549 -16.193 1.00 94.44 371 THR A O 1
ATOM 2786 N N . ALA A 1 372 ? 11.959 -6.600 -16.928 1.00 95.69 372 ALA A N 1
ATOM 2787 C CA . ALA A 1 372 ? 11.724 -5.165 -16.927 1.00 95.69 372 ALA A CA 1
ATOM 2788 C C . ALA A 1 372 ? 10.253 -4.854 -16.624 1.00 95.69 372 ALA A C 1
ATOM 2790 O O . ALA A 1 372 ? 9.372 -5.668 -16.917 1.00 95.69 372 ALA A O 1
ATOM 2791 N N . LEU A 1 373 ? 10.007 -3.681 -16.041 1.00 92.88 373 LEU A N 1
ATOM 2792 C CA . LEU A 1 373 ? 8.668 -3.161 -15.784 1.00 92.88 373 LEU A CA 1
ATOM 2793 C C . LEU A 1 373 ? 7.884 -2.992 -17.095 1.00 92.88 373 LEU A C 1
ATOM 2795 O O . LEU A 1 373 ? 8.474 -2.630 -18.117 1.00 92.88 373 LEU A O 1
ATOM 2799 N N . PRO A 1 374 ? 6.562 -3.244 -17.085 1.00 90.06 374 PRO A N 1
ATOM 2800 C CA . PRO A 1 374 ? 5.740 -3.113 -18.279 1.00 90.06 374 PRO A CA 1
ATOM 2801 C C . PRO A 1 374 ? 5.713 -1.666 -18.783 1.00 90.06 374 PRO A C 1
ATOM 2803 O O . PRO A 1 374 ? 5.680 -0.718 -17.999 1.00 90.06 374 PRO A O 1
ATOM 2806 N N . ASP A 1 375 ? 5.681 -1.511 -20.106 1.00 89.12 375 ASP A N 1
ATOM 2807 C CA . ASP A 1 375 ? 5.508 -0.208 -20.743 1.00 89.12 375 ASP A CA 1
ATOM 2808 C C . ASP A 1 375 ? 4.090 0.341 -20.553 1.00 89.12 375 ASP A C 1
ATOM 2810 O O . ASP A 1 375 ? 3.112 -0.405 -20.423 1.00 89.12 375 ASP A O 1
ATOM 2814 N N . LEU A 1 376 ? 3.976 1.670 -20.632 1.00 85.06 376 LEU A N 1
ATOM 2815 C CA . LEU A 1 376 ? 2.693 2.358 -20.682 1.00 85.06 376 LEU A CA 1
ATOM 2816 C C . LEU A 1 376 ? 1.863 1.837 -21.877 1.00 85.06 376 LEU A C 1
ATOM 2818 O O . LEU A 1 376 ? 2.306 1.949 -23.027 1.00 85.06 376 LEU A O 1
ATOM 2822 N N . PRO A 1 377 ? 0.641 1.313 -21.663 1.00 81.69 377 PRO A N 1
ATOM 2823 C CA . PRO A 1 377 ? -0.187 0.821 -22.755 1.00 81.69 377 PRO A CA 1
ATOM 2824 C C . PRO A 1 377 ? -0.520 1.957 -23.746 1.00 81.69 377 PRO A C 1
ATOM 2826 O O . PRO A 1 377 ? -1.169 2.928 -23.353 1.00 81.69 377 PRO A O 1
ATOM 2829 N N . PRO A 1 378 ? -0.188 1.843 -25.051 1.00 78.81 378 PRO A N 1
ATOM 2830 C CA . PRO A 1 378 ? -0.229 2.976 -25.992 1.00 78.81 378 PRO A CA 1
ATOM 2831 C C . PRO A 1 378 ? -1.600 3.637 -26.196 1.00 78.81 378 PRO A C 1
ATOM 2833 O O . PRO A 1 378 ? -1.690 4.747 -26.715 1.00 78.81 378 PRO A O 1
ATOM 2836 N N . ARG A 1 379 ? -2.685 2.927 -25.868 1.00 82.94 379 ARG A N 1
ATOM 2837 C CA . ARG A 1 379 ? -4.076 3.364 -26.084 1.00 82.94 379 ARG A CA 1
ATOM 2838 C C . ARG A 1 379 ? -4.838 3.632 -24.790 1.00 82.94 379 ARG A C 1
ATOM 2840 O O . ARG A 1 379 ? -6.034 3.903 -24.845 1.00 82.94 379 ARG A O 1
ATOM 2847 N N . GLN A 1 380 ? -4.179 3.524 -23.643 1.00 84.25 380 GLN A N 1
ATOM 2848 C CA . GLN A 1 380 ? -4.801 3.751 -22.345 1.00 84.25 380 GLN A CA 1
ATOM 2849 C C . GLN A 1 380 ? -4.192 4.991 -21.695 1.00 84.25 380 GLN A C 1
ATOM 2851 O O . GLN A 1 380 ? -3.115 5.450 -22.066 1.00 84.25 380 GLN A O 1
ATOM 2856 N N . ARG A 1 381 ? -4.902 5.542 -20.713 1.00 85.56 381 ARG A N 1
ATOM 2857 C CA . ARG A 1 381 ? -4.391 6.603 -19.841 1.00 85.56 381 ARG A CA 1
ATOM 2858 C C . ARG A 1 381 ? -4.480 6.117 -18.395 1.00 85.56 381 ARG A C 1
ATOM 2860 O O . ARG A 1 381 ? -5.371 6.563 -17.676 1.00 85.56 381 ARG A O 1
ATOM 2867 N N . PRO A 1 382 ? -3.634 5.155 -17.989 1.00 91.25 382 PRO A N 1
ATOM 2868 C CA . PRO A 1 382 ? -3.664 4.559 -16.657 1.00 91.25 382 PRO A CA 1
ATOM 2869 C C . PRO A 1 382 ? -3.020 5.487 -15.613 1.00 91.25 382 PRO A C 1
ATOM 2871 O O . PRO A 1 382 ? -2.087 5.110 -14.909 1.00 91.25 382 PRO A O 1
ATOM 2874 N N . TYR A 1 383 ? -3.515 6.719 -15.529 1.00 93.31 383 TYR A N 1
ATOM 2875 C CA . TYR A 1 383 ? -3.127 7.702 -14.523 1.00 93.31 383 TYR A CA 1
ATOM 2876 C C . TYR A 1 383 ? -4.283 7.874 -13.530 1.00 93.31 383 TYR A C 1
ATOM 2878 O O . TYR A 1 383 ? -5.450 7.814 -13.944 1.00 93.31 383 TYR A O 1
ATOM 2886 N N . PRO A 1 384 ? -3.999 8.059 -12.231 1.00 92.88 384 PRO A N 1
ATOM 2887 C CA . PRO A 1 384 ? -5.028 8.431 -11.265 1.00 92.88 384 PRO A CA 1
ATOM 2888 C C . PRO A 1 384 ? -5.540 9.852 -11.546 1.00 92.88 384 PRO A C 1
ATOM 2890 O O . PRO A 1 384 ? -4.923 10.626 -12.286 1.00 92.88 384 PRO A O 1
ATOM 2893 N N . TRP A 1 385 ? -6.669 10.207 -10.935 1.00 88.25 385 TRP A N 1
ATOM 2894 C CA . TRP A 1 385 ? -7.168 11.579 -10.969 1.00 88.25 385 TRP A CA 1
ATOM 2895 C C . TRP A 1 385 ? -7.635 12.039 -9.580 1.00 88.25 385 TRP A C 1
ATOM 2897 O O . TRP A 1 385 ? -8.488 11.372 -8.990 1.00 88.25 385 TRP A O 1
ATOM 2907 N N . PRO A 1 386 ? -7.164 13.201 -9.087 1.00 90.44 386 PRO A N 1
ATOM 2908 C CA . PRO A 1 386 ? -6.056 13.990 -9.640 1.00 90.44 386 PRO A CA 1
ATOM 2909 C C . PRO A 1 386 ? -4.719 13.216 -9.590 1.00 90.44 386 PRO A C 1
ATOM 2911 O O . PRO A 1 386 ? -4.637 12.196 -8.907 1.00 90.44 386 PRO A O 1
ATOM 2914 N N . PRO A 1 387 ? -3.690 13.650 -10.341 1.00 87.44 387 PRO A N 1
ATOM 2915 C CA . PRO A 1 387 ? -2.377 13.005 -10.322 1.00 87.44 387 PRO A CA 1
ATOM 2916 C C . PRO A 1 387 ? -1.544 13.327 -9.073 1.00 87.44 387 PRO A C 1
ATOM 2918 O O . PRO A 1 387 ? -0.680 12.524 -8.722 1.00 87.44 387 PRO A O 1
ATOM 2921 N N . LEU A 1 388 ? -1.790 14.470 -8.420 1.00 87.38 388 LEU A N 1
ATOM 2922 C CA . LEU A 1 388 ? -1.133 14.869 -7.173 1.00 87.38 388 LEU A CA 1
ATOM 2923 C C . LEU A 1 388 ? -1.897 14.354 -5.960 1.00 87.38 388 LEU A C 1
ATOM 2925 O O . LEU A 1 388 ? -3.132 14.569 -5.907 1.00 87.38 388 LEU A O 1
#

Foldseek 3Di:
DDDDDDDDDDDDDDDDDDDDDDDDDDDDDDDDDDDDDDDDDDDDDDDDDDDDDDDDDDDDYDDDDDDDDDDDDDDDDDDDDDDDDDDDDDDDDDDDDDDDDDDDPPPDDDDDDDDDDDDDDDDDDDPPPPPPPPPDDDDDDDDDDDPPDLVVVLCQLADFAKDWPAADPPDPFGWTWIWGHDDPPTFIKIWGALVRDDDDPQDDRSQLQLQLVLLVLLCVLLPNCQAANKDWYQPHPRGTGIIGGDDDADQVQFQVVDVVVDPALVQLLLVLLSCLLFLQQAAARSQWGADPVRHIHGGRRSRTLRLDRRAAHPSQVQFFPFDDLSSLVSLVSVLVCLVDPHPSVVSSVVRDPPSSSVSSSVSSNVSSPDGGHHHDDPPDNSHHPPRD

Sequence (388 aa):
MRSTGSRREPGRSGAVGARRHHRHARRPRHPHSAAARADRAGVAGRTAGLGHGARGRSVSAGGRGAGRGRRDRGGKGALVDGQRAASGPGRPRRVVGGGRRARDLSAVQPPRGPGRSPVSGSQRPRAADRVAAVSERVGTESPSQPRQPADDELTALAQQPLTVHGRLAGASNHTLLVQVGEAEQQRLAVYKPRSGERPLWDFPHGTLCDREVAAYVVSEALGWGLVPSTVRRDDAPHGPGAVQRFVDHDPERHYFALIDEGGYERALAQMAVFDVLVNNADRKASHVMATAEGGVLGIDHGLTFHPQPKLRTVIWDMAGHAVAEAWRRDLHSLAEQLARDSDARELLSGLLADVELAALAQRAAALAELTALPDLPPRQRPYPWPPL